Protein AF-A0A420VDS4-F1 (afdb_monomer)

Secondary structure (DSSP, 8-state):
-----PEEP--HHHHHHHHHHHTT-GGGTB-HHHHHHHHHHHHHHHTTTT-HHHHHHTS-GGGTBTT---BS--EE-SSSTTEEEEEEE-TTS-EEEEEEETT-S-EEEE-HHHHHHHHTT--HHHHHHHHHHTT--TT--HHHHHHHHHHHHHHHHHHHHHH-GGGSHHHHHHHGGGHHHHHHHHHHHHHT--TTSB-TTSPBEEE--HHHHHHHSTTS-HHHHHHHHHHHHHHTSSEEE-TTTS-HHHHHHHHHHHHHHT---PPPEEE---STTTHHHHHHHHHHHHHTT--GGG--HHHHHHHH-HHHHHHH--S-------TT---EE-TT--EE-HHHHHHHHHHHHHHHHS-EEHHHHHHH--S-HHHHHHHHHHHHHHTTEEEEPPPHHHHHHH---TTS-EEEE--S--SSSSSSSHHHHHHHHHHHS--

Organism: NCBI:txid1339248

Sequence (439 aa):
MQGNTALVPTTPLLLKKAASNVWGRESEFWDEERAKSLISRAVEQARWDGKIFDALKAINLAEILIGTPGLDEQFNCLFFRGRKAWIHQNKNGHFHYYSRKEGGSGVYRFDFLDLLSIFRHETPKAVFRFLEDTWQVPGITGWYLSQHEKHRDNEMRLVEFCRRPESHPALNQLCGRHWEVLSVLNDYALDNAAPTETAPSRDPVFFLSLQHLSKLVPNFSMTVLTQVVNLFVVLGFLDKLPMDVVPEKMAARAKRLKWERQKDSAISFYSLPRFSGRISDAERKAKTLIEAGIRYYRINRKTVETLFGREEADRVFLQKTYGRPRRNDPVYVTAYGKFYSERERLERMFLEEIQKTGKCEKRSLKESTTLPAYRFDAYWKELVKKHRCKETYPTDLDMKRYGMSRRRLIAVPDYCIIDGLLTIGNNLERKRNEREESA

Mean predicted aligned error: 16.32 Å

pLDDT: mean 79.73, std 16.41, range [26.36, 97.56]

Foldseek 3Di:
DDDPQDADFDDPVNLLQLLVQCPPPLVQFFDPVQLLVQLVVLLVVCVVPVPSPLSQQLRQVQSTTHPAPHAPDWDADNRDHQKIWGWYQDPSNGIWIWIDHVVDHYIYIDTNLSSQCSSVVHDSVVSLVCCCVPSVRPDSDVLLVVLVVLLSLVSVVLVCCQVCVVVQVLCCVFCVVPSVLLNLVSVVQNSQADQLWAFPVSFHKDFDDLVNSCVVVVVDDSLRSVLNLLLCCLLPQKFKDDLVRTRPVVSVVQVVVCVVVVDPPRGIMIGGGRCVVRSVSSSVSSVQCVVVVHHSSNDDLVVCCVRPNNVSSCRSPVDPCPDDDPPDQDWDADPVGDTDGLLRVLLVVQVVCCVVQQKAWLVVSVVVDPDDPVVSVVSVVVSLVVQQWDWDFDDPVCCVPPVDDRPTIMTHHPPPDPPPPPPDPPVVVVVVVVVVVVD

Nearest PDB structures (foldseek):
  8rxh-assembly1_Sa  TM=4.469E-01  e=1.137E+00  Leishmania major strain Friedlin
  3ov8-assembly1_A  TM=5.577E-01  e=3.802E+00  Archaeoglobus fulgidus
  3cuq-assembly1_B  TM=4.910E-01  e=3.998E+00  Homo sapiens
  5oqm-assembly1_W  TM=6.175E-01  e=7.309E+00  Saccharomyces cerevisiae
  7z1l-assembly1_O  TM=1.402E-01  e=1.462E+00  Saccharomyces cerevisiae W303

Structure (mmCIF, N/CA/C/O backbone):
data_AF-A0A420VDS4-F1
#
_entry.id   AF-A0A420VDS4-F1
#
loop_
_atom_site.group_PDB
_atom_site.id
_atom_site.type_symbol
_atom_site.label_atom_id
_atom_site.label_alt_id
_atom_site.label_comp_id
_atom_site.label_asym_id
_atom_site.label_entity_id
_atom_site.label_seq_id
_atom_site.pdbx_PDB_ins_code
_atom_site.Cartn_x
_atom_site.Cartn_y
_atom_site.Cartn_z
_atom_site.occupancy
_atom_site.B_iso_or_equiv
_atom_site.auth_seq_id
_atom_site.auth_comp_id
_atom_site.auth_asym_id
_atom_site.auth_atom_id
_atom_site.pdbx_PDB_model_num
ATOM 1 N N . MET A 1 1 ? 9.241 27.310 -6.696 1.00 26.36 1 MET A N 1
ATOM 2 C CA . MET A 1 1 ? 8.293 26.788 -7.705 1.00 26.36 1 MET A CA 1
ATOM 3 C C . MET A 1 1 ? 8.363 25.265 -7.705 1.00 26.36 1 MET A C 1
ATOM 5 O O . MET A 1 1 ? 9.201 24.696 -8.386 1.00 26.36 1 MET A O 1
ATOM 9 N N . GLN A 1 2 ? 7.556 24.602 -6.877 1.00 27.23 2 GLN A N 1
ATOM 10 C CA . GLN A 1 2 ? 7.455 23.140 -6.842 1.00 27.23 2 GLN A CA 1
ATOM 11 C C . GLN A 1 2 ? 6.126 22.763 -7.493 1.00 27.23 2 GLN A C 1
ATOM 13 O O . GLN A 1 2 ? 5.089 22.710 -6.838 1.00 27.23 2 GLN A O 1
ATOM 18 N N . GLY A 1 3 ? 6.142 22.596 -8.816 1.00 30.08 3 GLY A N 1
ATOM 19 C CA . GLY A 1 3 ? 5.041 21.935 -9.504 1.00 30.08 3 GLY A CA 1
ATOM 20 C C . GLY A 1 3 ? 4.987 20.493 -9.016 1.00 30.08 3 GLY A C 1
ATOM 21 O O . GLY A 1 3 ? 6.004 19.799 -9.051 1.00 30.08 3 GLY A O 1
ATOM 22 N N . ASN A 1 4 ? 3.825 20.068 -8.523 1.00 39.28 4 ASN A N 1
ATOM 23 C CA . ASN A 1 4 ? 3.569 18.703 -8.077 1.00 39.28 4 ASN A CA 1
ATOM 24 C C . ASN A 1 4 ? 3.866 17.752 -9.250 1.00 39.28 4 ASN A C 1
ATOM 26 O O . ASN A 1 4 ? 3.059 17.602 -10.170 1.00 39.28 4 ASN A O 1
ATOM 30 N N . THR A 1 5 ? 5.074 17.190 -9.294 1.00 53.22 5 THR A N 1
ATOM 31 C CA . THR A 1 5 ? 5.493 16.339 -10.407 1.00 53.22 5 THR A CA 1
ATOM 32 C C . THR A 1 5 ? 4.989 14.941 -10.095 1.00 53.22 5 THR A C 1
ATOM 34 O O . THR A 1 5 ? 5.631 14.197 -9.364 1.00 53.22 5 THR A O 1
ATOM 37 N N . ALA A 1 6 ? 3.798 14.613 -10.592 1.00 64.81 6 ALA A N 1
ATOM 38 C CA . ALA A 1 6 ? 3.181 13.319 -10.330 1.00 64.81 6 ALA A CA 1
ATOM 39 C C . ALA A 1 6 ? 4.030 12.175 -10.911 1.00 64.81 6 ALA A C 1
ATOM 41 O O . ALA A 1 6 ? 4.551 12.278 -12.029 1.00 64.81 6 ALA A O 1
ATOM 42 N N . LEU A 1 7 ? 4.150 11.077 -10.164 1.00 70.94 7 LEU A N 1
ATOM 43 C CA . LEU A 1 7 ? 4.635 9.817 -10.712 1.00 70.94 7 LEU A CA 1
ATOM 44 C C . LEU A 1 7 ? 3.643 9.348 -11.785 1.00 70.94 7 LEU A C 1
ATOM 46 O O . LEU A 1 7 ? 2.430 9.421 -11.596 1.00 70.94 7 LEU A O 1
ATOM 50 N N . VAL A 1 8 ? 4.145 8.910 -12.934 1.00 77.38 8 VAL A N 1
ATOM 51 C CA . VAL A 1 8 ? 3.315 8.302 -13.973 1.00 77.38 8 VAL A CA 1
ATOM 52 C C . VAL A 1 8 ? 3.389 6.787 -13.797 1.00 77.38 8 VAL A C 1
ATOM 54 O O . VAL A 1 8 ? 4.497 6.247 -13.806 1.00 77.38 8 VAL A O 1
ATOM 57 N N . PRO A 1 9 ? 2.241 6.095 -13.707 1.00 70.06 9 PRO A N 1
ATOM 58 C CA . PRO A 1 9 ? 2.174 4.653 -13.611 1.00 70.06 9 PRO A CA 1
ATOM 59 C C . PRO A 1 9 ? 2.921 3.988 -14.741 1.00 70.06 9 PRO A C 1
ATOM 61 O O . PRO A 1 9 ? 2.773 4.341 -15.921 1.00 70.06 9 PRO A O 1
ATOM 64 N N . THR A 1 10 ? 3.641 2.942 -14.383 1.00 79.44 10 THR A N 1
ATOM 65 C CA . THR A 1 10 ? 4.269 2.078 -15.360 1.00 79.44 10 THR A CA 1
ATOM 66 C C . THR A 1 10 ? 3.197 1.215 -16.010 1.00 79.44 10 THR A C 1
ATOM 68 O O . THR A 1 10 ? 2.774 0.212 -15.446 1.00 79.44 10 THR A O 1
ATOM 71 N N . THR A 1 11 ? 2.730 1.592 -17.199 1.00 77.25 11 THR A N 1
ATOM 72 C CA . THR A 1 11 ? 1.707 0.839 -17.949 1.00 77.25 11 THR A CA 1
ATOM 73 C C . THR A 1 11 ? 2.338 -0.117 -18.968 1.00 77.25 11 THR A C 1
ATOM 75 O O . THR A 1 11 ? 3.452 0.146 -19.426 1.00 77.25 11 THR A O 1
ATOM 78 N N . PRO A 1 12 ? 1.632 -1.177 -19.411 1.00 77.31 12 PRO A N 1
ATOM 79 C CA . PRO A 1 12 ? 2.108 -2.029 -20.506 1.00 77.31 12 PRO A CA 1
ATOM 80 C C . PRO A 1 12 ? 2.431 -1.245 -21.788 1.00 77.31 12 PRO A C 1
ATOM 82 O O . PRO A 1 12 ? 3.408 -1.543 -22.467 1.00 77.31 12 PRO A O 1
ATOM 85 N N . LEU A 1 13 ? 1.656 -0.197 -22.094 1.00 81.75 13 LEU A N 1
ATOM 86 C CA . LEU A 1 13 ? 1.917 0.678 -23.239 1.00 81.75 13 LEU A CA 1
ATOM 87 C C . LEU A 1 13 ? 3.205 1.494 -23.055 1.00 81.75 13 LEU A C 1
ATOM 89 O O . LEU A 1 13 ? 3.949 1.681 -24.016 1.00 81.75 13 LEU A O 1
ATOM 93 N N . LEU A 1 14 ? 3.479 1.966 -21.833 1.00 87.19 14 LEU A N 1
ATOM 94 C CA . LEU A 1 14 ? 4.722 2.672 -21.520 1.00 87.19 14 LEU A CA 1
ATOM 95 C C . LEU A 1 14 ? 5.934 1.748 -21.662 1.00 87.19 14 LEU A C 1
ATOM 97 O O . LEU A 1 14 ? 6.905 2.154 -22.293 1.00 87.19 14 LEU A O 1
ATOM 101 N N . LEU A 1 15 ? 5.855 0.523 -21.126 1.00 88.06 15 LEU A N 1
ATOM 102 C CA . LEU A 1 15 ? 6.908 -0.485 -21.279 1.00 88.06 15 LEU A CA 1
ATOM 103 C C . LEU A 1 15 ? 7.148 -0.807 -22.753 1.00 88.06 15 LEU A C 1
ATOM 105 O O . LEU A 1 15 ? 8.282 -0.734 -23.210 1.00 88.06 15 LEU A O 1
ATOM 109 N N . LYS A 1 16 ? 6.082 -1.063 -23.524 1.00 88.81 16 LYS A N 1
ATOM 110 C CA . LYS A 1 16 ? 6.183 -1.322 -24.965 1.00 88.81 16 LYS A CA 1
ATOM 111 C C . LYS A 1 16 ? 6.844 -0.157 -25.702 1.00 88.81 16 LYS A C 1
ATOM 113 O O . LYS A 1 16 ? 7.725 -0.373 -26.521 1.00 88.81 16 LYS A O 1
ATOM 118 N N . LYS A 1 17 ? 6.455 1.083 -25.389 1.00 92.00 17 LYS A N 1
ATOM 119 C CA . LYS A 1 17 ? 7.050 2.281 -25.997 1.00 92.00 17 LYS A CA 1
ATOM 120 C C . LYS A 1 17 ? 8.528 2.439 -25.633 1.00 92.00 17 LYS A C 1
ATOM 122 O O . LYS A 1 17 ? 9.313 2.803 -26.498 1.00 92.00 17 LYS A O 1
ATOM 127 N N . ALA A 1 18 ? 8.895 2.199 -24.373 1.00 92.94 18 ALA A N 1
ATOM 128 C CA . ALA A 1 18 ? 10.288 2.217 -23.940 1.00 92.94 18 ALA A CA 1
ATOM 129 C C . ALA A 1 18 ? 11.103 1.137 -24.664 1.00 92.94 18 ALA A C 1
ATOM 131 O O . ALA A 1 18 ? 12.151 1.459 -25.214 1.00 92.94 18 ALA A O 1
ATOM 132 N N . ALA A 1 19 ? 10.579 -0.091 -24.743 1.00 92.62 19 ALA A N 1
ATOM 133 C CA . ALA A 1 19 ? 11.203 -1.213 -25.440 1.00 92.62 19 ALA A CA 1
ATOM 134 C C . ALA A 1 19 ? 11.433 -0.904 -26.923 1.00 92.62 19 ALA A C 1
ATOM 136 O O . ALA A 1 19 ? 12.547 -1.026 -27.415 1.00 92.62 19 ALA A O 1
ATOM 137 N N . SER A 1 20 ? 10.421 -0.381 -27.624 1.00 93.00 20 SER A N 1
ATOM 138 C CA . SER A 1 20 ? 10.562 0.005 -29.035 1.00 93.00 20 SER A CA 1
ATOM 139 C C . SER A 1 20 ? 11.640 1.069 -29.280 1.00 93.00 20 SER A C 1
ATOM 141 O O . SER A 1 20 ? 12.180 1.132 -30.377 1.00 93.00 20 SER A O 1
ATOM 143 N N . ASN A 1 21 ? 11.964 1.906 -28.287 1.00 93.00 21 ASN A N 1
ATOM 144 C CA . ASN A 1 21 ? 12.992 2.942 -28.428 1.00 93.00 21 ASN A CA 1
ATOM 145 C C . ASN A 1 21 ? 14.423 2.423 -28.219 1.00 93.00 21 ASN A C 1
ATOM 147 O O . ASN A 1 21 ? 15.367 3.125 -28.586 1.00 93.00 21 ASN A O 1
ATOM 151 N N . VAL A 1 22 ? 14.582 1.235 -27.630 1.00 92.38 22 VAL A N 1
ATOM 152 C CA . VAL A 1 22 ? 15.881 0.568 -27.435 1.00 92.38 22 VAL A CA 1
ATOM 153 C C . VAL A 1 22 ? 16.023 -0.710 -28.263 1.00 92.38 22 VAL A C 1
ATOM 155 O O . VAL A 1 22 ? 17.088 -1.313 -28.250 1.00 92.38 22 VAL A O 1
ATOM 158 N N . TRP A 1 23 ? 14.980 -1.090 -29.006 1.00 90.94 23 TRP A N 1
ATOM 159 C CA . TRP A 1 23 ? 14.947 -2.300 -29.821 1.00 90.94 23 TRP A CA 1
ATOM 160 C C . TRP A 1 23 ? 16.107 -2.359 -30.822 1.00 90.94 23 TRP A C 1
ATOM 162 O O . TRP A 1 23 ? 16.312 -1.420 -31.598 1.00 90.94 23 TRP A O 1
ATOM 172 N N . GLY A 1 24 ? 16.850 -3.465 -30.808 1.00 89.50 24 GLY A N 1
ATOM 173 C CA . GLY A 1 24 ? 18.049 -3.690 -31.619 1.00 89.50 24 GLY A CA 1
ATOM 174 C C . GLY A 1 24 ? 19.302 -2.941 -31.146 1.00 89.50 24 GLY A C 1
ATOM 175 O O . GLY A 1 24 ? 20.316 -2.965 -31.840 1.00 89.50 24 GLY A O 1
ATOM 176 N N . ARG A 1 25 ? 19.233 -2.240 -30.009 1.00 91.44 25 ARG A N 1
ATOM 177 C CA . ARG A 1 25 ? 20.327 -1.468 -29.389 1.00 91.44 25 ARG A CA 1
ATOM 178 C C . ARG A 1 25 ? 20.458 -1.770 -27.898 1.00 91.44 25 ARG A C 1
ATOM 180 O O . ARG A 1 25 ? 21.016 -0.985 -27.138 1.00 91.44 25 ARG A O 1
ATOM 187 N N . GLU A 1 26 ? 19.913 -2.890 -27.451 1.00 92.06 26 GLU A N 1
ATOM 188 C CA . GLU A 1 26 ? 19.811 -3.242 -26.040 1.00 92.06 26 GLU A CA 1
ATOM 189 C C . GLU A 1 26 ? 21.196 -3.418 -25.418 1.00 92.06 26 GLU A C 1
ATOM 191 O O . GLU A 1 26 ? 21.459 -2.878 -24.345 1.00 92.06 26 GLU A O 1
ATOM 196 N N . SER A 1 27 ? 22.118 -4.051 -26.149 1.00 90.69 27 SER A N 1
ATOM 197 C CA . SER A 1 27 ? 23.513 -4.245 -25.736 1.00 90.69 27 SER A CA 1
ATOM 198 C C . SER A 1 27 ? 24.315 -2.946 -25.595 1.00 90.69 27 SER A C 1
ATOM 200 O O . SER A 1 27 ? 25.398 -2.967 -25.023 1.00 90.69 27 SER A O 1
ATOM 202 N N . GLU A 1 28 ? 23.823 -1.811 -26.110 1.00 92.88 28 GLU A N 1
ATOM 203 C CA . GLU A 1 28 ? 24.452 -0.502 -25.873 1.00 92.88 28 GLU A CA 1
ATOM 204 C C . GLU A 1 28 ? 24.176 0.026 -24.458 1.00 92.88 28 GLU A C 1
ATOM 206 O O . GLU A 1 28 ? 24.894 0.897 -23.970 1.00 92.88 28 GLU A O 1
ATOM 211 N N . PHE A 1 29 ? 23.116 -0.465 -23.811 1.00 93.25 29 PHE A N 1
ATOM 212 C CA . PHE A 1 29 ? 22.564 0.114 -22.586 1.00 93.25 29 PHE A CA 1
ATOM 213 C C . PHE A 1 29 ? 22.408 -0.893 -21.446 1.00 93.25 29 PHE A C 1
ATOM 215 O O . PHE A 1 29 ? 22.223 -0.476 -20.303 1.00 93.25 29 PHE A O 1
ATOM 222 N N . TRP A 1 30 ? 22.462 -2.192 -21.735 1.00 94.88 30 TRP A N 1
ATOM 223 C CA . TRP A 1 30 ? 22.212 -3.269 -20.785 1.00 94.88 30 TRP A CA 1
ATOM 224 C C . TRP A 1 30 ? 23.313 -4.326 -20.846 1.00 94.88 30 TRP A C 1
ATOM 226 O O . TRP A 1 30 ? 23.544 -4.940 -21.888 1.00 94.88 30 TRP A O 1
ATOM 236 N N . ASP A 1 31 ? 23.965 -4.555 -19.708 1.00 95.00 31 ASP A N 1
ATOM 237 C CA . ASP A 1 31 ? 24.942 -5.628 -19.536 1.00 95.00 31 ASP A CA 1
ATOM 238 C C . ASP A 1 31 ? 24.246 -6.909 -19.033 1.00 95.00 31 ASP A C 1
ATOM 240 O O . ASP A 1 31 ? 24.003 -7.088 -17.835 1.00 95.00 31 ASP A O 1
ATOM 244 N N . GLU A 1 32 ? 23.898 -7.799 -19.971 1.00 92.12 32 GLU A N 1
ATOM 245 C CA . GLU A 1 32 ? 23.181 -9.060 -19.708 1.00 92.12 32 GLU A CA 1
ATOM 246 C C . GLU A 1 32 ? 23.976 -9.996 -18.780 1.00 92.12 32 GLU A C 1
ATOM 248 O O . GLU A 1 32 ? 23.416 -10.585 -17.850 1.00 92.12 32 GLU A O 1
ATOM 253 N N . GLU A 1 33 ? 25.291 -10.111 -18.986 1.00 93.38 33 GLU A N 1
ATOM 254 C CA . GLU A 1 33 ? 26.152 -10.989 -18.186 1.00 93.38 33 GLU A CA 1
ATOM 255 C C . GLU A 1 33 ? 26.307 -10.452 -16.763 1.00 93.38 33 GLU A C 1
ATOM 257 O O . GLU A 1 33 ? 26.215 -11.205 -15.782 1.00 93.38 33 GLU A O 1
ATOM 262 N N . ARG A 1 34 ? 26.461 -9.131 -16.616 1.00 94.25 34 ARG A N 1
ATOM 263 C CA . ARG A 1 34 ? 26.496 -8.501 -15.297 1.00 94.25 34 ARG A CA 1
ATOM 264 C C . ARG A 1 34 ? 25.162 -8.633 -14.575 1.00 94.25 34 ARG A C 1
ATOM 266 O O . ARG A 1 34 ? 25.165 -8.970 -13.388 1.00 94.25 34 ARG A O 1
ATOM 273 N N . ALA A 1 35 ? 24.039 -8.440 -15.270 1.00 93.25 35 ALA A N 1
ATOM 274 C CA . ALA A 1 35 ? 22.706 -8.650 -14.710 1.00 93.25 35 ALA A CA 1
ATOM 275 C C . ALA A 1 35 ? 22.546 -10.083 -14.184 1.00 93.25 35 ALA A C 1
ATOM 277 O O . ALA A 1 35 ? 22.208 -10.282 -13.014 1.00 93.25 35 ALA A O 1
ATOM 278 N N . LYS A 1 36 ? 22.876 -11.083 -15.007 1.00 92.12 36 LYS A N 1
ATOM 279 C CA . LYS A 1 36 ? 22.816 -12.503 -14.640 1.00 92.12 36 LYS A CA 1
ATOM 280 C C . LYS A 1 36 ? 23.703 -12.833 -13.437 1.00 92.12 36 LYS A C 1
ATOM 282 O O . LYS A 1 36 ? 23.284 -13.573 -12.543 1.00 92.12 36 LYS A O 1
ATOM 287 N N . SER A 1 37 ? 24.909 -12.267 -13.374 1.00 93.56 37 SER A N 1
ATOM 288 C CA . SER A 1 37 ? 25.829 -12.449 -12.244 1.00 93.56 37 SER A CA 1
ATOM 289 C C . SER A 1 37 ? 25.267 -11.869 -10.940 1.00 93.56 37 SER A C 1
ATOM 291 O O . SER A 1 37 ? 25.273 -12.543 -9.905 1.00 93.56 37 SER A O 1
ATOM 293 N N . LEU A 1 38 ? 24.732 -10.644 -10.984 1.00 92.44 38 LEU A N 1
ATOM 294 C CA . LEU A 1 38 ? 24.140 -9.986 -9.817 1.00 92.44 38 LEU A CA 1
ATOM 295 C C . LEU A 1 38 ? 22.896 -10.722 -9.316 1.00 92.44 38 LEU A C 1
ATOM 297 O O . LEU A 1 38 ? 22.732 -10.882 -8.108 1.00 92.44 38 LEU A O 1
ATOM 301 N N . ILE A 1 39 ? 22.063 -11.227 -10.224 1.00 90.19 39 ILE A N 1
ATOM 302 C CA . ILE A 1 39 ? 20.886 -12.030 -9.876 1.00 90.19 39 ILE A CA 1
ATOM 303 C C . ILE A 1 39 ? 21.303 -13.335 -9.229 1.00 90.19 39 ILE A C 1
ATOM 305 O O . ILE A 1 39 ? 20.777 -13.667 -8.176 1.00 90.19 39 ILE A O 1
ATOM 309 N N . SER A 1 40 ? 22.268 -14.049 -9.807 1.00 89.12 40 SER A N 1
ATOM 310 C CA . SER A 1 40 ? 22.741 -15.321 -9.248 1.00 89.12 40 SER A CA 1
ATOM 311 C C . SER A 1 40 ? 23.202 -15.136 -7.796 1.00 89.12 40 SER A C 1
ATOM 313 O O . SER A 1 40 ? 22.763 -15.864 -6.906 1.00 89.12 40 SER A O 1
ATOM 315 N N . ARG A 1 41 ? 23.965 -14.067 -7.523 1.00 88.81 41 ARG A N 1
ATOM 316 C CA . ARG A 1 41 ? 24.371 -13.679 -6.162 1.00 88.81 41 ARG A CA 1
ATOM 317 C C . ARG A 1 41 ? 23.180 -13.318 -5.266 1.00 88.81 41 ARG A C 1
ATOM 319 O O . ARG A 1 41 ? 23.129 -13.742 -4.113 1.00 88.81 41 ARG A O 1
ATOM 326 N N . ALA A 1 42 ? 22.228 -12.538 -5.777 1.00 87.25 42 ALA A N 1
ATOM 327 C CA . ALA A 1 42 ? 21.032 -12.136 -5.038 1.00 87.25 42 ALA A CA 1
ATOM 328 C C . ALA A 1 42 ? 20.171 -13.354 -4.658 1.00 87.25 42 ALA A C 1
ATOM 330 O O . ALA A 1 42 ? 19.668 -13.448 -3.539 1.00 87.25 42 ALA A O 1
ATOM 331 N N . VAL A 1 43 ? 20.048 -14.321 -5.568 1.00 83.38 43 VAL A N 1
ATOM 332 C CA . VAL A 1 43 ? 19.326 -15.579 -5.368 1.00 83.38 43 VAL A CA 1
ATOM 333 C C . VAL A 1 43 ? 20.008 -16.457 -4.330 1.00 83.38 43 VAL A C 1
ATOM 335 O O . VAL A 1 43 ? 19.329 -16.977 -3.448 1.00 83.38 43 VAL A O 1
ATOM 338 N N . GLU A 1 44 ? 21.328 -16.621 -4.401 1.00 82.44 44 GLU A N 1
ATOM 339 C CA . GLU A 1 44 ? 22.091 -17.390 -3.412 1.00 82.44 44 GLU A CA 1
ATOM 340 C C . GLU A 1 44 ? 21.905 -16.841 -1.997 1.00 82.44 44 GLU A C 1
ATOM 342 O O . GLU A 1 44 ? 21.683 -17.611 -1.063 1.00 82.44 44 GLU A O 1
ATOM 347 N N . GLN A 1 45 ? 21.916 -15.515 -1.844 1.00 75.81 45 GLN A N 1
ATOM 348 C CA . GLN A 1 45 ? 21.651 -14.854 -0.565 1.00 75.81 45 GLN A CA 1
ATOM 349 C C . GLN A 1 45 ? 20.191 -15.037 -0.127 1.00 75.81 45 GLN A C 1
ATOM 351 O O . GLN A 1 45 ? 19.918 -15.357 1.028 1.00 75.81 45 GLN A O 1
ATOM 356 N N . ALA A 1 46 ? 19.241 -14.905 -1.056 1.00 72.69 46 ALA A N 1
ATOM 357 C CA . ALA A 1 46 ? 17.815 -15.002 -0.766 1.00 72.69 46 ALA A CA 1
ATOM 358 C C . ALA A 1 46 ? 17.319 -16.426 -0.474 1.00 72.69 46 ALA A C 1
ATOM 360 O O . ALA A 1 46 ? 16.305 -16.568 0.214 1.00 72.69 46 ALA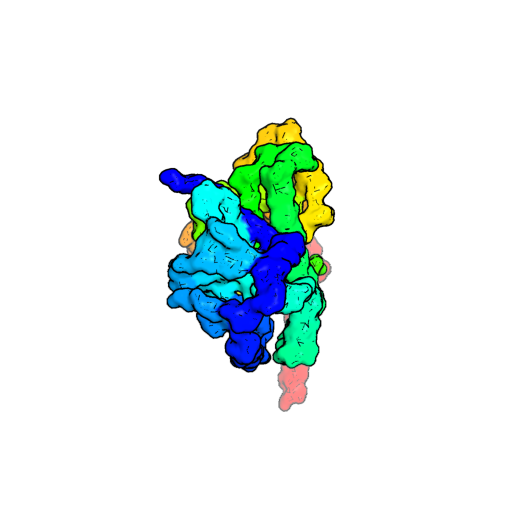 A O 1
ATOM 361 N N . ARG A 1 47 ? 17.997 -17.477 -0.966 1.00 58.50 47 ARG A N 1
ATOM 362 C CA . ARG A 1 47 ? 17.645 -18.889 -0.699 1.00 58.50 47 ARG A CA 1
ATOM 363 C C . ARG A 1 47 ? 17.600 -19.214 0.797 1.00 58.50 47 ARG A C 1
ATOM 365 O O . ARG A 1 47 ? 16.851 -20.102 1.189 1.00 58.50 47 ARG A O 1
ATOM 372 N N . TRP A 1 48 ? 18.337 -18.470 1.619 1.00 49.81 48 TRP A N 1
ATOM 373 C CA . TRP A 1 48 ? 18.338 -18.625 3.074 1.00 49.81 48 TRP A CA 1
ATOM 374 C C . TRP A 1 48 ? 17.202 -17.856 3.770 1.00 49.81 48 TRP A C 1
ATOM 376 O O . TRP A 1 48 ? 16.761 -18.270 4.840 1.00 49.81 48 TRP A O 1
ATOM 386 N N . ASP A 1 49 ? 16.663 -16.808 3.133 1.00 51.19 49 ASP A N 1
ATOM 387 C CA . ASP A 1 49 ? 15.741 -15.849 3.761 1.00 51.19 49 ASP A CA 1
ATOM 388 C C . ASP A 1 49 ? 14.324 -15.811 3.154 1.00 51.19 49 ASP A C 1
ATOM 390 O O . ASP A 1 49 ? 13.442 -15.144 3.696 1.00 51.19 49 ASP A O 1
ATOM 394 N N . GLY A 1 50 ? 14.065 -16.504 2.037 1.00 56.81 50 GLY A N 1
ATOM 395 C CA . GLY A 1 50 ? 12.747 -16.519 1.379 1.00 56.81 50 GLY A CA 1
ATOM 396 C C . GLY A 1 50 ? 12.334 -15.174 0.760 1.00 56.81 50 GLY A C 1
ATOM 397 O O . GLY A 1 50 ? 11.152 -14.944 0.508 1.00 56.81 50 GLY A O 1
ATOM 398 N N . LYS A 1 51 ? 13.301 -14.280 0.512 1.00 72.44 51 LYS A N 1
ATOM 399 C CA . LYS A 1 51 ? 13.104 -12.887 0.064 1.00 72.44 51 LYS A CA 1
ATOM 400 C C . LYS A 1 51 ? 13.652 -12.620 -1.339 1.00 72.44 51 LYS A C 1
ATOM 402 O O . LYS A 1 51 ? 14.319 -11.620 -1.583 1.00 72.44 51 LYS A O 1
ATOM 407 N N . ILE A 1 52 ? 13.376 -13.524 -2.276 1.00 77.81 52 ILE A N 1
ATOM 408 C CA . ILE A 1 52 ? 13.905 -13.442 -3.648 1.00 77.81 52 ILE A CA 1
ATOM 409 C C . ILE A 1 52 ? 13.562 -12.102 -4.321 1.00 77.81 52 ILE A C 1
ATOM 411 O O . ILE A 1 52 ? 14.403 -11.506 -4.978 1.00 77.81 52 ILE A O 1
ATOM 415 N N . PHE A 1 53 ? 12.359 -11.570 -4.089 1.00 74.25 53 PHE A N 1
ATOM 416 C CA . PHE A 1 53 ? 11.914 -10.307 -4.679 1.00 74.25 53 PHE A CA 1
ATOM 417 C C . PHE A 1 53 ? 12.589 -9.076 -4.084 1.00 74.25 53 PHE A C 1
ATOM 419 O O . PHE A 1 53 ? 12.969 -8.188 -4.842 1.00 74.25 53 PHE A O 1
ATOM 426 N N . ASP A 1 54 ? 12.768 -9.024 -2.764 1.00 75.88 54 ASP A N 1
ATOM 427 C CA . ASP A 1 54 ? 13.530 -7.937 -2.140 1.00 75.88 54 ASP A CA 1
ATOM 428 C C . ASP A 1 54 ? 14.972 -7.957 -2.657 1.00 75.88 54 ASP A C 1
ATOM 430 O O . ASP A 1 54 ? 15.531 -6.911 -2.972 1.00 75.88 54 ASP A O 1
ATOM 434 N N . ALA A 1 55 ? 15.542 -9.153 -2.840 1.00 83.00 55 ALA A N 1
ATOM 435 C CA . ALA A 1 55 ? 16.875 -9.317 -3.403 1.00 83.00 55 ALA A CA 1
ATOM 436 C C . ALA A 1 55 ? 16.953 -8.827 -4.860 1.00 83.00 55 ALA A C 1
ATOM 438 O O . ALA A 1 55 ? 17.886 -8.106 -5.202 1.00 83.00 55 ALA A O 1
ATOM 439 N N . LEU A 1 56 ? 15.953 -9.132 -5.699 1.00 85.62 56 LEU A N 1
ATOM 440 C CA . LEU A 1 56 ? 15.870 -8.606 -7.070 1.00 85.62 56 LEU A CA 1
ATOM 441 C C . LEU A 1 56 ? 15.715 -7.078 -7.099 1.00 85.62 56 LEU A C 1
ATOM 443 O O . LEU A 1 56 ? 16.336 -6.408 -7.919 1.00 85.62 56 LEU A O 1
ATOM 447 N N . LYS A 1 57 ? 14.915 -6.503 -6.194 1.00 84.88 57 LYS A N 1
ATOM 448 C CA . LYS A 1 57 ? 14.748 -5.044 -6.071 1.00 84.88 57 LYS A CA 1
ATOM 449 C C . LYS A 1 57 ? 16.007 -4.350 -5.546 1.00 84.88 57 LYS A C 1
ATOM 451 O O . LYS A 1 57 ? 16.222 -3.177 -5.845 1.00 84.88 57 LYS A O 1
ATOM 456 N N . ALA A 1 58 ? 16.826 -5.055 -4.771 1.00 88.62 58 ALA A N 1
ATOM 457 C CA . ALA A 1 58 ? 18.097 -4.574 -4.238 1.00 88.62 58 ALA A CA 1
ATOM 458 C C . ALA A 1 58 ? 19.261 -4.665 -5.242 1.00 88.62 58 ALA A C 1
ATOM 460 O O . ALA A 1 58 ? 20.385 -4.289 -4.910 1.00 88.62 58 ALA A O 1
ATOM 461 N N . ILE A 1 59 ? 19.019 -5.135 -6.468 1.00 91.44 59 ILE A N 1
ATOM 462 C CA . ILE A 1 59 ? 20.029 -5.129 -7.526 1.00 91.44 59 ILE A CA 1
ATOM 463 C C . ILE A 1 59 ? 20.354 -3.684 -7.912 1.00 91.44 59 ILE A C 1
ATOM 465 O O . ILE A 1 59 ? 19.484 -2.924 -8.341 1.00 91.44 59 ILE A O 1
ATOM 469 N N . ASN A 1 60 ? 21.630 -3.317 -7.789 1.00 92.56 60 ASN A N 1
ATOM 470 C CA . ASN A 1 60 ? 22.113 -1.992 -8.143 1.00 92.56 60 ASN A CA 1
ATOM 471 C C . ASN A 1 60 ? 22.043 -1.772 -9.659 1.00 92.56 60 ASN A C 1
ATOM 473 O O . ASN A 1 60 ? 22.883 -2.252 -10.419 1.00 92.56 60 ASN A O 1
ATOM 477 N N . LEU A 1 61 ? 21.045 -1.005 -10.097 1.00 94.50 61 LEU A N 1
ATOM 478 C CA . LEU A 1 61 ? 20.810 -0.740 -11.517 1.00 94.50 61 LEU A CA 1
ATOM 479 C C . LEU A 1 61 ? 21.975 0.006 -12.186 1.00 94.50 61 LEU A C 1
ATOM 481 O O . LEU A 1 61 ? 22.164 -0.149 -13.389 1.00 94.50 61 LEU A O 1
ATOM 485 N N . ALA A 1 62 ? 22.766 0.781 -11.434 1.00 93.62 62 ALA A N 1
ATOM 486 C CA . ALA A 1 62 ? 23.919 1.501 -11.981 1.00 93.62 62 ALA A CA 1
ATOM 487 C C . ALA A 1 62 ? 25.060 0.556 -12.397 1.00 93.62 62 ALA A C 1
ATOM 489 O O . ALA A 1 62 ? 25.893 0.924 -13.215 1.00 93.62 62 ALA A O 1
ATOM 490 N N . GLU A 1 63 ? 25.088 -0.672 -11.869 1.00 93.88 63 GLU A N 1
ATOM 491 C CA . GLU A 1 63 ? 26.065 -1.691 -12.273 1.00 93.88 63 GLU A CA 1
ATOM 492 C C . GLU A 1 63 ? 25.653 -2.453 -13.533 1.00 93.88 63 GLU A C 1
ATOM 494 O O . GLU A 1 63 ? 26.486 -3.138 -14.113 1.00 93.88 63 GLU A O 1
ATOM 499 N N . ILE A 1 64 ? 24.383 -2.373 -13.936 1.00 94.69 64 ILE A N 1
ATOM 500 C CA . ILE A 1 64 ? 23.845 -3.103 -15.094 1.00 94.69 64 ILE A CA 1
ATOM 501 C C . ILE A 1 64 ? 23.663 -2.175 -16.292 1.00 94.69 64 ILE A C 1
ATOM 503 O O . ILE A 1 64 ? 23.849 -2.577 -17.441 1.00 94.69 64 ILE A O 1
ATOM 507 N N . LEU A 1 65 ? 23.258 -0.932 -16.031 1.00 94.69 65 LEU A N 1
ATOM 508 C CA . LEU A 1 65 ? 22.974 0.034 -17.077 1.00 94.69 65 LEU A CA 1
ATOM 509 C C . LEU A 1 65 ? 24.265 0.688 -17.574 1.00 94.69 65 LEU A C 1
ATOM 511 O O . LEU A 1 65 ? 24.893 1.490 -16.876 1.00 94.69 65 LEU A O 1
ATOM 515 N N . ILE A 1 66 ? 24.616 0.374 -18.819 1.00 92.50 66 ILE A N 1
ATOM 516 C CA . ILE A 1 66 ? 25.805 0.887 -19.495 1.00 92.50 66 ILE A CA 1
ATOM 517 C C . ILE A 1 66 ? 25.646 2.395 -19.734 1.00 92.50 66 ILE A C 1
ATOM 519 O O . ILE A 1 66 ? 24.586 2.882 -20.136 1.00 92.50 66 ILE A O 1
ATOM 523 N N . GLY A 1 67 ? 26.716 3.150 -19.473 1.00 83.94 67 GLY A N 1
ATOM 524 C CA . GLY A 1 67 ? 26.748 4.599 -19.687 1.00 83.94 67 GLY A CA 1
ATOM 525 C C . GLY A 1 67 ? 26.020 5.415 -18.616 1.00 83.94 67 GLY A C 1
ATOM 526 O O . GLY A 1 67 ? 25.737 6.594 -18.839 1.00 83.94 67 GLY A O 1
ATOM 527 N N . THR A 1 68 ? 25.709 4.814 -17.461 1.00 89.62 68 THR A N 1
ATOM 528 C CA . THR A 1 68 ? 25.174 5.549 -16.310 1.00 89.62 68 THR A CA 1
ATOM 529 C C . THR A 1 68 ? 26.305 6.049 -15.402 1.00 89.62 68 THR A C 1
ATOM 531 O O . THR A 1 68 ? 27.275 5.327 -15.183 1.00 89.62 68 THR A O 1
ATOM 534 N N . PRO A 1 69 ? 26.226 7.295 -14.899 1.00 88.81 69 PRO A N 1
ATOM 535 C CA . PRO A 1 69 ? 27.312 7.906 -14.132 1.00 88.81 69 PRO A CA 1
ATOM 536 C C . PRO A 1 69 ? 27.368 7.440 -12.666 1.00 88.81 69 PRO A C 1
ATOM 538 O O . PRO A 1 69 ? 28.394 7.600 -12.017 1.00 88.81 69 PRO A O 1
ATOM 541 N N . GLY A 1 70 ? 26.292 6.833 -12.152 1.00 89.56 70 GLY A N 1
ATOM 542 C CA . GLY A 1 70 ? 26.204 6.366 -10.769 1.00 89.56 70 GLY A CA 1
ATOM 543 C C . GLY A 1 70 ? 24.839 6.633 -10.136 1.00 89.56 70 GLY A C 1
ATOM 544 O O . GLY A 1 70 ? 23.858 6.940 -10.821 1.00 89.56 70 GLY A O 1
ATOM 545 N N . LEU A 1 71 ? 24.773 6.489 -8.810 1.00 92.56 71 LEU A N 1
ATOM 546 C CA . LEU A 1 71 ? 23.565 6.750 -8.023 1.00 92.56 71 LEU A CA 1
ATOM 547 C C . LEU A 1 71 ? 23.329 8.250 -7.853 1.00 92.56 71 LEU A C 1
ATOM 549 O O . LEU A 1 71 ? 24.261 9.013 -7.642 1.00 92.56 71 LEU A O 1
ATOM 553 N N . ASP A 1 72 ? 22.063 8.653 -7.932 1.00 91.12 72 ASP A N 1
ATOM 554 C CA . ASP A 1 72 ? 21.552 10.021 -7.775 1.00 91.12 72 ASP A CA 1
ATOM 555 C C . ASP A 1 72 ? 22.104 11.066 -8.763 1.00 91.12 72 ASP A C 1
ATOM 557 O O . ASP A 1 72 ? 21.673 12.223 -8.768 1.00 91.12 72 ASP A O 1
ATOM 561 N N . GLU A 1 73 ? 22.973 10.648 -9.679 1.00 92.81 73 GLU A N 1
ATOM 562 C CA . GLU A 1 73 ? 23.513 11.471 -10.749 1.00 92.81 73 GLU A CA 1
ATOM 563 C C . GLU A 1 73 ? 22.573 11.511 -11.961 1.00 92.81 73 GLU A C 1
ATOM 565 O O . GLU A 1 73 ? 21.968 10.512 -12.362 1.00 92.81 73 GLU A O 1
ATOM 570 N N . GLN A 1 74 ? 22.425 12.700 -12.555 1.00 93.06 74 GLN A N 1
ATOM 571 C CA . GLN A 1 74 ? 21.528 12.904 -13.691 1.00 93.06 74 GLN A CA 1
ATOM 572 C C . GLN A 1 74 ? 22.221 12.632 -15.023 1.00 93.06 74 GLN A C 1
ATOM 574 O O . GLN A 1 74 ? 23.283 13.174 -15.312 1.00 93.06 74 GLN A O 1
ATOM 579 N N . PHE A 1 75 ? 21.549 11.883 -15.891 1.00 94.06 75 PHE A N 1
ATOM 580 C CA . PHE A 1 75 ? 22.008 11.563 -17.240 1.00 94.06 75 PHE A CA 1
ATOM 581 C C . PHE A 1 75 ? 20.864 11.651 -18.257 1.00 94.06 75 PHE A C 1
ATOM 583 O O . PHE A 1 75 ? 19.713 11.940 -17.917 1.00 94.06 75 PHE A O 1
ATOM 590 N N . ASN A 1 76 ? 21.168 11.470 -19.541 1.00 93.56 76 ASN A N 1
ATOM 591 C CA . ASN A 1 76 ? 20.133 11.431 -20.573 1.00 93.56 76 ASN A CA 1
ATOM 592 C C . ASN A 1 76 ? 19.326 10.135 -20.452 1.00 93.56 76 ASN A C 1
ATOM 594 O O . ASN A 1 76 ? 19.887 9.056 -20.304 1.00 93.56 76 ASN A O 1
ATOM 598 N N . CYS A 1 77 ? 17.999 10.229 -20.519 1.00 93.56 77 CYS A N 1
ATOM 599 C CA . CYS A 1 77 ? 17.152 9.050 -20.418 1.00 93.56 77 CYS A CA 1
ATOM 600 C C . CYS A 1 77 ? 17.418 8.079 -21.577 1.00 93.56 77 CYS A C 1
ATOM 602 O O . CYS A 1 77 ? 17.361 8.473 -22.741 1.00 93.56 77 CYS A O 1
ATOM 604 N N . LEU A 1 78 ? 17.632 6.807 -21.237 1.00 93.50 78 LEU A N 1
ATOM 605 C CA . LEU A 1 78 ? 17.953 5.727 -22.176 1.00 93.50 78 LEU A CA 1
ATOM 606 C C . LEU A 1 78 ? 16.765 5.413 -23.097 1.00 93.50 78 LEU A C 1
ATOM 608 O O . LEU A 1 78 ? 16.935 5.101 -24.268 1.00 93.50 78 LEU A O 1
ATOM 612 N N . PHE A 1 79 ? 15.544 5.559 -22.577 1.00 92.94 79 PHE A N 1
ATOM 613 C CA . PHE A 1 79 ? 14.322 5.116 -23.255 1.00 92.94 79 PHE A CA 1
ATOM 614 C C . PHE A 1 79 ? 13.574 6.230 -23.982 1.00 92.94 79 PHE A C 1
ATOM 616 O O . PHE A 1 79 ? 12.740 5.954 -24.838 1.00 92.94 79 PHE A O 1
ATOM 623 N N . PHE A 1 80 ? 13.784 7.497 -23.614 1.00 92.06 80 PHE A N 1
ATOM 624 C CA . PHE A 1 80 ? 12.970 8.604 -24.116 1.00 92.06 80 PHE A CA 1
ATOM 625 C C . PHE A 1 80 ? 13.819 9.847 -24.382 1.00 92.06 80 PHE A C 1
ATOM 627 O O . PHE A 1 80 ? 14.347 10.465 -23.456 1.00 92.06 80 PHE A O 1
ATOM 634 N N . ARG A 1 81 ? 13.883 10.265 -25.651 1.00 89.12 81 ARG A N 1
ATOM 635 C CA . ARG A 1 81 ? 14.605 11.477 -26.068 1.00 89.12 81 ARG A CA 1
ATOM 636 C C . ARG A 1 81 ? 14.084 12.729 -25.349 1.00 89.12 81 ARG A C 1
ATOM 638 O O . ARG A 1 81 ? 12.882 12.878 -25.128 1.00 89.12 81 ARG A O 1
ATOM 645 N N . GLY A 1 82 ? 15.001 13.638 -25.007 1.00 88.44 82 GLY A N 1
ATOM 646 C CA . GLY A 1 82 ? 14.682 14.912 -24.348 1.00 88.44 82 GLY A CA 1
ATOM 647 C C . GLY A 1 82 ? 14.255 14.786 -22.879 1.00 88.44 82 GLY A C 1
ATOM 648 O O . GLY A 1 82 ? 13.703 15.731 -22.317 1.00 88.44 82 GLY A O 1
ATOM 649 N N . ARG A 1 83 ? 14.471 13.624 -22.252 1.00 92.38 83 ARG A N 1
ATOM 650 C CA . ARG A 1 83 ? 14.254 13.408 -20.816 1.00 92.38 83 ARG A CA 1
ATOM 651 C C . ARG A 1 83 ? 15.587 13.220 -20.098 1.00 92.38 83 ARG A C 1
ATOM 653 O O . ARG A 1 83 ? 16.532 12.676 -20.666 1.00 92.38 83 ARG A O 1
ATOM 660 N N . LYS A 1 84 ? 15.633 13.636 -18.835 1.00 93.75 84 LYS A N 1
ATOM 661 C CA . LYS A 1 84 ? 16.727 13.348 -17.901 1.00 93.75 84 LYS A CA 1
ATOM 662 C C . LYS A 1 84 ? 16.342 12.174 -17.014 1.00 93.75 84 LYS A C 1
ATOM 664 O O . LYS A 1 84 ? 15.169 12.029 -16.675 1.00 93.75 84 LYS A O 1
ATOM 669 N N . ALA A 1 85 ? 17.310 11.351 -16.652 1.00 94.38 85 ALA A N 1
ATOM 670 C CA . ALA A 1 85 ? 17.139 10.181 -15.812 1.00 94.38 85 ALA A CA 1
ATOM 671 C C . ALA A 1 85 ? 18.144 10.165 -14.663 1.00 94.38 85 ALA A C 1
ATOM 673 O O . ALA A 1 85 ? 19.141 10.876 -14.719 1.00 94.38 85 ALA A O 1
ATOM 674 N N . TRP A 1 86 ? 17.838 9.393 -13.626 1.00 95.38 86 TRP A N 1
ATOM 675 C CA . TRP A 1 86 ? 18.724 9.117 -12.497 1.00 95.38 86 TRP A CA 1
ATOM 676 C C . TRP A 1 86 ? 18.338 7.772 -11.875 1.00 95.38 86 TRP A C 1
ATOM 678 O O . TRP A 1 86 ? 17.210 7.302 -12.052 1.00 95.38 86 TRP A O 1
ATOM 688 N N . ILE A 1 87 ? 19.262 7.154 -11.148 1.00 95.75 87 ILE A N 1
ATOM 689 C CA . ILE A 1 87 ? 19.021 5.914 -10.403 1.00 95.75 87 ILE A CA 1
ATOM 690 C C . ILE A 1 87 ? 19.058 6.262 -8.925 1.00 95.75 87 ILE A C 1
ATOM 692 O O . ILE A 1 87 ? 20.017 6.873 -8.478 1.00 95.75 87 ILE A O 1
ATOM 696 N N . HIS A 1 88 ? 18.035 5.886 -8.166 1.00 93.06 88 HIS A N 1
ATOM 697 C CA . HIS A 1 88 ? 17.970 6.185 -6.736 1.00 93.06 88 HIS A CA 1
ATOM 698 C C . HIS A 1 88 ? 17.740 4.912 -5.928 1.00 93.06 88 HIS A C 1
ATOM 700 O O . HIS A 1 88 ? 16.892 4.090 -6.291 1.00 93.06 88 HIS A O 1
ATOM 706 N N . GLN A 1 89 ? 18.468 4.785 -4.817 1.00 92.19 89 GLN A N 1
ATOM 707 C CA . GLN A 1 89 ? 18.264 3.733 -3.829 1.00 92.19 89 GLN A CA 1
ATOM 708 C C . GLN A 1 89 ? 17.366 4.246 -2.701 1.00 92.19 89 GLN A C 1
ATOM 710 O O . GLN A 1 89 ? 17.683 5.225 -2.025 1.00 92.19 89 GLN A O 1
ATOM 715 N N . ASN A 1 90 ? 16.240 3.576 -2.471 1.00 83.12 90 ASN A N 1
ATOM 716 C CA . ASN A 1 90 ? 15.341 3.932 -1.382 1.00 83.12 90 ASN A CA 1
ATOM 717 C C . ASN A 1 90 ? 15.870 3.435 -0.017 1.00 83.12 90 ASN A C 1
ATOM 719 O O . ASN A 1 90 ? 16.844 2.692 0.084 1.00 83.12 90 ASN A O 1
ATOM 723 N N . LYS A 1 91 ? 15.180 3.803 1.070 1.00 73.94 91 LYS A N 1
ATOM 724 C CA . LYS A 1 91 ? 15.566 3.427 2.448 1.00 73.94 91 LYS A CA 1
ATOM 725 C C . LYS A 1 91 ? 15.504 1.923 2.742 1.00 73.94 91 LYS A C 1
ATOM 727 O O . LYS A 1 91 ? 16.072 1.496 3.741 1.00 73.94 91 LYS A O 1
ATOM 732 N N . ASN A 1 92 ? 14.803 1.154 1.913 1.00 69.56 92 ASN A N 1
ATOM 733 C CA . ASN A 1 92 ? 14.728 -0.303 2.008 1.00 69.56 92 ASN A CA 1
ATOM 734 C C . ASN A 1 92 ? 15.853 -0.979 1.207 1.00 69.56 92 ASN A C 1
ATOM 736 O O . ASN A 1 92 ? 15.929 -2.200 1.176 1.00 69.56 92 ASN A O 1
ATOM 740 N N . GLY A 1 93 ? 16.723 -0.195 0.562 1.00 83.94 93 GLY A N 1
ATOM 741 C CA . GLY A 1 93 ? 17.801 -0.691 -0.282 1.00 83.94 93 GLY A CA 1
ATOM 742 C C . GLY A 1 93 ? 17.378 -0.995 -1.719 1.00 83.94 93 GLY A C 1
ATOM 743 O O . GLY A 1 93 ? 18.210 -1.477 -2.480 1.00 83.94 93 GLY A O 1
ATOM 744 N N . HIS A 1 94 ? 16.129 -0.709 -2.108 1.00 87.38 94 HIS A N 1
ATOM 745 C CA . HIS A 1 94 ? 15.633 -0.986 -3.457 1.00 87.38 94 HIS A CA 1
ATOM 746 C C . HIS A 1 94 ? 16.049 0.107 -4.436 1.00 87.38 94 HIS A C 1
ATOM 748 O O . HIS A 1 94 ? 15.947 1.298 -4.126 1.00 87.38 94 HIS A O 1
ATOM 754 N N . PHE A 1 95 ? 16.447 -0.298 -5.636 1.00 91.06 95 PHE A N 1
ATOM 755 C CA . PHE A 1 95 ? 16.865 0.607 -6.694 1.00 91.06 95 PHE A CA 1
ATOM 756 C C . PHE A 1 95 ? 15.741 0.841 -7.696 1.00 91.06 95 PHE A C 1
ATOM 758 O O . PHE A 1 95 ? 15.061 -0.082 -8.144 1.00 91.06 95 PHE A O 1
ATOM 765 N N . HIS A 1 96 ? 15.582 2.100 -8.090 1.00 92.12 96 HIS A N 1
ATOM 766 C CA . HIS A 1 96 ? 14.648 2.493 -9.132 1.00 92.12 96 HIS A CA 1
ATOM 767 C C . HIS A 1 96 ? 15.324 3.421 -10.131 1.00 92.12 96 HIS A C 1
ATOM 769 O O . HIS A 1 96 ? 16.031 4.360 -9.758 1.00 92.12 96 HIS A O 1
ATOM 775 N N . TYR A 1 97 ? 15.043 3.185 -11.406 1.00 94.69 97 TYR A N 1
ATOM 776 C CA . TYR A 1 97 ? 15.351 4.102 -12.486 1.00 94.69 97 TYR A CA 1
ATOM 777 C C . TYR A 1 97 ? 14.231 5.127 -12.601 1.00 94.69 97 TYR A C 1
ATOM 779 O O . TYR A 1 97 ? 13.068 4.770 -12.794 1.00 94.69 97 TYR A O 1
ATOM 787 N N . TYR A 1 98 ? 14.578 6.405 -12.553 1.00 93.81 98 TYR A N 1
ATOM 788 C CA . TYR A 1 98 ? 13.641 7.497 -12.748 1.00 93.81 98 TYR A CA 1
ATOM 789 C C . TYR A 1 98 ? 13.933 8.248 -14.039 1.00 93.81 98 TYR A C 1
ATOM 791 O O . TYR A 1 98 ? 15.080 8.395 -14.446 1.00 93.81 98 TYR A O 1
ATOM 799 N N . SER A 1 99 ? 12.891 8.771 -14.682 1.00 93.12 99 SER A N 1
ATOM 800 C CA . SER A 1 99 ? 13.018 9.643 -15.850 1.00 93.12 99 SER A CA 1
ATOM 801 C C . SER A 1 99 ? 12.001 10.771 -15.805 1.00 93.12 99 SER A C 1
ATOM 803 O O . SER A 1 99 ? 10.807 10.544 -15.611 1.00 93.12 99 SER A O 1
ATOM 805 N N . ARG A 1 100 ? 12.448 12.003 -16.045 1.00 90.69 100 ARG A N 1
ATOM 806 C CA . ARG A 1 100 ? 11.613 13.208 -16.070 1.00 90.69 100 ARG A CA 1
ATOM 807 C C . ARG A 1 100 ? 11.877 14.031 -17.323 1.00 90.69 100 ARG A C 1
ATOM 809 O O . ARG A 1 100 ? 12.994 14.077 -17.833 1.00 90.69 100 ARG A O 1
ATOM 816 N N . LYS A 1 101 ? 10.844 14.716 -17.808 1.00 87.50 101 LYS A N 1
ATOM 817 C CA . LYS A 1 101 ? 10.997 15.731 -18.853 1.00 87.50 101 LYS A CA 1
ATOM 818 C C . LYS A 1 101 ? 11.322 17.069 -18.197 1.00 87.50 101 LYS A C 1
ATOM 820 O O . LYS A 1 101 ? 10.646 17.458 -17.249 1.00 87.50 101 LYS A O 1
ATOM 825 N N . GLU A 1 102 ? 12.336 17.763 -18.696 1.00 77.56 102 GLU A N 1
ATOM 826 C CA . GLU A 1 102 ? 12.670 19.109 -18.227 1.00 77.56 102 GLU A CA 1
ATOM 827 C C . GLU A 1 102 ? 11.506 20.069 -18.528 1.00 77.56 102 GLU A C 1
ATOM 829 O O . GLU A 1 102 ? 10.952 20.053 -19.628 1.00 77.56 102 GLU A O 1
ATOM 834 N N . GLY A 1 103 ? 11.043 20.806 -17.512 1.00 67.31 103 GLY A N 1
ATOM 835 C CA . GLY A 1 103 ? 9.859 21.675 -17.602 1.00 67.31 103 GLY A CA 1
ATOM 836 C C . GLY A 1 103 ? 8.512 20.961 -17.822 1.00 67.31 103 GLY A C 1
ATOM 837 O O . GLY A 1 103 ? 7.491 21.628 -17.961 1.00 67.31 103 GLY A O 1
ATOM 838 N N . GLY A 1 104 ? 8.478 19.623 -17.867 1.00 67.12 104 GLY A N 1
ATOM 839 C CA . GLY A 1 104 ? 7.258 18.839 -18.075 1.00 67.12 104 GLY A CA 1
ATOM 840 C C . GLY A 1 104 ? 6.687 18.246 -16.786 1.00 67.12 104 GLY A C 1
ATOM 841 O O . GLY A 1 104 ? 7.401 18.041 -15.807 1.00 67.12 104 GLY A O 1
ATOM 842 N N . SER A 1 105 ? 5.398 17.901 -16.802 1.00 62.47 105 SER A N 1
ATOM 843 C CA . SER A 1 105 ? 4.772 17.098 -15.748 1.00 62.47 105 SER A CA 1
ATOM 844 C C . SER A 1 105 ? 4.984 15.599 -16.013 1.00 62.47 105 SER A C 1
ATOM 846 O O . SER A 1 105 ? 4.859 15.123 -17.143 1.00 62.47 105 SER A O 1
ATOM 848 N N . GLY A 1 106 ? 5.322 14.839 -14.967 1.00 75.62 106 GLY A N 1
ATOM 849 C CA . GLY A 1 106 ? 5.362 13.374 -15.009 1.00 75.62 106 GLY A CA 1
ATOM 850 C C . GLY A 1 106 ? 6.755 12.747 -14.884 1.00 75.62 106 GLY A C 1
ATOM 851 O O . GLY A 1 106 ? 7.565 12.818 -15.817 1.00 75.62 106 GLY A O 1
ATOM 852 N N . VAL A 1 107 ? 6.992 12.044 -13.774 1.00 85.25 107 VAL A N 1
ATOM 853 C CA . VAL A 1 107 ? 8.180 11.196 -13.565 1.00 85.25 107 VAL A CA 1
ATOM 854 C C . VAL A 1 107 ? 7.840 9.741 -13.888 1.00 85.25 107 VAL A C 1
ATOM 856 O O . VAL A 1 107 ? 6.872 9.204 -13.366 1.00 85.25 107 VAL A O 1
ATOM 859 N N . TYR A 1 108 ? 8.622 9.097 -14.750 1.00 89.81 108 TYR A N 1
ATOM 860 C CA . TYR A 1 108 ? 8.566 7.650 -14.974 1.00 89.81 108 TYR A CA 1
ATOM 861 C C . TYR A 1 108 ? 9.462 6.963 -13.958 1.00 89.81 108 TYR A C 1
ATOM 863 O O . TYR A 1 108 ? 10.542 7.478 -13.675 1.00 89.81 108 TYR A O 1
ATOM 871 N N . ARG A 1 109 ? 9.025 5.812 -13.452 1.00 90.25 109 ARG A N 1
ATOM 872 C CA . ARG A 1 109 ? 9.791 4.958 -12.548 1.00 90.25 109 ARG A CA 1
ATOM 873 C C . ARG A 1 109 ? 9.782 3.537 -13.092 1.00 90.25 109 ARG A C 1
ATOM 875 O O . ARG A 1 109 ? 8.711 3.013 -13.373 1.00 90.25 109 ARG A O 1
ATOM 882 N N . PHE A 1 110 ? 10.952 2.933 -13.217 1.00 90.31 110 PHE A N 1
ATOM 883 C CA . PHE A 1 110 ? 11.115 1.534 -13.594 1.00 90.31 110 PHE A CA 1
ATOM 884 C C . PHE A 1 110 ? 11.950 0.843 -12.518 1.00 90.31 110 PHE A C 1
ATOM 886 O O . PHE A 1 110 ? 12.966 1.385 -12.078 1.00 90.31 110 PHE A O 1
ATOM 893 N N . ASP A 1 111 ? 11.502 -0.317 -12.055 1.00 87.62 111 ASP A N 1
ATOM 894 C CA . ASP A 1 111 ? 12.331 -1.211 -11.247 1.00 87.62 111 ASP A CA 1
ATOM 895 C C . ASP A 1 111 ? 13.129 -2.177 -12.138 1.00 87.62 111 ASP A C 1
ATOM 897 O O . ASP A 1 111 ? 13.074 -2.111 -13.368 1.00 87.62 111 ASP A O 1
ATOM 901 N N . PHE A 1 112 ? 13.887 -3.076 -11.513 1.00 89.88 112 PHE A N 1
ATOM 902 C CA . PHE A 1 112 ? 14.664 -4.093 -12.216 1.00 89.88 112 PHE A CA 1
ATOM 903 C C . PHE A 1 112 ? 13.821 -4.927 -13.204 1.00 89.88 112 PHE A C 1
ATOM 905 O O . PHE A 1 112 ? 14.255 -5.183 -14.325 1.00 89.88 112 PHE A O 1
ATOM 912 N N . LEU A 1 113 ? 12.603 -5.323 -12.823 1.00 87.31 113 LEU A N 1
ATOM 913 C CA . LEU A 1 113 ? 11.745 -6.189 -13.635 1.00 87.31 113 LEU A CA 1
ATOM 914 C C . LEU A 1 113 ? 11.111 -5.431 -14.803 1.00 87.31 113 LEU A C 1
ATOM 916 O O . LEU A 1 113 ? 10.981 -5.974 -15.903 1.00 87.31 113 LEU A O 1
ATOM 920 N N . ASP A 1 114 ? 10.738 -4.171 -14.585 1.00 89.94 114 ASP A N 1
ATOM 921 C CA . ASP A 1 114 ? 10.304 -3.276 -15.652 1.00 89.94 114 ASP A CA 1
ATOM 922 C C . ASP A 1 114 ? 11.433 -3.060 -16.671 1.00 89.94 114 ASP A C 1
ATOM 924 O O . ASP A 1 114 ? 11.185 -3.137 -17.873 1.00 89.94 114 ASP A O 1
ATOM 928 N N . LEU A 1 115 ? 12.670 -2.835 -16.212 1.00 94.00 115 LEU A N 1
ATOM 929 C CA . LEU A 1 115 ? 13.835 -2.684 -17.089 1.00 94.00 115 LEU A CA 1
ATOM 930 C C . LEU A 1 115 ? 14.119 -3.958 -17.882 1.00 94.00 115 LEU A C 1
ATOM 932 O O . LEU A 1 115 ? 14.286 -3.888 -19.097 1.00 94.00 115 LEU A O 1
ATOM 936 N N . LEU A 1 116 ? 14.083 -5.120 -17.231 1.00 91.69 116 LEU A N 1
ATOM 937 C CA . LEU A 1 116 ? 14.243 -6.404 -17.907 1.00 91.69 116 LEU A CA 1
ATOM 938 C C . LEU A 1 116 ? 13.134 -6.631 -18.950 1.00 91.69 116 LEU A C 1
ATOM 940 O O . LEU A 1 116 ? 13.409 -7.095 -20.051 1.00 91.69 116 LEU A O 1
ATOM 944 N N . SER A 1 117 ? 11.897 -6.213 -18.660 1.00 91.38 117 SER A N 1
ATOM 945 C CA . SER A 1 117 ? 10.791 -6.237 -19.635 1.00 91.38 117 SER A CA 1
ATOM 946 C C . SER A 1 117 ? 11.051 -5.326 -20.835 1.00 91.38 117 SER A C 1
ATOM 948 O O . SER A 1 117 ? 10.735 -5.689 -21.967 1.00 91.38 117 SER A O 1
ATOM 950 N N . ILE A 1 118 ? 11.637 -4.149 -20.603 1.00 94.62 118 ILE A N 1
ATOM 951 C CA . ILE A 1 118 ? 11.987 -3.190 -21.654 1.00 94.62 118 ILE A CA 1
ATOM 952 C C . ILE A 1 118 ? 13.084 -3.756 -22.559 1.00 94.62 118 ILE A C 1
ATOM 954 O O . ILE A 1 118 ? 12.888 -3.805 -23.771 1.00 94.62 118 ILE A O 1
ATOM 958 N N . PHE A 1 119 ? 14.202 -4.207 -21.985 1.00 94.69 119 PHE A N 1
ATOM 959 C CA . PHE A 1 119 ? 15.357 -4.696 -22.747 1.00 94.69 119 PHE A CA 1
ATOM 960 C C . PHE A 1 119 ? 15.125 -6.055 -23.403 1.00 94.69 119 PHE A C 1
ATOM 962 O O . PHE A 1 119 ? 15.714 -6.345 -24.431 1.00 94.69 119 PHE A O 1
ATOM 969 N N . ARG A 1 120 ? 14.227 -6.886 -22.875 1.00 91.31 120 ARG A N 1
ATOM 970 C CA . ARG A 1 120 ? 13.845 -8.132 -23.553 1.00 91.31 120 ARG A CA 1
ATOM 971 C C . ARG A 1 120 ? 12.698 -7.958 -24.543 1.00 91.31 120 ARG A C 1
ATOM 973 O O . ARG A 1 120 ? 12.355 -8.903 -25.243 1.00 91.31 120 ARG A O 1
ATOM 980 N N . HIS A 1 121 ? 12.075 -6.775 -24.582 1.00 91.88 121 HIS A N 1
ATOM 981 C CA . HIS A 1 121 ? 10.837 -6.510 -25.324 1.00 91.88 121 HIS A CA 1
ATOM 982 C C . HIS A 1 121 ? 9.729 -7.536 -25.023 1.00 91.88 121 HIS A C 1
ATOM 984 O O . HIS A 1 121 ? 8.923 -7.917 -25.873 1.00 91.88 121 HIS A O 1
ATOM 990 N N . GLU A 1 122 ? 9.680 -7.976 -23.772 1.00 89.75 122 GLU A N 1
ATOM 991 C CA . GLU A 1 122 ? 8.800 -9.032 -23.301 1.00 89.75 122 GLU A CA 1
ATOM 992 C C . GLU A 1 122 ? 7.757 -8.466 -22.333 1.00 89.75 122 GLU A C 1
ATOM 994 O O . GLU A 1 122 ? 7.937 -7.439 -21.676 1.00 89.75 122 GLU A O 1
ATOM 999 N N . THR A 1 123 ? 6.617 -9.149 -22.229 1.00 83.81 123 THR A N 1
ATOM 1000 C CA . THR A 1 123 ? 5.655 -8.834 -21.164 1.00 83.81 123 THR A CA 1
ATOM 1001 C C . THR A 1 123 ? 6.246 -9.214 -19.803 1.00 83.81 123 THR A C 1
ATOM 1003 O O . THR A 1 123 ? 7.005 -10.182 -19.745 1.00 83.81 123 THR A O 1
ATOM 1006 N N . PRO A 1 124 ? 5.833 -8.573 -18.692 1.00 80.50 124 PRO A N 1
ATOM 1007 C CA . PRO A 1 124 ? 6.276 -8.978 -17.358 1.00 80.50 124 PRO A CA 1
ATOM 1008 C C . PRO A 1 124 ? 6.116 -10.486 -17.129 1.00 80.50 124 PRO A C 1
ATOM 1010 O O . PRO A 1 124 ? 7.047 -11.153 -16.703 1.00 80.50 124 PRO A O 1
ATOM 1013 N N . LYS A 1 125 ? 4.972 -11.062 -17.522 1.00 80.50 125 LYS A N 1
ATOM 1014 C CA . LYS A 1 125 ? 4.713 -12.507 -17.424 1.00 80.50 125 LYS A CA 1
ATOM 1015 C C . LYS A 1 125 ? 5.750 -13.363 -18.163 1.00 80.50 125 LYS A C 1
ATOM 1017 O O . LYS A 1 125 ? 6.100 -14.431 -17.670 1.00 80.50 125 LYS A O 1
ATOM 1022 N N . ALA A 1 126 ? 6.207 -12.926 -19.335 1.00 86.19 126 ALA A N 1
ATOM 1023 C CA . ALA A 1 126 ? 7.245 -13.622 -20.091 1.00 86.19 126 ALA A CA 1
ATOM 1024 C C . ALA A 1 126 ? 8.619 -13.474 -19.419 1.00 86.19 126 ALA A C 1
ATOM 1026 O O . ALA A 1 126 ? 9.293 -14.480 -19.235 1.00 86.19 126 ALA A O 1
ATOM 1027 N N . VAL A 1 127 ? 8.956 -12.279 -18.923 1.00 88.06 127 VAL A N 1
ATOM 1028 C CA . VAL A 1 127 ? 10.183 -12.042 -18.143 1.00 88.06 127 VAL A CA 1
ATOM 1029 C C . VAL A 1 127 ? 10.254 -12.933 -16.911 1.00 88.06 127 VAL A C 1
ATOM 1031 O O . VAL A 1 127 ? 11.292 -13.507 -16.617 1.00 88.06 127 VAL A O 1
ATOM 1034 N N . PHE A 1 128 ? 9.154 -13.084 -16.182 1.00 81.25 128 PHE A N 1
ATOM 1035 C CA . PHE A 1 128 ? 9.136 -13.937 -15.000 1.00 81.25 128 PHE A CA 1
ATOM 1036 C C . PHE A 1 128 ? 9.350 -15.417 -15.330 1.00 81.25 128 PHE A C 1
ATOM 1038 O O . PHE A 1 128 ? 10.098 -16.080 -14.618 1.00 81.25 128 PHE A O 1
ATOM 1045 N N . ARG A 1 129 ? 8.766 -15.912 -16.431 1.00 83.12 129 ARG A N 1
ATOM 1046 C CA . ARG A 1 129 ? 9.073 -17.258 -16.944 1.00 83.12 129 ARG A CA 1
ATOM 1047 C C . ARG A 1 129 ? 10.534 -17.373 -17.348 1.00 83.12 129 ARG A C 1
ATOM 1049 O O . ARG A 1 129 ? 11.184 -18.338 -16.997 1.00 83.12 129 ARG A O 1
ATOM 1056 N N . PHE A 1 130 ? 11.075 -16.360 -18.016 1.00 88.31 130 PHE A N 1
ATOM 1057 C CA . PHE A 1 130 ? 12.488 -16.321 -18.372 1.00 88.31 130 PHE A CA 1
ATOM 1058 C C . PHE A 1 130 ? 13.405 -16.373 -17.137 1.00 88.31 130 PHE A C 1
ATOM 1060 O O . PHE A 1 130 ? 14.376 -17.129 -17.125 1.00 88.31 130 PHE A O 1
ATOM 1067 N N . LEU A 1 131 ? 13.084 -15.624 -16.077 1.00 87.81 131 LEU A N 1
ATOM 1068 C CA . LEU A 1 131 ? 13.835 -15.653 -14.820 1.00 87.81 131 LEU A CA 1
ATOM 1069 C C . LEU A 1 131 ? 13.829 -17.050 -14.184 1.00 87.81 131 LEU A C 1
ATOM 1071 O O . LEU A 1 131 ? 14.863 -17.491 -13.689 1.00 87.81 131 LEU A O 1
ATOM 1075 N N . GLU A 1 132 ? 12.693 -17.747 -14.220 1.00 83.88 132 GLU A N 1
ATOM 1076 C CA . GLU A 1 132 ? 12.555 -19.110 -13.698 1.00 83.88 132 GLU A CA 1
ATOM 1077 C C . GLU A 1 132 ? 13.267 -20.141 -14.592 1.00 83.88 132 GLU A C 1
ATOM 1079 O O . GLU A 1 132 ? 14.149 -20.858 -14.124 1.00 83.88 132 GLU A O 1
ATOM 1084 N N . ASP A 1 133 ? 12.948 -20.165 -15.886 1.00 85.38 133 ASP A N 1
ATOM 1085 C CA . ASP A 1 133 ? 13.376 -21.201 -16.831 1.00 85.38 133 ASP A CA 1
ATOM 1086 C C . ASP A 1 133 ? 14.840 -21.038 -17.265 1.00 85.38 133 ASP A C 1
ATOM 1088 O O . ASP A 1 133 ? 15.561 -22.020 -17.438 1.00 85.38 133 ASP A O 1
ATOM 1092 N N . THR A 1 134 ? 15.295 -19.796 -17.465 1.00 87.88 134 THR A N 1
ATOM 1093 C CA . THR A 1 134 ? 16.616 -19.510 -18.057 1.00 87.88 134 THR A CA 1
ATOM 1094 C C . THR A 1 134 ? 17.640 -19.109 -17.009 1.00 87.88 134 THR A C 1
ATOM 1096 O O . THR A 1 134 ? 18.771 -19.597 -17.024 1.00 87.88 134 THR A O 1
ATOM 1099 N N . TRP A 1 135 ? 17.269 -18.212 -16.094 1.00 88.31 135 TRP A N 1
ATOM 1100 C CA . TRP A 1 135 ? 18.171 -17.730 -15.040 1.00 88.31 135 TRP A CA 1
ATOM 1101 C C . TRP A 1 135 ? 18.023 -18.492 -13.720 1.00 88.31 135 TRP A C 1
ATOM 1103 O O . TRP A 1 135 ? 18.709 -18.165 -12.754 1.00 88.31 135 TRP A O 1
ATOM 1113 N N . GLN A 1 136 ? 17.190 -19.540 -13.694 1.00 84.69 136 GLN A N 1
ATOM 1114 C CA . GLN A 1 136 ? 17.023 -20.461 -12.567 1.00 84.69 136 GLN A CA 1
ATOM 1115 C C . GLN A 1 136 ? 16.745 -19.745 -11.239 1.00 84.69 136 GLN A C 1
ATOM 1117 O O . GLN A 1 136 ? 17.248 -20.151 -10.190 1.00 84.69 136 GLN A O 1
ATOM 1122 N N . VAL A 1 137 ? 15.955 -18.668 -11.275 1.00 82.75 137 VAL A N 1
ATOM 1123 C CA . VAL A 1 137 ? 15.551 -17.896 -10.097 1.00 82.75 137 VAL A CA 1
ATOM 1124 C C . VAL A 1 137 ? 14.373 -18.613 -9.415 1.00 82.75 137 VAL A C 1
ATOM 1126 O O . VAL A 1 137 ? 13.239 -18.509 -9.887 1.00 82.75 137 VAL A O 1
ATOM 1129 N N . PRO A 1 138 ? 14.590 -19.355 -8.309 1.00 71.06 138 PRO A N 1
ATOM 1130 C CA . PRO A 1 138 ? 13.537 -20.141 -7.681 1.00 71.06 138 PRO A CA 1
ATOM 1131 C C . PRO A 1 138 ? 12.526 -19.242 -6.962 1.00 71.06 138 PRO A C 1
ATOM 1133 O O . PRO A 1 138 ? 12.869 -18.195 -6.416 1.00 71.06 138 PRO A O 1
ATOM 1136 N N . GLY A 1 139 ? 11.272 -19.685 -6.877 1.00 65.06 139 GLY A N 1
ATOM 1137 C CA . GLY A 1 139 ? 10.278 -19.039 -6.014 1.00 65.06 139 GLY A CA 1
ATOM 1138 C C . GLY A 1 139 ? 9.644 -17.766 -6.584 1.00 65.06 139 GLY A C 1
ATOM 1139 O O . GLY A 1 139 ? 8.849 -17.130 -5.887 1.00 65.06 139 GLY A O 1
ATOM 1140 N N . ILE A 1 140 ? 9.898 -17.431 -7.854 1.00 65.94 140 ILE A N 1
ATOM 1141 C CA . ILE A 1 140 ? 9.038 -16.530 -8.634 1.00 65.94 140 ILE A CA 1
ATOM 1142 C C . ILE A 1 140 ? 7.736 -17.280 -8.941 1.00 65.94 140 ILE A C 1
ATOM 1144 O O . ILE A 1 140 ? 7.503 -17.809 -10.017 1.00 65.94 140 ILE A O 1
ATOM 1148 N N . THR A 1 141 ? 6.880 -17.399 -7.931 1.00 65.31 141 THR A N 1
ATOM 1149 C CA . THR A 1 141 ? 5.624 -18.138 -8.065 1.00 65.31 141 THR A CA 1
ATOM 1150 C C . THR A 1 141 ? 4.576 -17.319 -8.819 1.00 65.31 141 THR A C 1
ATOM 1152 O O . THR A 1 141 ? 4.582 -16.083 -8.806 1.00 65.31 141 THR A O 1
ATOM 1155 N N . GLY A 1 142 ? 3.572 -18.004 -9.379 1.00 68.00 142 GLY A N 1
ATOM 1156 C CA . GLY A 1 142 ? 2.362 -17.359 -9.905 1.00 68.00 142 GLY A CA 1
ATOM 1157 C C . GLY A 1 142 ? 1.650 -16.449 -8.891 1.00 68.00 142 GLY A C 1
ATOM 1158 O O . GLY A 1 142 ? 0.941 -15.520 -9.278 1.00 68.00 142 GLY A O 1
ATOM 1159 N N . TRP A 1 143 ? 1.882 -16.649 -7.589 1.00 74.06 143 TRP A N 1
ATOM 1160 C CA . TRP A 1 143 ? 1.385 -15.748 -6.556 1.00 74.06 143 TRP A CA 1
ATOM 1161 C C . TRP A 1 143 ? 2.041 -14.365 -6.640 1.00 74.06 143 TRP A C 1
ATOM 1163 O O . TRP A 1 143 ? 1.326 -13.366 -6.662 1.00 74.06 143 TRP A O 1
ATOM 1173 N N . TYR A 1 144 ? 3.367 -14.275 -6.765 1.00 73.62 144 TYR A N 1
ATOM 1174 C CA . TYR A 1 144 ? 4.046 -12.978 -6.860 1.00 73.62 144 TYR A CA 1
ATOM 1175 C C . TYR A 1 144 ? 3.674 -12.224 -8.138 1.00 73.62 144 TYR A C 1
ATOM 1177 O O . TYR A 1 144 ? 3.414 -11.020 -8.079 1.00 73.62 144 TYR A O 1
ATOM 1185 N N . LEU A 1 145 ? 3.549 -12.943 -9.260 1.00 74.00 145 LEU A N 1
ATOM 1186 C CA . LEU A 1 145 ? 2.975 -12.413 -10.501 1.00 74.00 145 LEU A CA 1
ATOM 1187 C C . LEU A 1 145 ? 1.631 -11.734 -10.246 1.00 74.00 145 LEU A C 1
ATOM 1189 O O . LEU A 1 145 ? 1.434 -10.569 -10.594 1.00 74.00 145 LEU A O 1
ATOM 1193 N N . SER A 1 146 ? 0.731 -12.449 -9.569 1.00 79.44 146 SER A N 1
ATOM 1194 C CA . SER A 1 146 ? -0.607 -11.944 -9.275 1.00 79.44 146 SER A CA 1
ATOM 1195 C C . SER A 1 146 ? -0.586 -10.693 -8.390 1.00 79.44 146 SER A C 1
ATOM 1197 O O . SER A 1 146 ? -1.404 -9.792 -8.593 1.00 79.44 146 SER A O 1
ATOM 1199 N N . GLN A 1 147 ? 0.362 -10.595 -7.448 1.00 83.88 147 GLN A N 1
ATOM 1200 C CA . GLN A 1 147 ? 0.520 -9.407 -6.608 1.00 83.88 147 GLN A CA 1
ATOM 1201 C C . GLN A 1 147 ? 1.025 -8.221 -7.429 1.00 83.88 147 GLN A C 1
ATOM 1203 O O . GLN A 1 147 ? 0.432 -7.145 -7.372 1.00 83.88 147 GLN A O 1
ATOM 1208 N N . HIS A 1 148 ? 2.054 -8.412 -8.252 1.00 79.12 148 HIS A N 1
ATOM 1209 C CA . HIS A 1 148 ? 2.591 -7.339 -9.087 1.00 79.12 148 HIS A CA 1
ATOM 1210 C C . HIS A 1 148 ? 1.545 -6.812 -10.081 1.00 79.12 148 HIS A C 1
ATOM 1212 O O . HIS A 1 148 ? 1.371 -5.603 -10.240 1.00 79.12 148 HIS A O 1
ATOM 1218 N N . GLU A 1 149 ? 0.786 -7.709 -10.712 1.00 82.81 149 GLU A N 1
ATOM 1219 C CA . GLU A 1 149 ? -0.328 -7.345 -11.591 1.00 82.81 149 GLU A CA 1
ATOM 1220 C C . GLU A 1 149 ? -1.443 -6.607 -10.844 1.00 82.81 149 GLU A C 1
ATOM 1222 O O . GLU A 1 149 ? -1.982 -5.629 -11.362 1.00 82.81 149 GLU A O 1
ATOM 1227 N N . LYS A 1 150 ? -1.787 -7.041 -9.624 1.00 89.81 150 LYS A N 1
ATOM 1228 C CA . LYS A 1 150 ? -2.776 -6.365 -8.773 1.00 89.81 150 LYS A CA 1
ATOM 1229 C C . LYS A 1 150 ? -2.350 -4.935 -8.452 1.00 89.81 150 LYS A C 1
ATOM 1231 O O . LYS A 1 150 ? -3.126 -4.009 -8.666 1.00 89.81 150 LYS A O 1
ATOM 1236 N N . HIS A 1 151 ? -1.135 -4.748 -7.947 1.00 88.62 151 HIS A N 1
ATOM 1237 C CA . HIS A 1 151 ? -0.653 -3.430 -7.537 1.00 88.62 151 HIS A CA 1
ATOM 1238 C C . HIS A 1 151 ? -0.459 -2.493 -8.739 1.00 88.62 151 HIS A C 1
ATOM 1240 O O . HIS A 1 151 ? -0.748 -1.300 -8.643 1.00 88.62 151 HIS A O 1
ATOM 1246 N N . ARG A 1 152 ? -0.079 -3.028 -9.906 1.00 85.00 152 ARG A N 1
ATOM 1247 C CA . ARG A 1 152 ? -0.041 -2.272 -11.165 1.00 85.00 152 ARG A CA 1
ATOM 1248 C C . ARG A 1 152 ? -1.433 -1.843 -11.630 1.00 85.00 152 ARG A C 1
ATOM 1250 O O . ARG A 1 152 ? -1.610 -0.695 -12.023 1.00 85.00 152 ARG A O 1
ATOM 1257 N N . ASP A 1 153 ? -2.416 -2.743 -11.575 1.00 89.50 153 ASP A N 1
ATOM 1258 C CA . ASP A 1 153 ? -3.822 -2.432 -11.872 1.00 89.50 153 ASP A CA 1
ATOM 1259 C C . ASP A 1 153 ? -4.341 -1.314 -10.959 1.00 89.50 153 ASP A C 1
ATOM 1261 O O . ASP A 1 153 ? -4.865 -0.316 -11.445 1.00 89.50 153 ASP A O 1
ATOM 1265 N N . ASN A 1 154 ? -4.092 -1.417 -9.653 1.00 93.38 154 ASN A N 1
ATOM 1266 C CA . ASN A 1 154 ? -4.449 -0.387 -8.678 1.00 93.38 154 ASN A CA 1
ATOM 1267 C C . ASN A 1 154 ? -3.875 0.992 -9.036 1.00 93.38 154 ASN A C 1
ATOM 1269 O O . ASN A 1 154 ? -4.611 1.976 -9.065 1.00 93.38 154 ASN A O 1
ATOM 1273 N N . GLU A 1 155 ? -2.584 1.061 -9.361 1.00 88.50 155 GLU A N 1
ATOM 1274 C CA . GLU A 1 155 ? -1.907 2.305 -9.740 1.00 88.50 155 GLU A CA 1
ATOM 1275 C C . GLU A 1 155 ? -2.479 2.904 -11.041 1.00 88.50 155 GLU A C 1
ATOM 1277 O O . GLU A 1 155 ? -2.681 4.116 -11.150 1.00 88.50 155 GLU A O 1
ATOM 1282 N N . MET A 1 156 ? -2.841 2.061 -12.018 1.00 86.06 156 MET A N 1
ATOM 1283 C CA . MET A 1 156 ? -3.535 2.517 -13.228 1.00 86.06 156 MET A CA 1
ATOM 1284 C C . MET A 1 156 ? -4.897 3.145 -12.909 1.00 86.06 156 MET A C 1
ATOM 1286 O O . MET A 1 156 ? -5.223 4.189 -13.479 1.00 86.06 156 MET A O 1
ATOM 1290 N N . ARG A 1 157 ? -5.669 2.560 -11.982 1.00 90.69 157 ARG A N 1
ATOM 1291 C CA . ARG A 1 157 ? -6.961 3.119 -11.544 1.00 90.69 157 ARG A CA 1
ATOM 1292 C C . ARG A 1 157 ? -6.804 4.465 -10.850 1.00 90.69 157 ARG A C 1
ATOM 1294 O O . ARG A 1 157 ? -7.569 5.379 -11.134 1.00 90.69 157 ARG A O 1
ATOM 1301 N N . LEU A 1 158 ? -5.786 4.626 -10.007 1.00 89.81 158 LEU A N 1
ATOM 1302 C CA . LEU A 1 158 ? -5.515 5.913 -9.356 1.00 89.81 158 LEU A CA 1
ATOM 1303 C C . LEU A 1 158 ? -5.253 7.024 -10.376 1.00 89.81 158 LEU A C 1
ATOM 1305 O O . LEU A 1 158 ? -5.767 8.133 -10.238 1.00 89.81 158 LEU A O 1
ATOM 1309 N N . VAL A 1 159 ? -4.511 6.728 -11.443 1.00 83.56 159 VAL A N 1
ATOM 1310 C CA . VAL A 1 159 ? -4.293 7.709 -12.512 1.00 83.56 159 VAL A CA 1
ATOM 1311 C C . VAL A 1 159 ? -5.502 7.933 -13.393 1.00 83.56 159 VAL A C 1
ATOM 1313 O O . VAL A 1 159 ? -5.695 9.059 -13.854 1.00 83.56 159 VAL A O 1
ATOM 1316 N N . GLU A 1 160 ? -6.329 6.916 -13.610 1.00 86.31 160 GLU A N 1
ATOM 1317 C CA . GLU A 1 160 ? -7.633 7.095 -14.239 1.00 86.31 160 GLU A CA 1
ATOM 1318 C C . GLU A 1 160 ? -8.483 8.096 -13.443 1.00 86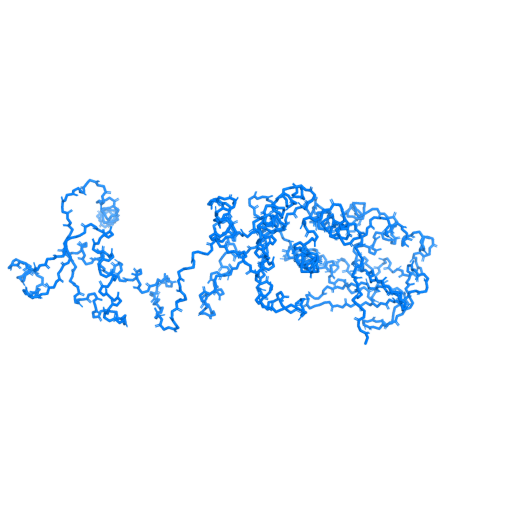.31 160 GLU A C 1
ATOM 1320 O O . GLU A 1 160 ? -8.953 9.069 -14.032 1.00 86.31 160 GLU A O 1
ATOM 1325 N N . PHE A 1 161 ? -8.575 7.955 -12.114 1.00 88.06 161 PHE A N 1
ATOM 1326 C CA . PHE A 1 161 ? -9.303 8.904 -11.261 1.00 88.06 161 PHE A CA 1
ATOM 1327 C C . PHE A 1 161 ? -8.754 10.330 -11.374 1.00 88.06 161 PHE A C 1
ATOM 1329 O O . PHE A 1 161 ? -9.527 11.273 -11.511 1.00 88.06 161 PHE A O 1
ATOM 1336 N N . CYS A 1 162 ? -7.427 10.495 -11.390 1.00 83.50 162 CYS A N 1
ATOM 1337 C CA . CYS A 1 162 ? -6.790 11.805 -11.549 1.00 83.50 162 CYS A CA 1
ATOM 1338 C C . CYS A 1 162 ? -7.032 12.443 -12.927 1.00 83.50 162 CYS A C 1
ATOM 1340 O O . CYS A 1 162 ? -7.153 13.662 -13.024 1.00 83.50 162 CYS A O 1
ATOM 1342 N N . ARG A 1 163 ? -7.031 11.648 -14.005 1.00 85.00 163 ARG A N 1
ATOM 1343 C CA . ARG A 1 163 ? -7.141 12.152 -15.388 1.00 85.00 163 ARG A CA 1
ATOM 1344 C C . ARG A 1 163 ? -8.576 12.352 -15.846 1.00 85.00 163 ARG A C 1
ATOM 1346 O O . ARG A 1 163 ? -8.803 13.181 -16.720 1.00 85.00 163 ARG A O 1
ATOM 1353 N N . ARG A 1 164 ? -9.494 11.555 -15.308 1.00 88.25 164 ARG A N 1
ATOM 1354 C CA . ARG A 1 164 ? -10.915 11.531 -15.657 1.00 88.25 164 ARG A CA 1
ATOM 1355 C C . ARG A 1 164 ? -11.760 11.608 -14.389 1.00 88.25 164 ARG A C 1
ATOM 1357 O O . ARG A 1 164 ? -12.433 10.629 -14.048 1.00 88.25 164 ARG A O 1
ATOM 1364 N N . PRO A 1 165 ? -11.706 12.722 -13.639 1.00 88.56 165 PRO A N 1
ATOM 1365 C CA . PRO A 1 165 ? -12.445 12.848 -12.389 1.00 88.56 165 PRO A CA 1
ATOM 1366 C C . PRO A 1 165 ? -13.963 12.673 -12.562 1.00 88.56 165 PRO A C 1
ATOM 1368 O O . PRO A 1 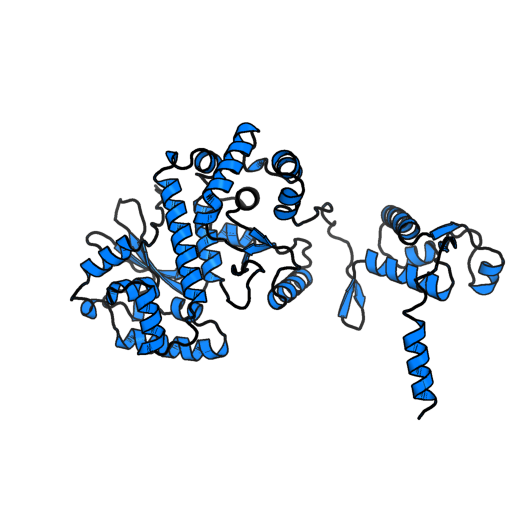165 ? -14.639 12.203 -11.649 1.00 88.56 165 PRO A O 1
ATOM 1371 N N . GLU A 1 166 ? -14.487 12.981 -13.749 1.00 91.19 166 GLU A N 1
ATOM 1372 C CA . GLU A 1 166 ? -15.881 12.800 -14.153 1.00 91.19 166 GLU A CA 1
ATOM 1373 C C . GLU A 1 166 ? -16.331 11.336 -14.218 1.00 91.19 166 GLU A C 1
ATOM 1375 O O . GLU A 1 166 ? -17.526 11.069 -14.137 1.00 91.19 166 GLU A O 1
ATOM 1380 N N . SER A 1 167 ? -15.397 10.385 -14.337 1.00 89.81 167 SER A N 1
ATOM 1381 C CA . SER A 1 167 ? -15.724 8.952 -14.360 1.00 89.81 167 SER A CA 1
ATOM 1382 C C . SER A 1 167 ? -16.225 8.438 -13.007 1.00 89.81 167 SER A C 1
ATOM 1384 O O . SER A 1 167 ? -17.004 7.492 -12.959 1.00 89.81 167 SER A O 1
ATOM 1386 N N . HIS A 1 168 ? -15.777 9.070 -11.918 1.00 93.88 168 HIS A N 1
ATOM 1387 C CA . HIS A 1 168 ? -16.083 8.701 -10.535 1.00 93.88 168 HIS A CA 1
ATOM 1388 C C . HIS A 1 168 ? -16.201 9.985 -9.695 1.00 93.88 168 HIS A C 1
ATOM 1390 O O . HIS A 1 168 ? -15.282 10.327 -8.936 1.00 93.88 168 HIS A O 1
ATOM 1396 N N . PRO A 1 169 ? -17.262 10.784 -9.915 1.00 95.12 169 PRO A N 1
ATOM 1397 C CA . PRO A 1 169 ? -17.360 12.134 -9.376 1.00 95.12 169 PRO A CA 1
ATOM 1398 C C . PRO A 1 169 ? -17.410 12.160 -7.846 1.00 95.12 169 PRO A C 1
ATOM 1400 O O . PRO A 1 169 ? -16.773 13.023 -7.239 1.00 95.12 169 PRO A O 1
ATOM 1403 N N . ALA A 1 170 ? -18.103 11.214 -7.204 1.00 95.94 170 ALA A N 1
ATOM 1404 C CA . ALA A 1 170 ? -18.207 11.168 -5.749 1.00 95.94 170 ALA A CA 1
ATOM 1405 C C . ALA A 1 170 ? -16.860 10.805 -5.108 1.00 95.94 170 ALA A C 1
ATOM 1407 O O . ALA A 1 170 ? -16.421 11.465 -4.159 1.00 95.94 170 ALA A O 1
ATOM 1408 N N . LEU A 1 171 ? -16.158 9.806 -5.654 1.00 95.00 171 LEU A N 1
ATOM 1409 C CA . LEU A 1 171 ? -14.808 9.462 -5.214 1.00 95.00 171 LEU A CA 1
ATOM 1410 C C . LEU A 1 171 ? -13.843 10.630 -5.387 1.00 95.00 171 LEU A C 1
ATOM 1412 O O . LEU A 1 171 ? -13.122 10.971 -4.450 1.00 95.00 171 LEU A O 1
ATOM 1416 N N . ASN A 1 172 ? -13.838 11.286 -6.546 1.00 93.69 172 ASN A N 1
ATOM 1417 C CA . ASN A 1 172 ? -12.921 12.399 -6.786 1.00 93.69 172 ASN A CA 1
ATOM 1418 C C . ASN A 1 172 ? -13.237 13.623 -5.925 1.00 93.69 172 ASN A C 1
ATOM 1420 O O . ASN A 1 172 ? -12.312 14.273 -5.431 1.00 93.69 172 ASN A O 1
ATOM 1424 N N . GLN A 1 173 ? -14.514 13.896 -5.654 1.00 93.25 173 GLN A N 1
ATOM 1425 C CA . GLN A 1 173 ? -14.915 14.951 -4.727 1.00 93.25 173 GLN A CA 1
ATOM 1426 C C . GLN A 1 173 ? -14.398 14.692 -3.303 1.00 93.25 173 GLN A C 1
ATOM 1428 O O . GLN A 1 173 ? -13.949 15.624 -2.630 1.00 93.25 173 GLN A O 1
ATOM 1433 N N . LEU A 1 174 ? -14.458 13.444 -2.831 1.00 92.88 174 LEU A N 1
ATOM 1434 C CA . LEU A 1 174 ? -14.121 13.098 -1.449 1.00 92.88 174 LEU A CA 1
ATOM 1435 C C . LEU A 1 174 ? -12.622 12.837 -1.236 1.00 92.88 174 LEU A C 1
ATOM 1437 O O . LEU A 1 174 ? -12.075 13.173 -0.184 1.00 92.88 174 LEU A O 1
ATOM 1441 N N . CYS A 1 175 ? -11.956 12.253 -2.230 1.00 92.19 175 CYS A N 1
ATOM 1442 C CA . CYS A 1 175 ? -10.608 11.710 -2.107 1.00 92.19 175 CYS A CA 1
ATOM 1443 C C . CYS A 1 175 ? -9.581 12.335 -3.052 1.00 92.19 175 CYS A C 1
ATOM 1445 O O . CYS A 1 175 ? -8.399 12.045 -2.893 1.00 92.19 175 CYS A O 1
ATOM 1447 N N . GLY A 1 176 ? -9.975 13.191 -4.002 1.00 88.19 176 GLY A N 1
ATOM 1448 C CA . GLY A 1 176 ? -9.097 13.661 -5.084 1.00 88.19 176 GLY A CA 1
ATOM 1449 C C . GLY A 1 176 ? -7.759 14.250 -4.625 1.00 88.19 176 GLY A C 1
ATOM 1450 O O . GLY A 1 176 ? -6.730 14.059 -5.264 1.00 88.19 176 GLY A O 1
ATOM 1451 N N . ARG A 1 177 ? -7.738 14.908 -3.459 1.00 87.94 177 ARG A N 1
ATOM 1452 C CA . ARG A 1 177 ? -6.520 15.489 -2.857 1.00 87.94 177 ARG A CA 1
ATOM 1453 C C . ARG A 1 177 ? -5.640 14.480 -2.111 1.00 87.94 177 ARG A C 1
ATOM 1455 O O . ARG A 1 177 ? -4.611 14.859 -1.564 1.00 87.94 177 ARG A O 1
ATOM 1462 N N . HIS A 1 178 ? -6.065 13.226 -2.027 1.00 91.94 178 HIS A N 1
ATOM 1463 C CA . HIS A 1 178 ? -5.477 12.189 -1.185 1.00 91.94 178 HIS A CA 1
ATOM 1464 C C . HIS A 1 178 ? -5.048 10.946 -1.974 1.00 91.94 178 HIS A C 1
ATOM 1466 O O . HIS A 1 178 ? -4.528 10.009 -1.372 1.00 91.94 178 HIS A O 1
ATOM 1472 N N . TRP A 1 179 ? -5.200 10.932 -3.303 1.00 90.56 179 TRP A N 1
ATOM 1473 C CA . TRP A 1 179 ? -4.763 9.816 -4.153 1.00 90.56 179 TRP A CA 1
ATOM 1474 C C . TRP A 1 179 ? -3.278 9.483 -4.022 1.00 90.56 179 TRP A C 1
ATOM 1476 O O . TRP A 1 179 ? -2.925 8.307 -4.028 1.00 90.56 179 TRP A O 1
ATOM 1486 N N . GLU A 1 180 ? -2.430 10.483 -3.779 1.00 86.25 180 GLU A N 1
ATOM 1487 C CA . GLU A 1 180 ? -1.009 10.280 -3.471 1.00 86.25 180 GLU A CA 1
ATOM 1488 C C . GLU A 1 180 ? -0.803 9.349 -2.263 1.00 86.25 180 GLU A C 1
ATOM 1490 O O . GLU A 1 180 ? 0.040 8.456 -2.300 1.00 86.25 180 GLU A O 1
ATOM 1495 N N . VAL A 1 181 ? -1.619 9.491 -1.211 1.00 90.50 181 VAL A N 1
ATOM 1496 C CA . VAL A 1 181 ? -1.535 8.634 -0.019 1.00 90.50 181 VAL A CA 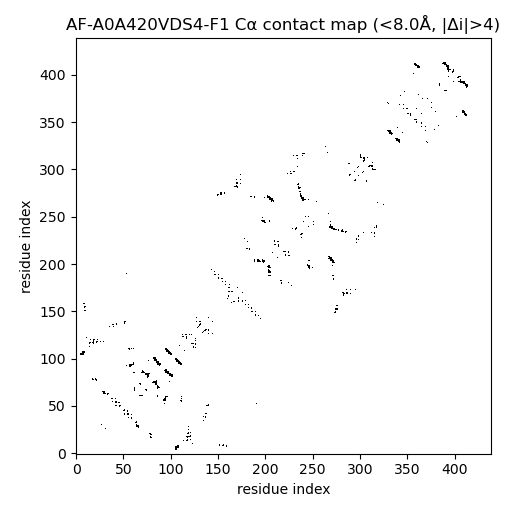1
ATOM 1497 C C . VAL A 1 181 ? -1.865 7.184 -0.377 1.00 90.50 181 VAL A C 1
ATOM 1499 O O . VAL A 1 181 ? -1.198 6.271 0.104 1.00 90.50 181 VAL A O 1
ATOM 1502 N N . LEU A 1 182 ? -2.870 6.960 -1.228 1.00 92.62 182 LEU A N 1
ATOM 1503 C CA . LEU A 1 182 ? -3.271 5.615 -1.641 1.00 92.62 182 LEU A CA 1
ATOM 1504 C C . LEU A 1 182 ? -2.252 4.966 -2.593 1.00 92.62 182 LEU A C 1
ATOM 1506 O O . LEU A 1 182 ? -2.014 3.767 -2.481 1.00 92.62 182 LEU A O 1
ATOM 1510 N N . SER A 1 183 ? -1.604 5.751 -3.459 1.00 87.69 183 SER A N 1
ATOM 1511 C CA . SER A 1 183 ? -0.498 5.286 -4.313 1.00 87.69 183 SER A CA 1
ATOM 1512 C C . SER A 1 183 ? 0.708 4.847 -3.472 1.00 87.69 183 SER A C 1
ATOM 1514 O O . SER A 1 183 ? 1.194 3.727 -3.617 1.00 87.69 183 SER A O 1
ATOM 1516 N N . VAL A 1 184 ? 1.103 5.645 -2.471 1.00 87.25 184 VAL A N 1
ATOM 1517 C CA . VAL A 1 184 ? 2.182 5.268 -1.539 1.00 87.25 184 VAL A CA 1
ATOM 1518 C C . VAL A 1 184 ? 1.834 4.021 -0.724 1.00 87.25 184 VAL A C 1
ATOM 1520 O O . VAL A 1 184 ? 2.698 3.180 -0.488 1.00 87.25 184 VAL A O 1
ATOM 1523 N N . LEU A 1 185 ? 0.574 3.863 -0.306 1.00 91.25 185 LEU A N 1
ATOM 1524 C CA . LEU A 1 185 ? 0.116 2.633 0.348 1.00 91.25 185 LEU A CA 1
ATOM 1525 C C . LEU A 1 185 ? 0.187 1.421 -0.588 1.00 91.25 185 LEU A C 1
ATOM 1527 O O . LEU A 1 185 ? 0.534 0.334 -0.134 1.00 91.25 185 LEU A O 1
ATOM 1531 N N . ASN A 1 186 ? -0.134 1.601 -1.869 1.00 91.38 186 ASN A N 1
ATOM 1532 C CA . ASN A 1 186 ? -0.081 0.548 -2.877 1.00 91.38 186 ASN A CA 1
ATOM 1533 C C . ASN A 1 186 ? 1.357 0.062 -3.117 1.00 91.38 186 ASN A C 1
ATOM 1535 O O . ASN A 1 186 ? 1.591 -1.146 -3.095 1.00 91.38 186 ASN A O 1
ATOM 1539 N N . ASP A 1 187 ? 2.309 0.987 -3.249 1.00 82.75 187 ASP A N 1
ATOM 1540 C CA . ASP A 1 187 ? 3.739 0.672 -3.347 1.00 82.75 187 ASP A CA 1
ATOM 1541 C C . ASP A 1 187 ? 4.252 -0.013 -2.075 1.00 82.75 187 ASP A C 1
ATOM 1543 O O . ASP A 1 187 ? 4.885 -1.066 -2.137 1.00 82.75 187 ASP A O 1
ATOM 1547 N N . TYR A 1 188 ? 3.924 0.545 -0.905 1.00 84.75 188 TYR A N 1
ATOM 1548 C CA . TYR A 1 188 ? 4.344 -0.014 0.378 1.00 84.75 188 TYR A CA 1
ATOM 1549 C C . TYR A 1 188 ? 3.817 -1.438 0.582 1.00 84.75 188 TYR A C 1
ATOM 1551 O O . TYR A 1 188 ? 4.538 -2.302 1.079 1.00 84.75 188 TYR A O 1
ATOM 1559 N N . ALA A 1 189 ? 2.568 -1.698 0.191 1.00 87.75 189 ALA A N 1
ATOM 1560 C CA . ALA A 1 189 ? 1.966 -3.021 0.273 1.00 87.75 189 ALA A CA 1
ATOM 1561 C C . ALA A 1 189 ? 2.688 -4.037 -0.627 1.00 87.75 189 ALA A C 1
ATOM 1563 O O . ALA A 1 189 ? 2.950 -5.149 -0.175 1.00 87.75 189 ALA A O 1
ATOM 1564 N N . LEU A 1 190 ? 3.055 -3.654 -1.857 1.00 83.44 190 LEU A N 1
ATOM 1565 C CA . LEU A 1 190 ? 3.830 -4.508 -2.763 1.00 83.44 190 LEU A CA 1
ATOM 1566 C C . LEU A 1 190 ? 5.249 -4.768 -2.236 1.00 83.44 190 LEU A C 1
ATOM 1568 O O . LEU A 1 190 ? 5.753 -5.882 -2.346 1.00 83.44 190 LEU A O 1
ATOM 1572 N N . ASP A 1 191 ? 5.893 -3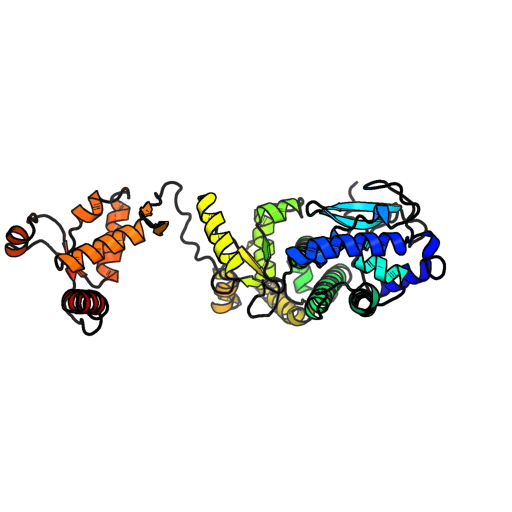.752 -1.661 1.00 74.75 191 ASP A N 1
ATOM 1573 C CA . ASP A 1 191 ? 7.230 -3.861 -1.065 1.00 74.75 191 ASP A CA 1
ATOM 1574 C C . ASP A 1 191 ? 7.272 -4.732 0.191 1.00 74.75 191 ASP A C 1
ATOM 1576 O O . ASP A 1 191 ? 8.332 -5.229 0.544 1.00 74.75 191 ASP A O 1
ATOM 1580 N N . ASN A 1 192 ? 6.138 -4.930 0.860 1.00 76.94 192 ASN A N 1
ATOM 1581 C CA . ASN A 1 192 ? 6.041 -5.758 2.062 1.00 76.94 192 ASN A CA 1
ATOM 1582 C C . ASN A 1 192 ? 5.210 -7.030 1.819 1.00 76.94 192 ASN A C 1
ATOM 1584 O O . ASN A 1 192 ? 4.750 -7.657 2.771 1.00 76.94 192 ASN A O 1
ATOM 1588 N N . ALA A 1 193 ? 4.981 -7.411 0.558 1.00 76.12 193 ALA A N 1
ATOM 1589 C CA . ALA A 1 193 ? 4.168 -8.569 0.220 1.00 76.12 193 ALA A CA 1
ATOM 1590 C C . ALA A 1 193 ? 4.948 -9.881 0.409 1.00 76.12 193 ALA A C 1
ATOM 1592 O O . ALA A 1 193 ? 5.863 -10.183 -0.358 1.00 76.12 193 ALA A O 1
ATOM 1593 N N . ALA A 1 194 ? 4.528 -10.709 1.370 1.00 67.94 194 ALA A N 1
ATOM 1594 C CA . ALA A 1 194 ? 5.072 -12.053 1.573 1.00 67.94 194 ALA A CA 1
ATOM 1595 C C . ALA A 1 194 ? 3.973 -13.137 1.462 1.00 67.94 194 ALA A C 1
ATOM 1597 O O . ALA A 1 194 ? 2.914 -12.988 2.077 1.00 67.94 194 ALA A O 1
ATOM 1598 N N . PRO A 1 195 ? 4.205 -14.260 0.743 1.00 63.78 195 PRO A N 1
ATOM 1599 C CA . PRO A 1 195 ? 3.207 -15.324 0.565 1.00 63.78 195 PRO A CA 1
ATOM 1600 C C . PRO A 1 195 ? 2.752 -15.951 1.886 1.00 63.78 195 PRO A C 1
ATOM 1602 O O . PRO A 1 195 ? 1.585 -16.300 2.060 1.00 63.78 195 PRO A O 1
ATOM 1605 N N . THR A 1 196 ? 3.682 -16.074 2.836 1.00 61.69 196 THR A N 1
ATOM 1606 C CA . THR A 1 196 ? 3.437 -16.632 4.173 1.00 61.69 196 THR A CA 1
ATOM 1607 C C . THR A 1 196 ? 2.691 -15.677 5.098 1.00 61.69 196 THR A C 1
ATOM 1609 O O . THR A 1 196 ? 2.285 -16.076 6.187 1.00 61.69 196 THR A O 1
ATOM 1612 N N . GLU A 1 197 ? 2.534 -14.416 4.699 1.00 67.25 197 GLU A N 1
ATOM 1613 C CA . GLU A 1 197 ? 1.900 -13.372 5.495 1.00 67.25 197 GLU A CA 1
ATOM 1614 C C . GLU A 1 197 ? 0.622 -12.894 4.803 1.00 67.25 197 GLU A C 1
ATOM 1616 O O . GLU A 1 197 ? 0.464 -11.717 4.510 1.00 67.25 197 GLU A O 1
ATOM 1621 N N . THR A 1 198 ? -0.291 -13.814 4.492 1.00 66.06 198 THR A N 1
ATOM 1622 C CA . THR A 1 198 ? -1.553 -13.500 3.808 1.00 66.06 198 THR A CA 1
ATOM 1623 C C . THR A 1 198 ? -2.745 -13.517 4.762 1.00 66.06 198 THR A C 1
ATOM 1625 O O . THR A 1 198 ? -2.799 -14.292 5.715 1.00 66.06 198 THR A O 1
ATOM 1628 N N . ALA A 1 199 ? -3.708 -12.630 4.512 1.00 61.84 199 ALA A N 1
ATOM 1629 C CA . ALA A 1 199 ? -5.001 -12.631 5.181 1.00 61.84 199 ALA A CA 1
ATOM 1630 C C . ALA A 1 199 ? -5.854 -13.813 4.675 1.00 61.84 199 ALA A C 1
ATOM 1632 O O . ALA A 1 199 ? -5.549 -14.382 3.623 1.00 61.84 199 ALA A O 1
ATOM 1633 N N . PRO A 1 200 ? -6.986 -14.142 5.327 1.00 60.97 200 PRO A N 1
ATOM 1634 C CA . PRO A 1 200 ? -7.945 -15.116 4.794 1.00 60.97 200 PRO A CA 1
ATOM 1635 C C . PRO A 1 200 ? -8.408 -14.812 3.355 1.00 60.97 200 PRO A C 1
ATOM 1637 O O . PRO A 1 200 ? -8.716 -15.726 2.596 1.00 60.97 200 PRO A O 1
ATOM 1640 N N . SER A 1 201 ? -8.388 -13.536 2.946 1.00 62.06 201 SER A N 1
ATOM 1641 C CA . SER A 1 201 ? -8.658 -13.081 1.572 1.00 62.06 201 SER A CA 1
ATOM 1642 C C . SER A 1 201 ? -7.539 -13.387 0.562 1.00 62.06 201 SER A C 1
ATOM 1644 O O . SER A 1 201 ? -7.689 -13.076 -0.616 1.00 62.06 201 SER A O 1
ATOM 1646 N N . ARG A 1 202 ? -6.423 -13.987 1.001 1.00 70.81 202 ARG A N 1
ATOM 1647 C CA . ARG A 1 202 ? -5.169 -14.228 0.259 1.00 70.81 202 ARG A CA 1
ATOM 1648 C C . ARG A 1 202 ? -4.387 -12.977 -0.147 1.00 70.81 202 ARG A C 1
ATOM 1650 O O . ARG A 1 202 ? -3.360 -13.098 -0.817 1.00 70.81 202 ARG A O 1
ATOM 1657 N N . ASP A 1 203 ? -4.825 -11.794 0.276 1.00 83.38 203 ASP A N 1
ATOM 1658 C CA . ASP A 1 203 ? -4.035 -10.577 0.117 1.00 83.38 203 ASP A CA 1
ATOM 1659 C C . ASP A 1 203 ? -2.892 -10.533 1.145 1.00 83.38 203 ASP A C 1
ATOM 1661 O O . ASP A 1 203 ? -3.094 -10.943 2.293 1.00 83.38 203 ASP A O 1
ATOM 1665 N N . PRO A 1 204 ? -1.703 -10.022 0.773 1.00 83.94 204 PRO A N 1
ATOM 1666 C CA . PRO A 1 204 ? -0.608 -9.828 1.709 1.00 83.94 204 PRO A CA 1
ATOM 1667 C C . PRO A 1 204 ? -1.004 -8.880 2.842 1.00 83.94 204 PRO A C 1
ATOM 1669 O O . PRO A 1 204 ? -1.650 -7.848 2.627 1.00 83.94 204 PRO A O 1
ATOM 1672 N N . VAL A 1 205 ? -0.575 -9.236 4.045 1.00 86.19 205 VAL A N 1
ATOM 1673 C CA . VAL A 1 205 ? -0.704 -8.454 5.265 1.00 86.19 205 VAL A CA 1
ATOM 1674 C C . VAL A 1 205 ? 0.567 -7.654 5.453 1.00 86.19 205 VAL A C 1
ATOM 1676 O O . VAL A 1 205 ? 1.664 -8.197 5.442 1.00 86.19 205 VAL A O 1
ATOM 1679 N N . PHE A 1 206 ? 0.420 -6.359 5.697 1.00 86.69 206 PHE A N 1
ATOM 1680 C CA . PHE A 1 206 ? 1.537 -5.497 6.044 1.00 86.69 206 PHE A CA 1
ATOM 1681 C C . PHE A 1 206 ? 1.217 -4.660 7.277 1.00 86.69 206 PHE A C 1
ATOM 1683 O O . PHE A 1 206 ? 0.069 -4.321 7.586 1.00 86.69 206 PHE A O 1
ATOM 1690 N N . PHE A 1 207 ? 2.271 -4.314 8.008 1.00 84.75 207 PHE A N 1
ATOM 1691 C CA . PHE A 1 207 ? 2.198 -3.365 9.106 1.00 84.75 207 PHE A CA 1
ATOM 1692 C C . PHE A 1 207 ? 2.643 -1.991 8.623 1.00 84.75 207 PHE A C 1
ATOM 1694 O O . PHE A 1 207 ? 3.733 -1.852 8.082 1.00 84.75 207 PHE A O 1
ATOM 1701 N N . LEU A 1 208 ? 1.853 -0.957 8.915 1.00 83.44 208 LEU A N 1
ATOM 1702 C CA . LEU A 1 208 ? 2.260 0.419 8.664 1.00 83.44 208 LEU A CA 1
ATOM 1703 C C . LEU A 1 208 ? 1.839 1.334 9.813 1.00 83.44 208 LEU A C 1
ATOM 1705 O O . LEU A 1 208 ? 0.656 1.531 10.093 1.00 83.44 208 LEU A O 1
ATOM 1709 N N . SER A 1 209 ? 2.820 1.944 10.478 1.00 83.12 209 SER A N 1
ATOM 1710 C CA . SER A 1 209 ? 2.528 3.000 11.450 1.00 83.12 209 SER A CA 1
ATOM 1711 C C . SER A 1 209 ? 2.224 4.321 10.744 1.00 83.12 209 SER A C 1
ATOM 1713 O O . SER A 1 209 ? 2.896 4.681 9.779 1.00 83.12 209 SER A O 1
ATOM 1715 N N . LEU A 1 210 ? 1.281 5.101 11.279 1.00 84.62 210 LEU A N 1
ATOM 1716 C CA . LEU A 1 210 ? 0.964 6.437 10.753 1.00 84.62 210 LEU A CA 1
ATOM 1717 C C . LEU A 1 210 ? 2.166 7.391 10.794 1.00 84.62 210 LEU A C 1
ATOM 1719 O O . LEU A 1 210 ? 2.300 8.249 9.930 1.00 84.62 210 LEU A O 1
ATOM 1723 N N . GLN A 1 211 ? 3.063 7.216 11.768 1.00 81.81 211 GLN A N 1
ATOM 1724 C CA . GLN A 1 211 ? 4.313 7.974 11.855 1.00 81.81 211 GLN A CA 1
ATOM 1725 C C . GLN A 1 211 ? 5.310 7.583 10.754 1.00 81.81 211 GLN A C 1
ATOM 1727 O O . GLN A 1 211 ? 6.129 8.398 10.339 1.00 81.81 211 GLN A O 1
ATOM 1732 N N . HIS A 1 212 ? 5.284 6.330 10.297 1.00 83.81 212 HIS A N 1
ATOM 1733 C CA . HIS A 1 212 ? 6.069 5.921 9.138 1.00 83.81 212 HIS A CA 1
ATOM 1734 C C . HIS A 1 212 ? 5.427 6.444 7.853 1.00 83.81 212 HIS A C 1
ATOM 1736 O O . HIS A 1 212 ? 6.123 7.052 7.050 1.00 83.81 212 HIS A O 1
ATOM 1742 N N . LEU A 1 213 ? 4.101 6.327 7.713 1.00 86.31 213 LEU A N 1
ATOM 1743 C CA . LEU A 1 213 ? 3.367 6.882 6.574 1.00 86.31 213 LEU A CA 1
ATOM 1744 C C . LEU A 1 213 ? 3.615 8.389 6.419 1.00 86.31 213 LEU A C 1
ATOM 1746 O O . LEU A 1 213 ? 3.915 8.838 5.321 1.00 86.31 213 LEU A O 1
ATOM 1750 N N . SER A 1 214 ? 3.620 9.166 7.507 1.00 85.25 214 SER A N 1
ATOM 1751 C CA . SER A 1 214 ? 3.917 10.606 7.438 1.00 85.25 214 SER A CA 1
ATOM 1752 C C . SER A 1 214 ? 5.334 10.932 6.962 1.00 85.25 214 SER A C 1
ATOM 1754 O O . SER A 1 214 ? 5.579 12.046 6.521 1.00 85.25 214 SER A O 1
ATOM 1756 N N . LYS A 1 215 ? 6.284 9.993 7.056 1.00 82.94 215 LYS A N 1
ATOM 1757 C CA . LYS A 1 215 ? 7.625 10.158 6.472 1.00 82.94 215 LYS A CA 1
ATOM 1758 C C . LYS A 1 215 ? 7.650 9.846 4.976 1.00 82.94 215 LYS A C 1
ATOM 1760 O O . LYS A 1 215 ? 8.541 10.339 4.295 1.00 82.94 215 LYS A O 1
ATOM 1765 N N . LEU A 1 216 ? 6.730 9.007 4.499 1.00 78.75 216 LEU A N 1
ATOM 1766 C CA . LEU A 1 216 ? 6.594 8.655 3.085 1.00 78.75 216 LEU A CA 1
ATOM 1767 C C . LEU A 1 216 ? 5.797 9.719 2.316 1.00 78.75 216 LEU A C 1
ATOM 1769 O O . LEU A 1 216 ? 6.104 9.989 1.164 1.00 78.75 216 LEU A O 1
ATOM 1773 N N . VAL A 1 217 ? 4.823 10.357 2.972 1.00 83.38 217 VAL A N 1
ATOM 1774 C CA . VAL A 1 217 ? 4.008 11.452 2.421 1.00 83.38 217 VAL A CA 1
ATOM 1775 C C . VAL A 1 217 ? 4.092 12.702 3.316 1.00 83.38 217 VAL A C 1
ATOM 1777 O O . VAL A 1 217 ? 3.153 13.007 4.057 1.00 83.38 217 VAL A O 1
ATOM 1780 N N . PRO A 1 218 ? 5.219 13.443 3.281 1.00 77.94 218 PRO A N 1
ATOM 1781 C CA . PRO A 1 218 ? 5.516 14.522 4.233 1.00 77.94 218 PRO A CA 1
ATOM 1782 C C . PRO A 1 218 ? 4.561 15.720 4.148 1.00 77.94 218 PRO A C 1
ATOM 1784 O O . PRO A 1 218 ? 4.469 16.500 5.094 1.00 77.94 218 PRO A O 1
ATOM 1787 N N . ASN A 1 219 ? 3.808 15.844 3.053 1.00 83.38 219 ASN A N 1
ATOM 1788 C CA . ASN A 1 219 ? 2.840 16.920 2.839 1.00 83.38 219 ASN A CA 1
ATOM 1789 C C . ASN A 1 219 ? 1.557 16.772 3.681 1.00 83.38 219 ASN A C 1
ATOM 1791 O O . ASN A 1 219 ? 0.728 17.682 3.706 1.00 83.38 219 ASN A O 1
ATOM 1795 N N . PHE A 1 220 ? 1.375 15.647 4.381 1.00 84.19 220 PHE A N 1
ATOM 1796 C CA . PHE A 1 220 ? 0.183 15.382 5.182 1.00 84.19 220 PHE A CA 1
ATOM 1797 C C . PHE A 1 220 ? 0.522 15.235 6.665 1.00 84.19 220 PHE A C 1
ATOM 1799 O O . PHE A 1 220 ? 1.398 14.469 7.067 1.00 84.19 220 PHE A O 1
ATOM 1806 N N . SER A 1 221 ? -0.236 15.934 7.512 1.00 87.38 221 SER A N 1
ATOM 1807 C CA . SER A 1 221 ? -0.117 15.774 8.961 1.00 87.38 221 SER A CA 1
ATOM 1808 C C . SER A 1 221 ? -0.628 14.402 9.409 1.00 87.38 221 SER A C 1
ATOM 1810 O O . SER A 1 221 ? -1.501 13.802 8.779 1.00 87.38 221 SER A O 1
ATOM 1812 N N . MET A 1 222 ? -0.148 13.917 10.557 1.00 86.25 222 MET A N 1
ATOM 1813 C CA . MET A 1 222 ? -0.600 12.637 11.123 1.00 86.25 222 MET A CA 1
ATOM 1814 C C . MET A 1 222 ? -2.122 12.571 11.321 1.00 86.25 222 MET A C 1
ATOM 1816 O O . MET A 1 222 ? -2.728 11.519 11.109 1.00 86.25 222 MET A O 1
ATOM 1820 N N . THR A 1 223 ? -2.749 13.684 11.713 1.00 87.50 223 THR A N 1
ATOM 1821 C CA . THR A 1 223 ? -4.205 13.769 11.882 1.00 87.50 223 THR A CA 1
ATOM 1822 C C . THR A 1 223 ? -4.922 13.558 10.555 1.00 87.50 223 THR A C 1
ATOM 1824 O O . THR A 1 223 ? -5.842 12.745 10.485 1.00 87.50 223 THR A O 1
ATOM 1827 N N . VAL A 1 224 ? -4.465 14.231 9.493 1.00 90.12 224 VAL A N 1
ATOM 1828 C CA . VAL A 1 224 ? -5.040 14.074 8.151 1.00 90.12 224 VAL A CA 1
ATOM 1829 C C . VAL A 1 224 ? -4.841 12.645 7.658 1.00 90.12 224 VAL A C 1
ATOM 1831 O O . VAL A 1 224 ? -5.805 12.022 7.230 1.00 90.12 224 VAL A O 1
ATOM 1834 N N . LEU A 1 225 ? -3.643 12.077 7.811 1.00 91.69 225 LEU A N 1
ATOM 1835 C CA . LEU A 1 225 ? -3.364 10.692 7.418 1.00 91.69 225 LEU A CA 1
ATOM 1836 C C . LEU A 1 225 ? -4.254 9.685 8.143 1.00 91.69 225 LEU A C 1
ATOM 1838 O O . LEU A 1 225 ? -4.753 8.758 7.520 1.00 91.69 225 LEU A O 1
ATOM 1842 N N . THR A 1 226 ? -4.515 9.886 9.435 1.00 90.12 226 THR A N 1
ATOM 1843 C CA . THR A 1 226 ? -5.439 9.027 10.193 1.00 90.12 226 THR A CA 1
ATOM 1844 C C . THR A 1 226 ? -6.845 9.058 9.590 1.00 90.12 226 THR A C 1
ATOM 1846 O O . THR A 1 226 ? -7.469 8.016 9.403 1.00 90.12 226 THR A O 1
ATOM 1849 N N . GLN A 1 227 ? -7.346 10.254 9.275 1.00 92.50 227 GLN A N 1
ATOM 1850 C CA . GLN A 1 227 ? -8.686 10.444 8.715 1.00 92.50 227 GLN A CA 1
ATOM 1851 C C . GLN A 1 227 ? -8.789 9.891 7.288 1.00 92.50 227 GLN A C 1
ATOM 1853 O O . GLN A 1 227 ? -9.773 9.240 6.952 1.00 92.50 227 GLN A O 1
ATOM 1858 N N . VAL A 1 228 ? -7.756 10.103 6.473 1.00 93.94 228 VAL A N 1
ATOM 1859 C CA . VAL A 1 228 ? -7.660 9.604 5.095 1.00 93.94 228 VAL A CA 1
ATOM 1860 C C . VAL A 1 228 ? -7.547 8.079 5.060 1.00 93.94 228 VAL A C 1
ATOM 1862 O O . VAL A 1 228 ? -8.236 7.437 4.275 1.00 93.94 228 VAL A O 1
ATOM 1865 N N . VAL A 1 229 ? -6.752 7.474 5.947 1.00 93.62 229 VAL A N 1
ATOM 1866 C CA . VAL A 1 229 ? -6.685 6.010 6.075 1.00 93.62 229 VAL A CA 1
ATOM 1867 C C . VAL A 1 229 ? -8.059 5.450 6.441 1.00 93.62 229 VAL A C 1
ATOM 1869 O O . VAL A 1 229 ? -8.523 4.524 5.786 1.00 93.62 229 VAL A O 1
ATOM 1872 N N . ASN A 1 230 ? -8.757 6.037 7.418 1.00 92.94 230 ASN A N 1
ATOM 1873 C CA . ASN A 1 230 ? -10.112 5.596 7.767 1.00 92.94 230 ASN A CA 1
ATOM 1874 C C . ASN A 1 230 ? -11.091 5.750 6.594 1.00 92.94 230 ASN A C 1
ATOM 1876 O O . ASN A 1 230 ? -11.908 4.861 6.373 1.00 92.94 230 ASN A O 1
ATOM 1880 N N . LEU A 1 231 ? -10.993 6.841 5.829 1.00 95.75 231 LEU A N 1
ATOM 1881 C CA . LEU A 1 231 ? -11.774 7.037 4.609 1.00 95.75 231 LEU A CA 1
ATOM 1882 C C . LEU A 1 231 ? -11.536 5.897 3.610 1.00 95.75 231 LEU A C 1
ATOM 1884 O O . LEU A 1 231 ? -12.498 5.299 3.142 1.00 95.75 231 LEU A O 1
ATOM 1888 N N . PHE A 1 232 ? -10.281 5.552 3.318 1.00 96.56 232 PHE A N 1
ATOM 1889 C CA . PHE A 1 232 ? -9.971 4.451 2.400 1.00 96.56 232 PHE A CA 1
ATOM 1890 C C . PHE A 1 232 ? -10.453 3.096 2.910 1.00 96.56 232 PHE A C 1
ATOM 1892 O O . PHE A 1 232 ? -10.863 2.264 2.102 1.00 96.56 232 PHE A O 1
ATOM 1899 N N . VAL A 1 233 ? -10.473 2.892 4.230 1.00 95.00 233 VAL A N 1
ATOM 1900 C CA . VAL A 1 233 ? -11.042 1.677 4.821 1.00 95.00 233 VAL A CA 1
ATOM 1901 C C . VAL A 1 233 ? -12.558 1.619 4.639 1.00 95.00 233 VAL A C 1
ATOM 1903 O O . VAL A 1 233 ? -13.076 0.586 4.216 1.00 95.00 233 VAL A O 1
ATOM 1906 N N . VAL A 1 234 ? -13.272 2.728 4.868 1.00 96.06 234 VAL A N 1
ATOM 1907 C CA . VAL A 1 234 ? -14.723 2.825 4.612 1.00 96.06 234 VAL A CA 1
ATOM 1908 C C . VAL A 1 234 ? -15.036 2.564 3.140 1.00 96.06 234 VAL A C 1
ATOM 1910 O O . VAL A 1 234 ? -15.892 1.742 2.829 1.00 96.06 234 VAL A O 1
ATOM 1913 N N . LEU A 1 235 ? -14.307 3.211 2.229 1.00 96.44 235 LEU A N 1
ATOM 1914 C CA . LEU A 1 235 ? -14.487 3.040 0.784 1.00 96.44 235 LEU A CA 1
ATOM 1915 C C . LEU A 1 235 ? -14.059 1.654 0.278 1.00 96.44 235 LEU A C 1
ATOM 1917 O O . LEU A 1 235 ? -14.383 1.287 -0.844 1.00 96.44 235 LEU A O 1
ATOM 1921 N N . GLY A 1 236 ? -13.344 0.876 1.093 1.00 94.31 236 GLY A N 1
ATOM 1922 C CA . GLY A 1 236 ? -12.910 -0.475 0.753 1.00 94.31 236 GLY A CA 1
ATOM 1923 C C . GLY A 1 236 ? -11.628 -0.543 -0.078 1.00 94.31 236 GLY A C 1
ATOM 1924 O O . GLY A 1 236 ? -11.272 -1.630 -0.517 1.00 94.31 236 GLY A O 1
ATOM 1925 N N . PHE A 1 237 ? -10.895 0.555 -0.275 1.00 95.44 237 PHE A N 1
ATOM 1926 C CA . PHE A 1 237 ? -9.576 0.517 -0.929 1.00 95.44 237 PHE A CA 1
ATOM 1927 C C . PHE A 1 237 ? -8.462 -0.012 -0.022 1.00 95.44 237 PHE A C 1
ATOM 1929 O O . PHE A 1 237 ? -7.384 -0.353 -0.501 1.00 95.44 237 PHE A O 1
ATOM 1936 N N . LEU A 1 238 ? -8.714 -0.082 1.283 1.00 94.75 238 LEU A N 1
ATOM 1937 C CA . LEU A 1 238 ? -7.800 -0.627 2.274 1.00 94.75 238 LEU A CA 1
ATOM 1938 C C . LEU A 1 238 ? -8.597 -1.487 3.251 1.00 94.75 238 LEU A C 1
ATOM 1940 O O . LEU A 1 238 ? -9.655 -1.071 3.712 1.00 94.75 238 LEU A O 1
ATOM 1944 N N . ASP A 1 239 ? -8.093 -2.658 3.610 1.00 92.06 239 ASP A N 1
ATOM 1945 C CA . ASP A 1 239 ? -8.699 -3.464 4.664 1.00 92.06 239 ASP A CA 1
ATOM 1946 C C . ASP A 1 239 ? -7.857 -3.340 5.925 1.00 92.06 239 ASP A C 1
ATOM 1948 O O . ASP A 1 239 ? -6.640 -3.512 5.895 1.00 92.06 239 ASP A O 1
ATOM 1952 N N . LYS A 1 240 ? -8.504 -3.010 7.043 1.00 90.56 240 LYS A N 1
ATOM 1953 C CA . LYS A 1 240 ? -7.875 -3.023 8.360 1.00 90.56 240 LYS A CA 1
ATOM 1954 C C . LYS A 1 240 ? -8.131 -4.385 8.990 1.00 90.56 240 LYS A C 1
ATOM 1956 O O . LYS A 1 240 ? -9.278 -4.818 9.053 1.00 90.56 240 LYS A O 1
ATOM 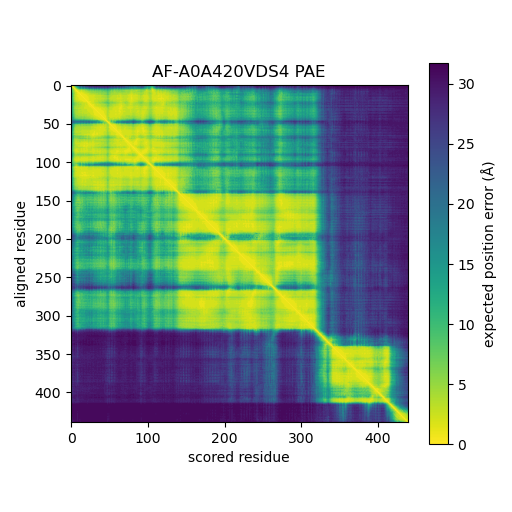1961 N N . LEU A 1 241 ? -7.078 -5.046 9.457 1.00 87.69 241 LEU A N 1
ATOM 1962 C CA . LEU A 1 241 ? -7.150 -6.439 9.894 1.00 87.69 241 LEU A CA 1
ATOM 1963 C C . LEU A 1 241 ? -7.127 -6.563 11.424 1.00 87.69 241 LEU A C 1
ATOM 1965 O O . LEU A 1 241 ? -6.261 -5.956 12.071 1.00 87.69 241 LEU A O 1
ATOM 1969 N N . PRO A 1 242 ? -8.060 -7.325 12.026 1.00 82.38 242 PRO A N 1
ATOM 1970 C CA . PRO A 1 242 ? -8.000 -7.648 13.445 1.00 82.38 242 PRO A CA 1
ATOM 1971 C C . PRO A 1 242 ? -6.865 -8.632 13.758 1.00 82.38 242 PRO A C 1
ATOM 1973 O O . PRO A 1 242 ? -6.353 -9.332 12.893 1.00 82.38 242 PRO A O 1
ATOM 1976 N N . MET A 1 243 ? -6.405 -8.641 15.011 1.00 77.81 243 MET A N 1
ATOM 1977 C CA . MET A 1 243 ? -5.208 -9.400 15.415 1.00 77.81 243 MET A CA 1
ATOM 1978 C C . MET A 1 243 ? -5.361 -10.921 15.305 1.00 77.81 243 MET A C 1
ATOM 1980 O O . MET A 1 243 ? -4.355 -11.622 15.290 1.00 77.81 243 MET A O 1
ATOM 1984 N N . ASP A 1 244 ? -6.591 -11.418 15.298 1.00 78.56 244 ASP A N 1
ATOM 1985 C CA . ASP A 1 244 ? -6.959 -12.829 15.171 1.00 78.56 244 ASP A CA 1
ATOM 1986 C C . ASP A 1 244 ? -6.837 -13.355 13.735 1.00 78.56 244 ASP A C 1
ATOM 1988 O O . ASP A 1 244 ? -6.571 -14.539 13.555 1.00 78.56 244 ASP A O 1
ATOM 1992 N N . VAL A 1 245 ? -6.966 -12.492 12.722 1.00 79.00 245 VAL A N 1
ATOM 1993 C CA . VAL A 1 245 ? -6.772 -12.869 11.308 1.00 79.00 245 VAL A CA 1
ATOM 1994 C C . VAL A 1 245 ? -5.358 -12.589 10.795 1.00 79.00 245 VAL A C 1
ATOM 1996 O O . VAL A 1 245 ? -5.031 -12.936 9.661 1.00 79.00 245 VAL A O 1
ATOM 1999 N N . VAL A 1 246 ? -4.519 -11.932 11.600 1.00 82.50 246 VAL A N 1
ATOM 2000 C CA . VAL A 1 246 ? -3.128 -11.622 11.249 1.00 82.50 246 VAL A CA 1
ATOM 2001 C C . VAL A 1 246 ? -2.255 -12.870 11.442 1.00 82.50 246 VAL A C 1
ATOM 2003 O O . VAL A 1 246 ? -2.347 -13.509 12.493 1.00 82.50 246 VAL A O 1
ATOM 2006 N N . PRO A 1 247 ? -1.354 -13.189 10.491 1.00 80.38 247 PRO A N 1
ATOM 2007 C CA . PRO A 1 247 ? -0.418 -14.306 10.603 1.00 80.38 247 PRO A CA 1
ATOM 2008 C C . PRO A 1 247 ? 0.322 -14.343 11.947 1.00 80.38 247 PRO A C 1
ATOM 2010 O O . PRO A 1 247 ? 0.838 -13.324 12.418 1.00 80.38 247 PRO A O 1
ATOM 2013 N N . GLU A 1 248 ? 0.427 -15.530 12.552 1.00 74.94 248 GLU A N 1
ATOM 2014 C CA . GLU A 1 248 ? 0.908 -15.705 13.930 1.00 74.94 248 GLU A CA 1
ATOM 2015 C C . GLU A 1 248 ? 2.293 -15.084 14.168 1.00 74.94 248 GLU A C 1
ATOM 2017 O O . GLU A 1 248 ? 2.500 -14.394 15.168 1.00 74.94 248 GLU A O 1
ATOM 2022 N N . LYS A 1 249 ? 3.222 -15.245 13.216 1.00 75.50 249 LYS A N 1
ATOM 2023 C CA . LYS A 1 249 ? 4.568 -14.649 13.285 1.00 75.50 249 LYS A CA 1
ATOM 2024 C C . LYS A 1 249 ? 4.513 -13.121 13.403 1.00 75.50 249 LYS A C 1
ATOM 2026 O O . LYS A 1 249 ? 5.182 -12.537 14.260 1.00 75.50 249 LYS A O 1
ATOM 2031 N N . MET A 1 250 ? 3.684 -12.468 12.588 1.00 77.44 250 MET A N 1
ATOM 2032 C CA . MET A 1 250 ? 3.495 -11.015 12.632 1.00 77.44 250 MET A CA 1
ATOM 2033 C C . MET A 1 250 ? 2.780 -10.584 13.914 1.00 77.44 250 MET A C 1
ATOM 2035 O O . MET A 1 250 ? 3.184 -9.609 14.554 1.00 77.44 250 MET A O 1
ATOM 2039 N N . ALA A 1 251 ? 1.751 -11.330 14.323 1.00 77.69 251 ALA A N 1
ATOM 2040 C CA . ALA A 1 251 ? 1.001 -11.065 15.543 1.00 77.69 251 ALA A CA 1
ATOM 2041 C C . ALA A 1 251 ? 1.897 -11.166 16.791 1.00 77.69 251 ALA A C 1
ATOM 2043 O O . ALA A 1 251 ? 1.845 -10.292 17.661 1.00 77.69 251 ALA A O 1
ATOM 2044 N N . ALA A 1 252 ? 2.761 -12.181 16.865 1.00 74.94 252 ALA A N 1
ATOM 2045 C CA . ALA A 1 252 ? 3.739 -12.364 17.934 1.00 74.94 252 ALA A CA 1
ATOM 2046 C C . ALA A 1 252 ? 4.757 -11.215 17.968 1.00 74.94 252 ALA A C 1
ATOM 2048 O O . ALA A 1 252 ? 4.990 -10.621 19.026 1.00 74.94 252 ALA A O 1
ATOM 2049 N N . ARG A 1 253 ? 5.297 -10.826 16.804 1.00 75.12 253 ARG A N 1
ATOM 2050 C CA . ARG A 1 253 ? 6.212 -9.682 16.682 1.00 75.12 253 ARG A CA 1
ATOM 2051 C C . ARG A 1 253 ? 5.556 -8.379 17.138 1.00 75.12 253 ARG A C 1
ATOM 2053 O O . ARG A 1 253 ? 6.173 -7.611 17.872 1.00 75.12 253 ARG A O 1
ATOM 2060 N N . ALA A 1 254 ? 4.304 -8.138 16.760 1.00 74.38 254 ALA A N 1
ATOM 2061 C CA . ALA A 1 254 ? 3.555 -6.964 17.194 1.00 74.38 254 ALA A CA 1
ATOM 2062 C C . ALA A 1 254 ? 3.287 -6.955 18.703 1.00 74.38 254 ALA A C 1
ATOM 2064 O O . ALA A 1 254 ? 3.487 -5.928 19.352 1.00 74.38 254 ALA A O 1
ATOM 2065 N N . LYS A 1 255 ? 2.893 -8.094 19.287 1.00 72.88 255 LYS A N 1
ATOM 2066 C CA . LYS A 1 255 ? 2.728 -8.231 20.745 1.00 72.88 255 LYS A CA 1
ATOM 2067 C C . LYS A 1 255 ? 4.032 -7.905 21.481 1.00 72.88 255 LYS A C 1
ATOM 2069 O O . LYS A 1 255 ? 4.009 -7.123 22.429 1.00 72.88 255 LYS A O 1
ATOM 2074 N N . ARG A 1 256 ? 5.167 -8.413 20.989 1.00 72.44 256 ARG A N 1
ATOM 2075 C CA . ARG A 1 256 ? 6.503 -8.116 21.526 1.00 72.44 256 ARG A CA 1
ATOM 2076 C C . ARG A 1 256 ? 6.871 -6.632 21.408 1.00 72.44 256 ARG A C 1
ATOM 2078 O O . ARG A 1 256 ? 7.277 -6.027 22.390 1.00 72.44 256 ARG A O 1
ATOM 2085 N N . LEU A 1 257 ? 6.656 -6.013 20.248 1.00 68.19 257 LEU A N 1
ATOM 2086 C CA . LEU A 1 257 ? 6.919 -4.581 20.044 1.00 68.19 257 LEU A CA 1
ATOM 2087 C C . LEU A 1 257 ? 6.050 -3.683 20.931 1.00 68.19 257 LEU A C 1
ATOM 2089 O O . LEU A 1 257 ? 6.508 -2.636 21.390 1.00 68.19 257 LEU A O 1
ATOM 2093 N N . LYS A 1 258 ? 4.791 -4.072 21.159 1.00 68.00 258 LYS A N 1
ATOM 2094 C CA . LYS A 1 258 ? 3.893 -3.375 22.083 1.00 68.00 258 LYS A CA 1
ATOM 2095 C C . LYS A 1 258 ? 4.437 -3.436 23.514 1.00 68.00 258 LYS A C 1
ATOM 2097 O O . LYS A 1 258 ? 4.464 -2.409 24.188 1.00 68.00 258 LYS A O 1
ATOM 2102 N N . TRP A 1 259 ? 4.900 -4.618 23.927 1.00 66.19 259 TRP A N 1
ATOM 2103 C CA . TRP A 1 259 ? 5.527 -4.855 25.226 1.00 66.19 259 TRP A CA 1
ATOM 2104 C C . TRP A 1 259 ? 6.783 -3.995 25.422 1.00 66.19 259 TRP A C 1
ATOM 2106 O O . TRP A 1 259 ? 6.843 -3.192 26.349 1.00 66.19 259 TRP A O 1
ATOM 2116 N N . GLU A 1 260 ? 7.743 -4.090 24.500 1.00 66.88 260 GLU A N 1
ATOM 2117 C CA . GLU A 1 260 ? 9.029 -3.380 24.574 1.00 66.88 260 GLU A CA 1
ATOM 2118 C C . GLU A 1 260 ? 8.864 -1.855 24.603 1.00 66.88 260 GLU A C 1
ATOM 2120 O O . GLU A 1 260 ? 9.621 -1.153 25.268 1.00 66.88 260 GLU A O 1
ATOM 2125 N N . ARG A 1 261 ? 7.866 -1.320 23.888 1.00 64.38 261 ARG A N 1
ATOM 2126 C CA . ARG A 1 261 ? 7.656 0.130 23.774 1.00 64.38 261 ARG A CA 1
ATOM 2127 C C . ARG A 1 261 ? 6.763 0.719 24.860 1.00 64.38 261 ARG A C 1
ATOM 2129 O O . ARG A 1 261 ? 6.605 1.938 24.860 1.00 64.38 261 ARG A O 1
ATOM 2136 N N . GLN A 1 262 ? 6.153 -0.104 25.719 1.00 58.78 262 GLN A N 1
ATOM 2137 C CA . GLN A 1 262 ? 5.179 0.326 26.736 1.00 58.78 262 GLN A CA 1
ATOM 2138 C C . GLN A 1 262 ? 4.104 1.278 26.171 1.00 58.78 262 GLN A C 1
ATOM 2140 O O . GLN A 1 262 ? 3.663 2.224 26.824 1.00 58.78 262 GLN A O 1
ATOM 2145 N N . LYS A 1 263 ? 3.712 1.079 24.906 1.00 55.44 263 LYS A N 1
ATOM 2146 C CA . LYS A 1 263 ? 2.714 1.913 24.228 1.00 55.44 263 LYS A CA 1
ATOM 2147 C C . LYS A 1 263 ? 1.422 1.131 24.069 1.00 55.44 263 LYS A C 1
ATOM 2149 O O . LYS A 1 263 ? 1.394 0.083 23.432 1.00 55.44 263 LYS A O 1
ATOM 2154 N N . ASP A 1 264 ? 0.329 1.715 24.543 1.00 51.38 264 ASP A N 1
ATOM 2155 C CA . ASP A 1 264 ? -1.016 1.153 24.380 1.00 51.38 264 ASP A CA 1
ATOM 2156 C C . ASP A 1 264 ? -1.600 1.315 22.975 1.00 51.38 264 ASP A C 1
ATOM 2158 O O . ASP A 1 264 ? -2.659 0.763 22.674 1.00 51.38 264 ASP A O 1
ATOM 2162 N N . SER A 1 265 ? -0.911 2.032 22.082 1.00 56.78 265 SER A N 1
ATOM 2163 C CA . SER A 1 265 ? -1.328 2.153 20.688 1.00 56.78 265 SER A CA 1
ATOM 2164 C C . SER A 1 265 ? -1.269 0.784 20.011 1.00 56.78 265 SER A C 1
ATOM 2166 O O . SER A 1 265 ? -0.182 0.263 19.750 1.00 56.78 265 SER A O 1
ATOM 2168 N N . ALA A 1 266 ? -2.434 0.206 19.719 1.00 57.84 266 ALA A N 1
ATOM 2169 C CA . ALA A 1 266 ? -2.511 -1.042 18.980 1.00 57.84 266 ALA A CA 1
ATOM 2170 C C . ALA A 1 266 ? -1.901 -0.862 17.580 1.00 57.84 266 ALA A C 1
ATOM 2172 O O . ALA A 1 266 ? -2.282 0.024 16.808 1.00 57.84 266 ALA A O 1
ATOM 2173 N N . ILE A 1 267 ? -0.920 -1.716 17.289 1.00 70.75 267 ILE A N 1
ATOM 2174 C CA . ILE A 1 267 ? -0.318 -1.898 15.970 1.00 70.75 267 ILE A CA 1
ATOM 2175 C C . ILE A 1 267 ? -1.455 -2.262 15.013 1.00 70.75 267 ILE A C 1
ATOM 2177 O O . ILE A 1 267 ? -2.220 -3.183 15.283 1.00 70.75 267 ILE A O 1
ATOM 2181 N N . SER A 1 268 ? -1.615 -1.478 13.948 1.00 81.12 268 SER A N 1
ATOM 2182 C CA . SER A 1 268 ? -2.647 -1.720 12.940 1.00 81.12 268 SER A CA 1
ATOM 2183 C C . SER A 1 268 ? -2.035 -2.462 11.763 1.00 81.12 268 SER A C 1
ATOM 2185 O O . SER A 1 268 ? -1.018 -2.023 11.224 1.00 81.12 268 SER A O 1
ATOM 2187 N N . PHE A 1 269 ? -2.662 -3.573 11.400 1.00 88.19 269 PHE A N 1
ATOM 2188 C CA . PHE A 1 269 ? -2.336 -4.357 10.220 1.00 88.19 269 PHE A CA 1
ATOM 2189 C C . PHE A 1 269 ? -3.320 -4.043 9.107 1.00 88.19 269 PHE A C 1
ATOM 2191 O O . PHE A 1 269 ? -4.489 -3.744 9.372 1.00 88.19 269 PHE A O 1
ATOM 2198 N N . TYR A 1 270 ? -2.830 -4.115 7.876 1.00 91.44 270 TYR A N 1
ATOM 2199 C CA . TYR A 1 270 ? -3.615 -3.821 6.695 1.00 91.44 270 TYR A CA 1
ATOM 2200 C C . TYR A 1 270 ? -3.380 -4.861 5.608 1.00 91.44 270 TYR A C 1
ATOM 2202 O O . TYR A 1 270 ? -2.312 -5.466 5.545 1.00 91.44 270 TYR A O 1
ATOM 2210 N N . SER A 1 271 ? -4.362 -5.012 4.730 1.00 92.25 271 SER A N 1
ATOM 2211 C CA . SER A 1 271 ? -4.194 -5.632 3.418 1.00 92.25 271 SER A CA 1
ATOM 2212 C C . SER A 1 271 ? -4.731 -4.694 2.346 1.00 92.25 271 SER A C 1
ATOM 2214 O O . SER A 1 271 ? -5.677 -3.934 2.581 1.00 92.25 271 SER A O 1
ATOM 2216 N N . LEU A 1 272 ? -4.108 -4.721 1.168 1.00 93.50 272 LEU A N 1
ATOM 2217 C CA . LEU A 1 272 ? -4.478 -3.848 0.059 1.00 93.50 272 LEU A CA 1
ATOM 2218 C C . LEU A 1 272 ? -5.098 -4.678 -1.081 1.00 93.50 272 LEU A C 1
ATOM 2220 O O . LEU A 1 272 ? -4.373 -5.410 -1.767 1.00 93.50 272 LEU A O 1
ATOM 2224 N N . PRO A 1 273 ? -6.427 -4.603 -1.263 1.00 92.88 273 PRO A N 1
ATOM 2225 C CA . PRO A 1 273 ? -7.158 -5.379 -2.257 1.00 92.88 273 PRO A CA 1
ATOM 2226 C C . PRO A 1 273 ? -6.963 -4.836 -3.677 1.00 92.88 273 PRO A C 1
ATOM 2228 O O . PRO A 1 273 ? -6.447 -3.736 -3.892 1.00 92.88 273 PRO A O 1
ATOM 2231 N N . ARG A 1 274 ? -7.445 -5.591 -4.670 1.00 93.56 274 ARG A N 1
ATOM 2232 C CA . ARG A 1 274 ? -7.580 -5.095 -6.046 1.00 93.56 274 ARG A CA 1
ATOM 2233 C C . ARG A 1 274 ? -8.708 -4.062 -6.125 1.00 93.56 274 ARG A C 1
ATOM 2235 O O . ARG A 1 274 ? -9.846 -4.361 -5.767 1.00 93.56 274 ARG A O 1
ATOM 2242 N N . PHE A 1 275 ? -8.419 -2.879 -6.655 1.00 94.62 275 PHE A N 1
ATOM 2243 C CA . PHE A 1 275 ? -9.377 -1.777 -6.746 1.00 94.62 275 PHE A CA 1
ATOM 2244 C C . PHE A 1 275 ? -10.478 -2.068 -7.756 1.00 94.62 275 PHE A C 1
ATOM 2246 O O . PHE A 1 275 ? -11.636 -1.820 -7.448 1.00 94.62 275 PHE A O 1
ATOM 2253 N N . SER A 1 276 ? -10.156 -2.666 -8.907 1.00 90.50 276 SER A N 1
ATOM 2254 C CA . SER A 1 276 ? -11.114 -2.920 -9.995 1.00 90.50 276 SER A CA 1
ATOM 2255 C C . SER A 1 276 ? -12.420 -3.599 -9.539 1.00 90.50 276 SER A C 1
ATOM 2257 O O . SER A 1 276 ? -13.486 -3.249 -10.032 1.00 90.50 276 SER A O 1
ATOM 2259 N N . GLY A 1 277 ? -12.368 -4.506 -8.555 1.00 89.69 277 GLY A N 1
ATOM 2260 C CA . GLY A 1 277 ? -13.560 -5.174 -8.007 1.00 89.69 277 GLY A CA 1
ATOM 2261 C C . GLY A 1 277 ? -14.334 -4.383 -6.942 1.00 89.69 277 GLY A C 1
ATOM 2262 O O . GLY A 1 277 ? -15.374 -4.842 -6.485 1.00 89.69 277 GLY A O 1
ATOM 2263 N N . ARG A 1 278 ? -13.831 -3.222 -6.512 1.00 93.31 278 ARG A N 1
ATOM 2264 C CA . ARG A 1 278 ? -14.371 -2.424 -5.396 1.00 93.31 278 ARG A CA 1
ATOM 2265 C C . ARG A 1 278 ? -14.804 -1.013 -5.791 1.00 93.31 278 ARG A C 1
ATOM 2267 O O . ARG A 1 278 ? -15.512 -0.373 -5.026 1.00 93.31 278 ARG A O 1
ATOM 2274 N N . ILE A 1 279 ? -14.431 -0.536 -6.979 1.00 95.12 279 ILE A N 1
ATOM 2275 C CA . ILE A 1 279 ? -14.694 0.842 -7.433 1.00 95.12 279 ILE A CA 1
ATOM 2276 C C . ILE A 1 279 ? -16.180 1.209 -7.386 1.00 95.12 279 ILE A C 1
ATOM 2278 O O . ILE A 1 279 ? -16.524 2.270 -6.876 1.00 95.12 279 ILE A O 1
ATOM 2282 N N . SER A 1 280 ? -17.064 0.334 -7.876 1.00 94.62 280 SER A N 1
ATOM 2283 C CA . SER A 1 280 ? -18.507 0.610 -7.891 1.00 94.62 280 SER A CA 1
ATOM 2284 C C . SER A 1 280 ? -19.079 0.770 -6.475 1.00 94.62 280 SER A C 1
ATOM 2286 O O . SER A 1 280 ? -19.830 1.709 -6.208 1.00 94.62 280 SER A O 1
ATOM 2288 N N . ASP A 1 281 ? -18.665 -0.092 -5.540 1.00 96.12 281 ASP A N 1
ATOM 2289 C CA . ASP A 1 281 ? -19.063 0.017 -4.134 1.00 96.12 281 ASP A CA 1
ATOM 2290 C C . ASP A 1 281 ? -18.469 1.267 -3.471 1.00 96.12 281 ASP A C 1
ATOM 229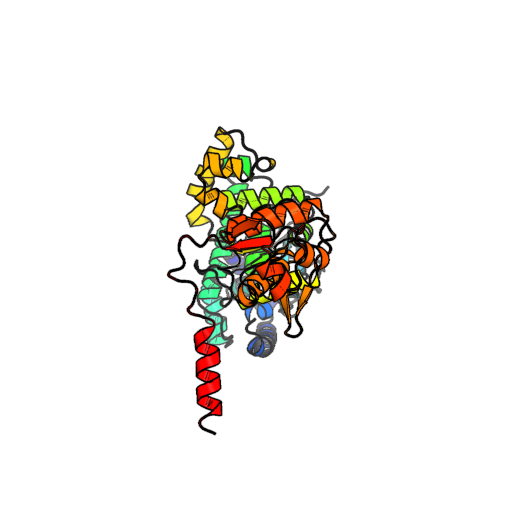2 O O . ASP A 1 281 ? -19.160 1.981 -2.744 1.00 96.12 281 ASP A O 1
ATOM 2296 N N . ALA A 1 282 ? -17.207 1.576 -3.773 1.00 96.94 282 ALA A N 1
ATOM 2297 C CA . ALA A 1 282 ? -16.519 2.756 -3.272 1.00 96.94 282 ALA A CA 1
ATOM 2298 C C . ALA A 1 282 ? -17.211 4.054 -3.729 1.00 96.94 282 ALA A C 1
ATOM 2300 O O . ALA A 1 282 ? -17.450 4.938 -2.909 1.00 96.94 282 ALA A O 1
ATOM 2301 N N . GLU A 1 283 ? -17.608 4.153 -5.000 1.00 97.31 283 GLU A N 1
ATOM 2302 C CA . GLU A 1 283 ? -18.363 5.292 -5.542 1.00 97.31 283 GLU A CA 1
ATOM 2303 C C . GLU A 1 283 ? -19.732 5.434 -4.867 1.00 97.31 283 GLU A C 1
ATOM 2305 O O . GLU A 1 283 ? -20.108 6.524 -4.429 1.00 97.31 283 GLU A O 1
ATOM 2310 N N . ARG A 1 284 ? -20.452 4.322 -4.676 1.00 97.50 284 ARG A N 1
ATOM 2311 C CA . ARG A 1 284 ? -21.731 4.301 -3.950 1.00 97.50 284 ARG A CA 1
ATOM 2312 C C . ARG A 1 284 ? -21.580 4.781 -2.501 1.00 97.50 284 ARG A C 1
ATOM 2314 O O . ARG A 1 284 ? -22.377 5.599 -2.030 1.00 97.50 284 ARG A O 1
ATOM 2321 N N . LYS A 1 285 ? -20.557 4.304 -1.784 1.00 96.94 285 LYS A N 1
ATOM 2322 C CA . LYS A 1 285 ? -20.261 4.729 -0.404 1.00 96.94 285 LYS A CA 1
ATOM 2323 C C . LYS A 1 285 ? -19.843 6.197 -0.340 1.00 96.94 285 LYS A C 1
ATOM 2325 O O . LYS A 1 285 ? -20.304 6.915 0.546 1.00 96.94 285 LYS A O 1
ATOM 2330 N N . ALA A 1 286 ? -19.032 6.665 -1.288 1.00 97.31 286 ALA A N 1
ATOM 2331 C CA . ALA A 1 286 ? -18.650 8.070 -1.389 1.00 97.31 286 ALA A CA 1
ATOM 2332 C C . ALA A 1 286 ? -19.873 8.969 -1.612 1.00 97.31 286 ALA A C 1
ATOM 2334 O O . ALA A 1 286 ? -20.028 9.969 -0.911 1.00 97.31 286 ALA A O 1
ATOM 2335 N N . LYS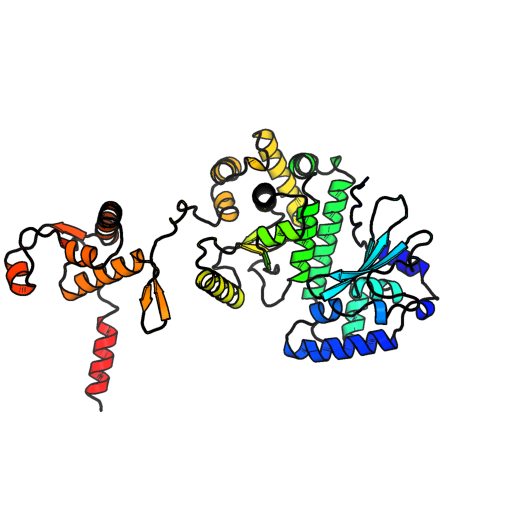 A 1 287 ? -20.786 8.574 -2.509 1.00 97.56 287 LYS A N 1
ATOM 2336 C CA . LYS A 1 287 ? -22.046 9.286 -2.753 1.00 97.56 287 LYS A CA 1
ATOM 2337 C C . LYS A 1 287 ? -22.900 9.376 -1.486 1.00 97.56 287 LYS A C 1
ATOM 2339 O O . LYS A 1 287 ? -23.312 10.470 -1.115 1.00 97.56 287 LYS A O 1
ATOM 2344 N N . THR A 1 288 ? -23.050 8.264 -0.764 1.00 97.38 288 THR A N 1
ATOM 2345 C CA . THR A 1 288 ? -23.786 8.215 0.517 1.00 97.38 288 THR A CA 1
ATOM 2346 C C . THR A 1 288 ? -23.193 9.185 1.551 1.00 97.38 288 THR A C 1
ATOM 2348 O O . THR A 1 288 ? -23.919 9.898 2.241 1.00 97.38 288 THR A O 1
ATOM 2351 N N . LEU A 1 289 ? -21.860 9.251 1.654 1.00 96.81 289 LEU A N 1
ATOM 2352 C CA . LEU A 1 289 ? -21.178 10.189 2.554 1.00 96.81 289 LEU A CA 1
ATOM 2353 C C . LEU A 1 289 ? -21.423 11.649 2.154 1.00 96.81 289 LEU A C 1
ATOM 2355 O O . LEU A 1 289 ? -21.668 12.482 3.026 1.00 96.81 289 LEU A O 1
ATOM 2359 N N . ILE A 1 290 ? -21.368 11.959 0.856 1.00 96.06 290 ILE A N 1
ATOM 2360 C CA . ILE A 1 290 ? -21.582 13.315 0.331 1.00 96.06 290 ILE A CA 1
ATOM 2361 C C . ILE A 1 290 ? -23.021 13.775 0.568 1.00 96.06 290 ILE A C 1
ATOM 2363 O O . ILE A 1 290 ? -23.217 14.885 1.061 1.00 96.06 290 ILE A O 1
ATOM 2367 N N . GLU A 1 291 ? -24.009 12.925 0.283 1.00 96.50 291 GLU A N 1
ATOM 2368 C CA . GLU A 1 291 ? -25.435 13.205 0.512 1.00 96.50 291 GLU A CA 1
ATOM 2369 C C . GLU A 1 291 ? -25.736 13.453 1.997 1.00 96.50 291 GLU A C 1
ATOM 2371 O O . GLU A 1 291 ? -26.514 14.341 2.338 1.00 96.50 291 GLU A O 1
ATOM 2376 N N . ALA A 1 292 ? -25.041 12.751 2.895 1.00 94.06 292 ALA A N 1
ATOM 2377 C CA . ALA A 1 292 ? -25.112 12.975 4.337 1.00 94.06 292 ALA A CA 1
ATOM 2378 C C . ALA A 1 292 ? -24.264 14.171 4.835 1.00 94.06 292 ALA A C 1
ATOM 2380 O O . ALA A 1 292 ? -24.154 14.398 6.044 1.00 94.06 292 ALA A O 1
ATOM 2381 N N . GLY A 1 293 ? -23.614 14.928 3.942 1.00 93.38 293 GLY A N 1
ATOM 2382 C CA . GLY A 1 293 ? -22.759 16.067 4.296 1.00 93.38 293 GLY A CA 1
ATOM 2383 C C . GLY A 1 293 ? -21.490 15.683 5.073 1.00 93.38 293 GLY A C 1
ATOM 2384 O O . GLY A 1 293 ? -20.902 16.514 5.780 1.00 93.38 293 GLY A O 1
ATOM 2385 N N . ILE A 1 294 ? -21.057 14.423 4.977 1.00 93.38 294 ILE A N 1
ATOM 2386 C CA . ILE A 1 294 ? -19.903 13.885 5.695 1.00 93.38 294 ILE A CA 1
ATOM 2387 C C . ILE A 1 294 ? -18.646 14.022 4.841 1.00 93.38 294 ILE A C 1
ATOM 2389 O O . ILE A 1 294 ? -18.484 13.398 3.797 1.00 93.38 294 ILE A O 1
ATOM 2393 N N . ARG A 1 295 ? -17.699 14.818 5.340 1.00 91.06 295 ARG A N 1
ATOM 2394 C CA . ARG A 1 295 ? -16.337 14.912 4.798 1.00 91.06 295 ARG A CA 1
ATOM 2395 C C . ARG A 1 295 ? -15.396 13.947 5.517 1.00 91.06 295 ARG A C 1
ATOM 2397 O O . ARG A 1 295 ? -15.678 13.533 6.640 1.00 91.06 295 ARG A O 1
ATOM 2404 N N . TYR A 1 296 ? -14.234 13.672 4.921 1.00 90.00 296 TYR A N 1
ATOM 2405 C CA . TYR A 1 296 ? -13.245 12.718 5.447 1.00 90.00 296 TYR A CA 1
ATOM 2406 C C . TYR A 1 296 ? -12.882 12.934 6.931 1.00 90.00 296 TYR A C 1
ATOM 2408 O O . TYR A 1 296 ? -12.779 11.978 7.693 1.00 90.00 296 TYR A O 1
ATOM 2416 N N . TYR A 1 297 ? -12.763 14.188 7.382 1.00 89.12 297 TYR A N 1
ATOM 2417 C CA . TYR A 1 297 ? -12.419 14.518 8.771 1.00 89.12 297 TYR A CA 1
ATOM 2418 C C . TYR A 1 297 ? -13.559 14.295 9.778 1.00 89.12 297 TYR A C 1
ATOM 2420 O O . TYR A 1 297 ? -13.322 14.338 10.984 1.00 89.12 297 TYR A O 1
ATOM 2428 N N . ARG A 1 298 ? -14.793 14.070 9.307 1.00 90.75 298 ARG A N 1
ATOM 2429 C CA . ARG A 1 298 ? -15.960 13.746 10.143 1.00 90.75 298 ARG A CA 1
ATOM 2430 C C . ARG A 1 298 ? -16.244 12.247 10.216 1.00 90.75 298 ARG A C 1
ATOM 2432 O O . ARG A 1 298 ? -17.105 11.858 11.000 1.00 90.75 298 ARG A O 1
ATOM 2439 N N . ILE A 1 299 ? -15.513 11.417 9.467 1.00 91.19 299 ILE A N 1
ATOM 2440 C CA . ILE A 1 299 ? -15.672 9.961 9.490 1.00 91.19 299 ILE A CA 1
ATOM 2441 C C . ILE A 1 299 ? -15.217 9.420 10.846 1.00 91.19 299 ILE A C 1
ATOM 2443 O O . ILE A 1 299 ? -14.038 9.428 11.200 1.00 91.19 299 ILE A O 1
ATOM 2447 N N . ASN A 1 300 ? -16.186 8.937 11.609 1.00 90.25 300 ASN A N 1
ATOM 2448 C CA . ASN A 1 300 ? -16.011 8.277 12.892 1.00 90.25 300 ASN A CA 1
ATOM 2449 C C . ASN A 1 300 ? -16.936 7.054 12.990 1.00 90.25 300 ASN A C 1
ATOM 2451 O O . ASN A 1 300 ? -17.799 6.829 12.139 1.00 90.25 300 ASN A O 1
ATOM 2455 N N . ARG A 1 301 ? -16.772 6.267 14.055 1.00 89.75 301 ARG A N 1
ATOM 2456 C CA . ARG A 1 301 ? -17.533 5.030 14.244 1.00 89.75 301 ARG A CA 1
ATOM 2457 C C . ARG A 1 301 ? -19.046 5.246 14.195 1.00 89.75 301 ARG A C 1
ATOM 2459 O O . ARG A 1 301 ? -19.715 4.532 13.462 1.00 89.75 301 ARG A O 1
ATOM 2466 N N . LYS A 1 302 ? -19.563 6.261 14.898 1.00 90.62 302 LYS A N 1
ATOM 2467 C CA . LYS A 1 302 ? -21.000 6.567 14.928 1.00 90.62 302 LYS A CA 1
ATOM 2468 C C . LYS A 1 302 ? -21.519 6.904 13.532 1.00 90.62 302 LYS A C 1
ATOM 2470 O O . LYS A 1 302 ? -22.548 6.386 13.132 1.00 90.62 302 LYS A O 1
ATOM 2475 N N . THR A 1 303 ? -20.791 7.724 12.772 1.00 92.88 303 THR A N 1
ATOM 2476 C CA . THR A 1 303 ? -21.209 8.084 11.406 1.00 92.88 303 THR A CA 1
ATOM 2477 C C . THR A 1 303 ? -21.228 6.886 10.461 1.00 92.88 303 THR A C 1
ATOM 2479 O O . THR A 1 303 ? -22.156 6.761 9.672 1.00 92.88 303 THR A O 1
ATOM 2482 N N . VAL A 1 304 ? -20.241 5.988 10.559 1.00 93.88 304 VAL A N 1
ATOM 2483 C CA . VAL A 1 304 ? -20.201 4.777 9.726 1.00 93.88 304 VAL A CA 1
ATOM 2484 C C . VAL A 1 304 ? -21.310 3.813 10.136 1.00 93.88 304 VAL A C 1
ATOM 2486 O O . VAL A 1 304 ? -21.997 3.290 9.271 1.00 93.88 304 VAL A O 1
ATOM 2489 N N . GLU A 1 305 ? -21.549 3.647 11.437 1.00 94.12 305 GLU A N 1
ATOM 2490 C CA . GLU A 1 305 ? -22.625 2.801 11.962 1.00 94.12 305 GLU A CA 1
ATOM 2491 C C . GLU A 1 305 ? -24.008 3.294 11.528 1.00 94.12 305 GLU A C 1
ATOM 2493 O O . GLU A 1 305 ? -24.849 2.494 11.135 1.00 94.12 305 GLU A O 1
ATOM 2498 N N . THR A 1 306 ? -24.233 4.611 11.542 1.00 94.06 306 THR A N 1
ATOM 2499 C CA . THR A 1 306 ? -25.498 5.212 11.099 1.00 94.06 306 THR A CA 1
ATOM 2500 C C . THR A 1 306 ? -25.729 5.072 9.593 1.00 94.06 306 THR A C 1
ATOM 2502 O O . THR A 1 306 ? -26.861 4.837 9.189 1.00 94.06 306 THR A O 1
ATOM 2505 N N . LEU A 1 307 ? -24.692 5.220 8.761 1.00 94.00 307 LEU A N 1
ATOM 2506 C CA . LEU A 1 307 ? -24.854 5.205 7.300 1.00 94.00 307 LEU A CA 1
ATOM 2507 C C . LEU A 1 307 ? -24.753 3.813 6.671 1.00 94.00 307 LEU A C 1
ATOM 2509 O O . LEU A 1 307 ? -25.416 3.542 5.676 1.00 94.00 307 LEU A O 1
ATOM 2513 N N . PHE A 1 308 ? -23.901 2.948 7.216 1.00 93.94 308 PHE A N 1
ATOM 2514 C CA . PHE A 1 308 ? -23.533 1.667 6.604 1.00 93.94 308 PHE A CA 1
ATOM 2515 C C . PHE A 1 308 ? -23.780 0.467 7.522 1.00 93.94 308 PHE A C 1
ATOM 2517 O O . PHE A 1 308 ? -23.523 -0.668 7.129 1.00 93.94 308 PHE A O 1
ATOM 2524 N N . GLY A 1 309 ? -24.291 0.701 8.732 1.00 93.12 309 GLY A N 1
ATOM 2525 C CA . GLY A 1 309 ? -24.584 -0.342 9.701 1.00 93.12 309 GLY A CA 1
ATOM 2526 C C . GLY A 1 309 ? -23.403 -0.702 10.599 1.00 93.12 309 GLY A C 1
ATOM 2527 O O . GLY A 1 309 ? -22.247 -0.317 10.397 1.00 93.12 309 GLY A O 1
ATOM 2528 N N . ARG A 1 310 ? -23.723 -1.459 11.650 1.00 90.50 310 ARG A N 1
ATOM 2529 C CA . ARG A 1 310 ? -22.781 -1.823 12.711 1.00 90.50 310 ARG A CA 1
ATOM 2530 C C . ARG A 1 310 ? -21.641 -2.713 12.224 1.00 90.50 310 ARG A C 1
ATOM 2532 O O . ARG A 1 310 ? -20.512 -2.512 12.660 1.00 90.50 310 ARG A O 1
ATOM 2539 N N . GLU A 1 311 ? -21.915 -3.640 11.310 1.00 88.81 311 GLU A N 1
ATOM 2540 C CA . GLU A 1 311 ? -20.902 -4.547 10.753 1.00 88.81 311 GLU A CA 1
ATOM 2541 C C . GLU A 1 311 ? -19.776 -3.775 10.055 1.00 88.81 311 GLU A C 1
ATOM 2543 O O . GLU A 1 311 ? -18.597 -4.002 10.329 1.00 88.81 311 GLU A O 1
ATOM 2548 N N . GLU A 1 312 ? -20.125 -2.783 9.233 1.00 88.50 312 GLU A N 1
ATOM 2549 C CA . GLU A 1 312 ? -19.142 -1.943 8.546 1.00 88.50 312 GLU A CA 1
ATOM 2550 C C . GLU A 1 312 ? -18.362 -1.065 9.536 1.00 88.50 312 GLU A C 1
ATOM 2552 O O . GLU A 1 312 ? -17.148 -0.885 9.414 1.00 88.50 312 GLU A O 1
ATOM 2557 N N . ALA A 1 313 ? -19.031 -0.551 10.570 1.00 90.12 313 ALA A N 1
ATOM 2558 C CA . ALA A 1 313 ? -18.374 0.217 11.622 1.00 90.12 313 ALA A CA 1
ATOM 2559 C C . ALA A 1 313 ? -17.382 -0.631 12.433 1.00 90.12 313 ALA A C 1
ATOM 2561 O O . ALA A 1 313 ? -16.301 -0.144 12.775 1.00 90.12 313 ALA A O 1
ATOM 2562 N N . ASP A 1 314 ? -17.728 -1.887 12.721 1.00 87.19 314 ASP A N 1
ATOM 2563 C CA . ASP A 1 314 ? -16.850 -2.850 13.381 1.00 87.19 314 ASP A CA 1
ATOM 2564 C C . ASP A 1 314 ? -15.657 -3.225 12.497 1.00 87.19 314 ASP A C 1
ATOM 2566 O O . ASP A 1 314 ? -14.529 -3.235 12.992 1.00 87.19 314 ASP A O 1
ATOM 2570 N N . ARG A 1 315 ? -15.867 -3.398 11.185 1.00 86.94 315 ARG A N 1
ATOM 2571 C CA . ARG A 1 315 ? -14.801 -3.636 10.197 1.00 86.94 315 ARG A CA 1
ATOM 2572 C C . ARG A 1 315 ? -13.796 -2.482 10.129 1.00 86.94 315 ARG A C 1
ATOM 2574 O O . ARG A 1 315 ? -12.586 -2.702 10.123 1.00 86.94 315 ARG A O 1
ATOM 2581 N N . VAL A 1 316 ? -14.277 -1.237 10.096 1.00 85.69 316 VAL A N 1
ATOM 2582 C CA . VAL A 1 316 ? -13.426 -0.038 9.964 1.00 85.69 316 VAL A CA 1
ATOM 2583 C C . VAL A 1 316 ? -12.722 0.300 11.286 1.00 85.69 316 VAL A C 1
ATOM 2585 O O . VAL A 1 316 ? -11.528 0.624 11.317 1.00 85.69 316 VAL A O 1
ATOM 2588 N N . PHE A 1 317 ? -13.447 0.223 12.405 1.00 84.94 317 PHE A N 1
ATOM 2589 C CA . PHE A 1 317 ? -12.988 0.652 13.728 1.00 84.94 317 PHE A CA 1
ATOM 2590 C C . PHE A 1 317 ? -12.800 -0.534 14.681 1.00 84.94 317 PHE A C 1
ATOM 2592 O O . PHE A 1 317 ? -13.485 -0.650 15.696 1.00 84.94 317 PHE A O 1
ATOM 2599 N N . LEU A 1 318 ? -11.787 -1.355 14.386 1.00 76.44 318 LEU A N 1
ATOM 2600 C CA . LEU A 1 318 ? -11.410 -2.545 15.168 1.00 76.44 318 LEU A CA 1
ATOM 2601 C C . LEU A 1 318 ? -11.024 -2.255 16.627 1.00 76.44 318 LEU A C 1
ATOM 2603 O O . LEU A 1 318 ? -11.137 -3.108 17.505 1.00 76.44 318 LEU A O 1
ATOM 2607 N N . GLN A 1 319 ? -10.506 -1.057 16.899 1.00 64.94 319 GLN A N 1
ATOM 2608 C CA . GLN A 1 319 ? -10.128 -0.674 18.252 1.00 64.94 319 GLN A CA 1
ATOM 2609 C C . GLN A 1 319 ? -11.367 -0.170 18.985 1.00 64.94 319 GLN A C 1
ATOM 2611 O O . GLN A 1 319 ? -11.842 0.937 18.718 1.00 64.94 319 GLN A O 1
ATOM 2616 N N . LYS A 1 320 ? -11.836 -0.935 19.977 1.00 51.12 320 LYS A N 1
ATOM 2617 C CA . LYS A 1 320 ? -12.677 -0.368 21.032 1.00 51.12 320 LYS A CA 1
ATOM 2618 C C . LYS A 1 320 ? -11.856 0.723 21.702 1.00 51.12 320 LYS A C 1
ATOM 2620 O O . LYS A 1 320 ? -10.866 0.442 22.374 1.00 51.12 320 LYS A O 1
ATOM 2625 N N . THR A 1 321 ? -12.232 1.975 21.470 1.00 39.56 321 THR A N 1
ATOM 2626 C CA . THR A 1 321 ? -11.626 3.129 22.128 1.00 39.56 321 THR A CA 1
ATOM 2627 C C . THR A 1 321 ? -12.102 3.126 23.579 1.00 39.56 321 THR A C 1
ATOM 2629 O O . THR A 1 321 ? -12.944 3.920 23.982 1.00 39.56 321 THR A O 1
ATOM 2632 N N . TYR A 1 322 ? -11.599 2.192 24.386 1.00 36.59 322 TYR A N 1
ATOM 2633 C CA . TYR A 1 322 ? -11.564 2.410 25.822 1.00 36.59 322 TYR A CA 1
ATOM 2634 C C . TYR A 1 322 ? -10.678 3.644 25.989 1.00 36.59 322 TYR A C 1
ATOM 2636 O O . TYR A 1 322 ? -9.540 3.652 25.517 1.00 36.59 322 TYR A O 1
ATOM 2644 N N . GLY A 1 323 ? -11.258 4.741 26.487 1.00 35.22 323 GLY A N 1
ATOM 2645 C CA . GLY A 1 323 ? -10.591 6.040 26.571 1.00 35.22 323 GLY A CA 1
ATOM 2646 C C . GLY A 1 323 ? -9.164 5.907 27.104 1.00 35.22 323 GLY A C 1
ATOM 2647 O O . GLY A 1 323 ? -8.909 5.030 27.924 1.00 35.22 323 GLY A O 1
ATOM 2648 N N . ARG A 1 324 ? -8.249 6.747 26.592 1.00 31.95 324 ARG A N 1
ATOM 2649 C CA . ARG A 1 324 ? -6.794 6.694 26.840 1.00 31.95 324 ARG A CA 1
ATOM 2650 C C . ARG A 1 324 ? -6.451 6.031 28.188 1.00 31.95 324 ARG A C 1
ATOM 2652 O O . ARG A 1 324 ? -6.773 6.633 29.220 1.00 31.95 324 ARG A O 1
ATOM 2659 N N . PRO A 1 325 ? -5.778 4.867 28.213 1.00 39.62 325 PRO A N 1
ATOM 2660 C CA . PRO A 1 325 ? -5.163 4.399 29.446 1.00 39.62 325 PRO A CA 1
ATOM 2661 C C . PRO A 1 325 ? -4.212 5.498 29.930 1.00 39.62 325 PRO A C 1
ATOM 2663 O O . PRO A 1 325 ? -3.413 6.055 29.169 1.00 39.62 325 PRO A O 1
ATOM 2666 N N . ARG A 1 326 ? -4.416 5.942 31.173 1.00 41.19 326 ARG A N 1
ATOM 2667 C CA . ARG A 1 326 ? -3.586 6.993 31.768 1.00 41.19 326 ARG A CA 1
ATOM 2668 C C . ARG A 1 326 ? -2.219 6.377 32.070 1.00 41.19 326 ARG A C 1
ATOM 2670 O O . ARG A 1 326 ? -2.153 5.239 32.506 1.00 41.19 326 ARG A O 1
ATOM 2677 N N . ARG A 1 327 ? -1.168 7.167 31.848 1.00 40.19 327 ARG A N 1
ATOM 2678 C CA . ARG A 1 327 ? 0.282 6.869 31.799 1.00 40.19 327 ARG A CA 1
ATOM 2679 C C . ARG A 1 327 ? 0.904 6.043 32.955 1.00 40.19 327 ARG A C 1
ATOM 2681 O O . ARG A 1 327 ? 2.110 5.857 32.932 1.00 40.19 327 ARG A O 1
ATOM 2688 N N . ASN A 1 328 ? 0.128 5.571 33.934 1.00 43.81 328 ASN A N 1
ATOM 2689 C CA . ASN A 1 328 ? 0.603 5.069 35.227 1.00 43.81 328 ASN A CA 1
ATOM 2690 C C . ASN A 1 328 ? -0.029 3.733 35.672 1.00 43.81 328 ASN A C 1
ATOM 2692 O O . ASN A 1 328 ? 0.023 3.444 36.861 1.00 43.81 328 ASN A O 1
ATOM 2696 N N . ASP A 1 329 ? -0.650 2.934 34.800 1.00 44.25 329 ASP A N 1
ATOM 2697 C CA . ASP A 1 329 ? -1.111 1.605 35.233 1.00 44.25 329 ASP A CA 1
ATOM 2698 C C . ASP A 1 329 ? 0.097 0.636 35.246 1.00 44.25 329 ASP A C 1
ATOM 2700 O O . ASP A 1 329 ? 0.697 0.403 34.192 1.00 44.25 329 ASP A O 1
ATOM 2704 N N . PRO A 1 330 ? 0.515 0.106 36.414 1.00 44.56 330 PRO A N 1
ATOM 2705 C CA . PRO A 1 330 ? 1.668 -0.781 36.495 1.00 44.56 330 PRO A CA 1
ATOM 2706 C C . PRO A 1 330 ? 1.380 -2.137 35.845 1.00 44.56 330 PRO A C 1
ATOM 2708 O O . PRO A 1 330 ? 0.275 -2.677 35.921 1.00 44.56 330 PRO A O 1
ATOM 2711 N N . VAL A 1 331 ? 2.407 -2.684 35.197 1.00 48.53 331 VAL A N 1
ATOM 2712 C CA . VAL A 1 331 ? 2.367 -3.961 34.483 1.00 48.53 331 VAL A CA 1
ATOM 2713 C C . VAL A 1 331 ? 3.116 -5.003 35.311 1.00 48.53 331 VAL A C 1
ATOM 2715 O O . VAL A 1 331 ? 4.284 -4.800 35.636 1.00 48.53 331 VAL A O 1
ATOM 2718 N N . TYR A 1 332 ? 2.462 -6.118 35.645 1.00 51.91 332 TYR A N 1
ATOM 2719 C CA . TYR A 1 332 ? 3.027 -7.157 36.513 1.00 51.91 332 TYR A CA 1
ATOM 2720 C C . TYR A 1 332 ? 3.395 -8.416 35.712 1.00 51.91 332 TYR A C 1
ATOM 2722 O O . TYR A 1 332 ? 2.636 -8.870 34.853 1.00 51.91 332 TYR A O 1
ATOM 2730 N N . VAL A 1 333 ? 4.571 -8.986 36.003 1.00 45.03 333 VAL A N 1
ATOM 2731 C CA . VAL A 1 333 ? 5.130 -10.183 35.348 1.00 45.03 333 VAL A CA 1
ATOM 2732 C C . VAL A 1 333 ? 5.222 -11.318 36.370 1.00 45.03 333 VAL A C 1
ATOM 2734 O O . VAL A 1 333 ? 5.664 -11.105 37.495 1.00 45.03 333 VAL A O 1
ATOM 2737 N N . THR A 1 334 ? 4.797 -12.528 35.993 1.00 45.44 334 THR A N 1
ATOM 2738 C CA . THR A 1 334 ? 5.012 -13.742 36.812 1.00 45.44 334 THR A CA 1
ATOM 2739 C C . THR A 1 334 ? 6.389 -14.354 36.556 1.00 45.44 334 THR A C 1
ATOM 2741 O O . THR A 1 334 ? 6.964 -14.138 35.493 1.00 45.44 334 THR A O 1
ATOM 2744 N N . ALA A 1 335 ? 6.885 -15.190 37.477 1.00 39.28 335 ALA A N 1
ATOM 2745 C CA . ALA A 1 335 ? 8.169 -15.899 37.353 1.00 39.28 335 ALA A CA 1
ATOM 2746 C C . ALA A 1 335 ? 8.317 -16.744 36.063 1.00 39.28 335 ALA A C 1
ATOM 2748 O O . ALA A 1 335 ? 9.430 -17.062 35.664 1.00 39.28 335 ALA A O 1
ATOM 2749 N N . TYR A 1 336 ? 7.207 -17.054 35.381 1.00 41.97 336 TYR A N 1
ATOM 2750 C CA . TYR A 1 336 ? 7.156 -17.826 34.133 1.00 41.97 336 TYR A CA 1
ATOM 2751 C C . TYR A 1 336 ? 6.881 -16.970 32.880 1.00 41.97 336 TYR A C 1
ATOM 2753 O O . TYR A 1 336 ? 6.495 -17.497 31.840 1.00 41.97 336 TYR A O 1
ATOM 2761 N N . GLY A 1 337 ? 7.016 -15.641 32.963 1.00 42.06 337 GLY A N 1
ATOM 2762 C CA . GLY A 1 337 ? 6.967 -14.758 31.789 1.00 42.06 337 GLY A CA 1
ATOM 2763 C C . GLY A 1 337 ? 5.577 -14.510 31.184 1.00 42.06 337 GLY A C 1
ATOM 2764 O O . GLY A 1 337 ? 5.480 -14.007 30.067 1.00 42.06 337 GLY A O 1
ATOM 2765 N N . LYS A 1 338 ? 4.485 -14.828 31.895 1.00 41.75 338 LYS A N 1
ATOM 2766 C CA . LYS A 1 338 ? 3.111 -14.558 31.432 1.00 41.75 338 LYS A CA 1
ATOM 2767 C C . LYS A 1 338 ? 2.626 -13.186 31.928 1.00 41.75 338 LYS A C 1
ATOM 2769 O O . LYS A 1 338 ? 2.714 -12.905 33.127 1.00 41.75 338 LYS A O 1
ATOM 2774 N N . PHE A 1 339 ? 2.138 -12.359 30.997 1.00 51.72 339 PHE A N 1
ATOM 2775 C CA . PHE A 1 339 ? 1.695 -10.971 31.211 1.00 51.72 339 PHE A CA 1
ATOM 2776 C C . PHE A 1 339 ? 0.225 -10.881 31.624 1.00 51.72 339 PHE A C 1
ATOM 2778 O O . PHE A 1 339 ? -0.609 -11.559 31.023 1.00 51.72 339 PHE A O 1
ATOM 2785 N N . TYR A 1 340 ? -0.095 -10.001 32.580 1.00 59.38 340 TYR A N 1
ATOM 2786 C CA . TYR A 1 340 ? -1.477 -9.666 32.948 1.00 59.38 340 TYR A CA 1
ATOM 2787 C C . TYR A 1 340 ? -1.610 -8.169 33.255 1.00 59.38 340 TYR A C 1
ATOM 2789 O O . TYR A 1 340 ? -0.713 -7.564 33.844 1.00 59.38 340 TYR A O 1
ATOM 2797 N N . SER A 1 341 ? -2.740 -7.575 32.876 1.00 65.88 341 SER A N 1
ATOM 2798 C CA . SER A 1 341 ? -3.177 -6.273 33.388 1.00 65.88 341 SER A CA 1
ATOM 2799 C C . SER A 1 341 ? -3.447 -6.351 34.898 1.00 65.88 341 SER A C 1
ATOM 2801 O O . SER A 1 341 ? -3.802 -7.412 35.413 1.00 65.88 341 SER A O 1
ATOM 2803 N N . GLU A 1 342 ? -3.338 -5.231 35.622 1.00 70.94 342 GLU A N 1
ATOM 2804 C CA . GLU A 1 342 ? -3.642 -5.195 37.066 1.00 70.94 342 GLU A CA 1
ATOM 2805 C C . GLU A 1 342 ? -5.070 -5.689 37.367 1.00 70.94 342 GLU A C 1
ATOM 2807 O O . GLU A 1 342 ? -5.311 -6.345 38.376 1.00 70.94 342 GLU A O 1
ATOM 2812 N N . ARG A 1 343 ? -6.009 -5.474 36.436 1.00 74.62 343 ARG A N 1
ATOM 2813 C CA . ARG A 1 343 ? -7.356 -6.055 36.500 1.00 74.62 343 ARG A CA 1
ATOM 2814 C C . ARG A 1 343 ? -7.323 -7.582 36.446 1.00 74.62 343 ARG A C 1
ATOM 2816 O O . ARG A 1 343 ? -7.818 -8.226 37.356 1.00 74.62 343 ARG A O 1
ATOM 2823 N N . GLU A 1 344 ? -6.696 -8.176 35.435 1.00 73.50 344 GLU A N 1
ATOM 2824 C CA . GLU A 1 344 ? -6.594 -9.642 35.314 1.00 73.50 344 GLU A CA 1
ATOM 2825 C C . GLU A 1 344 ? -5.874 -10.289 36.506 1.00 73.50 344 GLU A C 1
ATOM 2827 O O . GLU A 1 344 ? -6.198 -11.413 36.893 1.00 73.50 344 GLU A O 1
ATOM 2832 N N . ARG A 1 345 ? -4.909 -9.582 37.107 1.00 78.38 345 ARG A N 1
ATOM 2833 C CA . ARG A 1 345 ? -4.233 -10.023 38.328 1.00 78.38 345 ARG A CA 1
ATOM 2834 C C . ARG A 1 345 ? -5.190 -10.038 39.520 1.00 78.38 345 ARG A C 1
ATOM 2836 O O . ARG A 1 345 ? -5.291 -11.057 40.197 1.00 78.38 345 ARG A O 1
ATOM 2843 N N . LEU A 1 346 ? -5.910 -8.940 39.744 1.00 84.31 346 LEU A N 1
ATOM 2844 C CA . LEU A 1 346 ? -6.899 -8.830 40.817 1.00 84.31 346 LEU A CA 1
ATOM 2845 C C . LEU A 1 346 ? -8.066 -9.802 40.632 1.00 84.31 346 LEU A C 1
ATOM 2847 O O . LEU A 1 346 ? -8.518 -10.392 41.605 1.00 84.31 346 LEU A O 1
ATOM 2851 N N . GLU A 1 347 ? -8.517 -10.023 39.398 1.00 86.44 347 GLU A N 1
ATOM 2852 C CA . GLU A 1 347 ? -9.535 -11.025 39.085 1.00 86.44 347 GLU A CA 1
ATOM 2853 C C . GLU A 1 347 ? -9.066 -12.439 39.428 1.00 86.44 347 GLU A C 1
ATOM 2855 O O . GLU A 1 347 ? -9.825 -13.217 40.000 1.00 86.44 347 GLU A O 1
ATOM 2860 N N . ARG A 1 348 ? -7.807 -12.776 39.130 1.00 81.69 348 ARG A N 1
ATOM 2861 C CA . ARG A 1 348 ? -7.259 -14.075 39.522 1.00 81.69 348 ARG A CA 1
ATOM 2862 C C . ARG A 1 348 ? -7.165 -14.214 41.032 1.00 81.69 348 ARG A C 1
ATOM 2864 O O . ARG A 1 348 ? -7.597 -15.232 41.549 1.00 81.69 348 ARG A O 1
ATOM 2871 N N . MET A 1 349 ? -6.630 -13.208 41.721 1.00 84.44 349 MET A N 1
ATOM 2872 C CA . MET A 1 349 ? -6.538 -13.228 43.183 1.00 84.44 349 MET A CA 1
ATOM 2873 C C . MET A 1 349 ? -7.924 -13.393 43.818 1.00 84.44 349 MET A C 1
ATOM 2875 O O . MET A 1 349 ? -8.088 -14.208 44.719 1.00 84.44 349 MET A O 1
ATOM 2879 N N . PHE A 1 350 ? -8.931 -12.700 43.282 1.00 89.06 350 PHE A N 1
ATOM 2880 C CA . PHE A 1 350 ? -10.327 -12.831 43.691 1.00 89.06 350 PHE A CA 1
ATOM 2881 C C . PHE A 1 350 ? -10.848 -14.267 43.522 1.00 89.06 350 PHE A C 1
ATOM 2883 O O . PHE A 1 350 ? -11.427 -14.827 44.450 1.00 89.06 350 PHE A O 1
ATOM 2890 N N . LEU A 1 351 ? -10.608 -14.888 42.362 1.00 85.44 351 LEU A N 1
ATOM 2891 C CA . LEU A 1 351 ? -11.029 -16.266 42.087 1.00 85.44 351 LEU A CA 1
ATOM 2892 C C . LEU A 1 351 ? -10.263 -17.301 42.920 1.00 85.44 351 LEU A C 1
ATOM 2894 O O . LEU A 1 351 ? -10.870 -18.251 43.403 1.00 85.44 351 LEU A O 1
ATOM 2898 N N . GLU A 1 352 ? -8.957 -17.122 43.119 1.00 82.75 352 GLU A N 1
ATOM 2899 C CA . GLU A 1 352 ? -8.131 -18.006 43.949 1.00 82.75 352 GLU A CA 1
ATOM 2900 C C . GLU A 1 352 ? -8.557 -17.958 45.421 1.00 82.75 352 GLU A C 1
ATOM 2902 O O . GLU A 1 352 ? -8.605 -18.994 46.084 1.00 82.75 352 GLU A O 1
ATOM 2907 N N . GLU A 1 353 ? -8.888 -16.774 45.942 1.00 83.31 353 GLU A N 1
ATOM 2908 C CA . GLU A 1 353 ? -9.367 -16.613 47.317 1.00 83.31 353 GLU A CA 1
ATOM 2909 C C . GLU A 1 353 ? -10.752 -17.251 47.499 1.00 83.31 353 GLU A C 1
ATOM 2911 O O . GLU A 1 353 ? -10.959 -17.999 48.462 1.00 83.31 353 GLU A O 1
ATOM 2916 N N . ILE A 1 354 ? -11.653 -17.066 46.523 1.00 85.31 354 ILE A N 1
ATOM 2917 C CA . ILE A 1 354 ? -12.954 -17.749 46.490 1.00 85.31 354 ILE A CA 1
ATOM 2918 C C . ILE A 1 354 ? -12.777 -19.263 46.400 1.00 85.31 354 ILE A C 1
ATOM 2920 O O . ILE A 1 354 ? -13.465 -19.992 47.105 1.00 85.31 354 ILE A O 1
ATOM 2924 N N . GLN A 1 355 ? -11.850 -19.763 45.587 1.00 79.50 355 GLN A N 1
ATOM 2925 C CA . GLN A 1 355 ? -11.613 -21.200 45.472 1.00 79.50 355 GLN A CA 1
ATOM 2926 C C . GLN A 1 355 ? -11.071 -21.795 46.781 1.00 79.50 355 GLN A C 1
ATOM 2928 O O . GLN A 1 355 ? -11.466 -22.891 47.166 1.00 79.50 355 GLN A O 1
ATOM 2933 N N . LYS A 1 356 ? -10.184 -21.074 47.479 1.00 79.06 356 LYS A N 1
ATOM 2934 C CA . LYS A 1 356 ? -9.558 -21.540 48.728 1.00 79.06 356 LYS A CA 1
ATOM 2935 C C . LYS A 1 356 ? -10.475 -21.438 49.945 1.00 79.06 356 LYS A C 1
ATOM 2937 O O . LYS A 1 356 ? -10.424 -22.298 50.820 1.00 79.06 356 LYS A O 1
ATOM 2942 N N . THR A 1 357 ? -11.272 -20.375 50.042 1.00 78.00 357 THR A N 1
ATOM 2943 C CA . THR A 1 357 ? -12.032 -20.048 51.266 1.00 78.00 357 THR A CA 1
ATOM 2944 C C . THR A 1 357 ? -13.547 -19.996 51.059 1.00 78.00 357 THR A C 1
ATOM 2946 O O . THR A 1 357 ? -14.302 -19.844 52.017 1.00 78.00 357 THR A O 1
ATOM 2949 N N . GLY A 1 358 ? -14.011 -20.112 49.814 1.00 82.00 358 GLY A N 1
ATOM 2950 C CA . GLY A 1 358 ? -15.398 -19.871 49.414 1.00 82.00 358 GLY A CA 1
ATOM 2951 C C . GLY A 1 358 ? -15.769 -18.387 49.336 1.00 82.00 358 GLY A C 1
ATOM 2952 O O . GLY A 1 358 ? -16.926 -18.074 49.058 1.00 82.00 358 GLY A O 1
ATOM 2953 N N . LYS A 1 359 ? -14.843 -17.468 49.650 1.00 86.56 359 LYS A N 1
ATOM 2954 C CA . LYS A 1 359 ? -15.092 -16.030 49.849 1.00 86.56 359 LYS A CA 1
ATOM 2955 C C . LYS A 1 359 ? -13.874 -15.207 49.406 1.00 86.56 359 LYS A C 1
ATOM 2957 O O . LYS A 1 359 ? -12.783 -15.741 49.283 1.00 86.56 359 LYS A O 1
ATOM 2962 N N . CYS A 1 360 ? -14.036 -13.910 49.166 1.00 88.25 360 CYS A N 1
ATOM 2963 C CA . CYS A 1 360 ? -12.901 -13.002 48.953 1.00 88.25 360 CYS A CA 1
ATOM 2964 C C . CYS A 1 360 ? -13.076 -11.731 49.776 1.00 88.25 360 CYS A C 1
ATOM 2966 O O . CYS A 1 360 ? -14.141 -11.111 49.744 1.00 88.25 360 CYS A O 1
ATOM 2968 N N . GLU A 1 361 ? -12.048 -11.327 50.516 1.00 88.75 361 GLU A N 1
ATOM 2969 C CA . GLU A 1 361 ? -12.087 -10.118 51.323 1.00 88.75 361 GLU A CA 1
ATOM 2970 C C . GLU A 1 361 ? -11.687 -8.879 50.512 1.00 88.75 361 GLU A C 1
ATOM 2972 O O . GLU A 1 361 ? -10.574 -8.759 49.996 1.00 88.75 361 GLU A O 1
ATOM 2977 N N . LYS A 1 362 ? -12.576 -7.879 50.472 1.00 89.44 362 LYS A N 1
ATOM 2978 C CA . LYS A 1 362 ? -12.361 -6.642 49.711 1.00 89.44 362 LYS A CA 1
ATOM 2979 C C . LYS A 1 362 ? -11.063 -5.936 50.084 1.00 89.44 362 LYS A C 1
ATOM 2981 O O . LYS A 1 362 ? -10.386 -5.376 49.226 1.00 89.44 362 LYS A O 1
ATOM 2986 N N . ARG A 1 363 ? -10.725 -5.914 51.374 1.00 84.75 363 ARG A N 1
ATOM 2987 C CA . ARG A 1 363 ? -9.540 -5.211 51.869 1.00 84.75 363 ARG A CA 1
ATOM 2988 C C . ARG A 1 363 ? -8.246 -5.946 51.514 1.00 84.75 363 ARG A C 1
ATOM 2990 O O . ARG A 1 363 ? -7.320 -5.268 51.091 1.00 84.75 363 ARG A O 1
ATOM 2997 N N . SER A 1 364 ? -8.217 -7.277 51.588 1.00 85.06 364 SER A N 1
ATOM 2998 C CA . SER A 1 364 ? -7.091 -8.098 51.110 1.00 85.06 364 SER A CA 1
ATOM 2999 C C . SER A 1 364 ? -6.761 -7.781 49.646 1.00 85.06 364 SER A C 1
ATOM 3001 O O . SER A 1 364 ? -5.637 -7.412 49.297 1.00 85.06 364 SER A O 1
ATOM 3003 N N . LEU A 1 365 ? -7.791 -7.773 48.794 1.00 87.38 365 LEU A N 1
ATOM 3004 C CA . LEU A 1 365 ? -7.636 -7.438 47.382 1.00 87.38 365 LEU A CA 1
ATOM 3005 C C . LEU A 1 365 ? -7.193 -5.975 47.176 1.00 87.38 365 LEU A C 1
ATOM 3007 O O . LEU A 1 365 ? -6.343 -5.704 46.327 1.00 87.38 365 LEU A O 1
ATOM 3011 N N . LYS A 1 366 ? -7.716 -5.038 47.981 1.00 86.19 366 LYS A N 1
ATOM 3012 C CA . LYS A 1 366 ? -7.345 -3.613 47.951 1.00 86.19 366 LYS A CA 1
ATOM 3013 C C . LYS A 1 366 ? -5.890 -3.371 48.345 1.00 86.19 366 LYS A C 1
ATOM 3015 O O . LYS A 1 366 ? -5.224 -2.569 47.704 1.00 86.19 366 LYS A O 1
ATOM 3020 N N . GLU A 1 367 ? -5.409 -4.037 49.389 1.00 85.12 367 GLU A N 1
ATOM 3021 C CA . GLU A 1 367 ? -4.030 -3.911 49.880 1.00 85.12 367 GLU A CA 1
ATOM 3022 C C . GLU A 1 367 ? -3.024 -4.518 48.897 1.00 85.12 367 GLU A C 1
ATOM 3024 O O . GLU A 1 367 ? -1.870 -4.098 48.857 1.00 85.12 367 GLU A O 1
ATOM 3029 N N . SER A 1 368 ? -3.469 -5.445 48.043 1.00 78.75 368 SER A N 1
ATOM 3030 C CA . SER A 1 368 ? -2.622 -6.000 46.992 1.00 78.75 368 SER A CA 1
ATOM 3031 C C . SER A 1 368 ? -2.404 -5.046 45.809 1.00 78.75 368 SER A C 1
ATOM 3033 O O . SER A 1 368 ? -1.430 -5.209 45.078 1.00 78.75 368 SER A O 1
ATOM 3035 N N . THR A 1 369 ? -3.266 -4.047 45.593 1.00 78.50 369 THR A N 1
ATOM 3036 C CA . THR A 1 369 ? -3.211 -3.191 44.398 1.00 78.50 369 THR A CA 1
ATOM 3037 C C . THR A 1 369 ? -2.656 -1.797 44.665 1.00 78.50 369 THR A C 1
ATOM 3039 O O . THR A 1 369 ? -2.776 -1.240 45.751 1.00 78.50 369 THR A O 1
ATOM 3042 N N . THR A 1 370 ? -2.094 -1.192 43.620 1.00 74.75 370 THR A N 1
ATOM 3043 C CA . THR A 1 370 ? -1.717 0.231 43.593 1.00 74.75 370 THR A CA 1
ATOM 3044 C C . THR A 1 370 ? -2.811 1.123 42.991 1.00 74.75 370 THR A C 1
ATOM 3046 O O . THR A 1 370 ? -2.624 2.334 42.845 1.00 74.75 370 THR A O 1
ATOM 3049 N N . LEU A 1 371 ? -3.970 0.553 42.631 1.00 73.31 371 LEU A N 1
ATOM 3050 C CA . LEU A 1 371 ? -5.082 1.309 42.064 1.00 73.31 371 LEU A CA 1
ATOM 3051 C C . LEU A 1 371 ? -5.610 2.368 43.053 1.00 73.31 371 LEU A C 1
ATOM 3053 O O . LEU A 1 371 ? -5.823 2.072 44.231 1.00 73.31 371 LEU A O 1
ATOM 3057 N N . PRO A 1 372 ? -5.940 3.586 42.577 1.00 75.56 372 PRO A N 1
ATOM 3058 C CA . PRO A 1 372 ? -6.658 4.569 43.382 1.00 75.56 372 PRO A CA 1
ATOM 3059 C C . PRO A 1 372 ? -7.961 3.990 43.948 1.00 75.56 372 PRO A C 1
ATOM 3061 O O . PRO A 1 372 ? -8.700 3.318 43.224 1.00 75.56 372 PRO A O 1
ATOM 3064 N N . ALA A 1 373 ? -8.289 4.312 45.205 1.00 74.75 373 ALA A N 1
ATOM 3065 C CA . ALA A 1 373 ? -9.417 3.718 45.934 1.00 74.75 373 ALA A CA 1
ATOM 3066 C C . ALA A 1 373 ? -10.743 3.728 45.146 1.00 74.75 373 ALA A C 1
ATOM 3068 O O . ALA A 1 373 ? -11.391 2.692 45.035 1.00 74.75 373 ALA A O 1
ATOM 3069 N N . TYR A 1 374 ? -11.091 4.850 44.505 1.00 73.75 374 TYR A N 1
ATOM 3070 C CA . TYR A 1 374 ? -12.323 4.966 43.711 1.00 73.75 374 TYR A CA 1
ATOM 3071 C C . TYR A 1 374 ? -12.370 4.004 42.507 1.00 73.75 374 TYR A C 1
ATOM 3073 O O . TYR A 1 374 ? -13.440 3.525 42.133 1.00 73.75 374 TYR A O 1
ATOM 3081 N N . ARG A 1 375 ? -11.218 3.709 41.885 1.00 71.69 375 ARG A N 1
ATOM 3082 C CA . ARG A 1 375 ? -11.125 2.757 40.766 1.00 71.69 375 ARG A CA 1
ATOM 3083 C C . ARG A 1 375 ? -11.215 1.329 41.257 1.00 71.69 375 ARG A C 1
ATOM 3085 O O . ARG A 1 375 ? -11.892 0.526 40.622 1.00 71.69 375 ARG A O 1
ATOM 3092 N N . PHE A 1 376 ? -10.544 1.033 42.367 1.00 86.19 376 PHE A N 1
ATOM 3093 C CA . PHE A 1 376 ? -10.655 -0.265 43.012 1.00 86.19 376 PHE A CA 1
ATOM 3094 C C . PHE A 1 376 ? -12.110 -0.550 43.398 1.00 86.19 376 PHE A C 1
ATOM 3096 O O . PHE A 1 376 ? -12.614 -1.616 43.082 1.00 86.19 376 PHE A O 1
ATOM 3103 N N . ASP A 1 377 ? -12.825 0.415 43.981 1.00 84.94 377 ASP A N 1
ATOM 3104 C CA . ASP A 1 377 ? -14.231 0.237 44.357 1.00 84.94 377 ASP A CA 1
ATOM 3105 C C . ASP A 1 377 ? -15.147 -0.004 43.148 1.00 84.94 377 ASP A C 1
ATOM 3107 O O . ASP A 1 377 ? -16.047 -0.845 43.211 1.00 84.94 377 ASP A O 1
ATOM 3111 N N . ALA A 1 378 ? -14.913 0.694 42.032 1.00 81.44 378 ALA A N 1
ATOM 3112 C CA . ALA A 1 378 ? -15.632 0.443 40.784 1.00 81.44 378 ALA A CA 1
ATOM 3113 C C . ALA A 1 378 ? -15.334 -0.959 40.229 1.00 81.44 378 ALA A C 1
ATOM 3115 O O . ALA A 1 378 ? -16.247 -1.665 39.803 1.00 81.44 378 ALA A O 1
ATOM 3116 N N . TYR A 1 379 ? -14.067 -1.372 40.269 1.00 85.56 379 TYR A N 1
ATOM 3117 C CA . TYR A 1 379 ? -13.639 -2.674 39.774 1.00 85.56 379 TYR A CA 1
ATOM 3118 C C . TYR A 1 379 ? -14.102 -3.832 40.668 1.00 85.56 379 TYR A C 1
ATOM 3120 O O . TYR A 1 379 ? -14.525 -4.867 40.171 1.00 85.56 379 TYR A O 1
ATOM 3128 N N . TRP A 1 380 ? -14.128 -3.634 41.982 1.00 90.00 380 TRP A N 1
ATOM 3129 C CA . TRP A 1 380 ? -14.705 -4.569 42.941 1.00 90.00 380 TRP A CA 1
ATOM 3130 C C . TRP A 1 380 ? -16.175 -4.861 42.624 1.00 90.00 380 TRP A C 1
ATOM 3132 O O . TRP A 1 380 ? -16.570 -6.020 42.522 1.00 90.00 380 TRP A O 1
ATOM 3142 N N . LYS A 1 381 ? -16.980 -3.819 42.372 1.00 89.50 381 LYS A N 1
ATOM 3143 C CA . LYS A 1 381 ? -18.380 -3.988 41.945 1.00 89.50 381 LYS A CA 1
ATOM 3144 C C . LYS A 1 381 ? -18.491 -4.745 40.618 1.00 89.50 381 LYS A C 1
ATOM 3146 O O . LYS A 1 381 ? -19.413 -5.540 40.446 1.00 89.50 381 LYS A O 1
ATOM 3151 N N . GLU A 1 382 ? -17.562 -4.507 39.690 1.00 87.19 382 GLU A N 1
ATOM 3152 C CA . GLU A 1 382 ? -17.472 -5.237 38.420 1.00 87.19 382 GLU A CA 1
ATOM 3153 C C . GLU A 1 382 ? -17.197 -6.731 38.657 1.00 87.19 382 GLU A C 1
ATOM 3155 O O . GLU A 1 382 ? -17.918 -7.557 38.106 1.00 87.19 382 GLU A O 1
ATOM 3160 N N . LEU A 1 383 ? -16.232 -7.079 39.518 1.00 87.56 383 LEU A N 1
ATOM 3161 C CA . LEU A 1 383 ? -15.885 -8.463 39.874 1.00 87.56 383 LEU A CA 1
ATOM 3162 C C . LEU A 1 383 ? -17.042 -9.198 40.550 1.00 87.56 383 LEU A C 1
ATOM 3164 O O . LEU A 1 383 ? -17.413 -10.285 40.110 1.00 87.56 383 LEU A O 1
ATOM 3168 N N . VAL A 1 384 ? -17.646 -8.581 41.570 1.00 89.19 384 VAL A N 1
ATOM 3169 C CA . VAL A 1 384 ? -18.791 -9.142 42.300 1.00 89.19 384 VAL A CA 1
ATOM 3170 C C . VAL A 1 384 ? -19.945 -9.428 41.338 1.00 89.19 384 VAL A C 1
ATOM 3172 O O . VAL A 1 384 ? -20.515 -10.516 41.361 1.00 89.19 384 VAL A O 1
ATOM 3175 N N . LYS A 1 385 ? -20.243 -8.499 40.421 1.00 86.81 385 LYS A N 1
ATOM 3176 C CA . LYS A 1 385 ? -21.282 -8.690 39.401 1.00 86.81 385 LYS A CA 1
ATOM 3177 C C . LYS A 1 385 ? -20.907 -9.764 38.375 1.00 86.81 385 LYS A C 1
ATOM 3179 O O . LYS A 1 385 ? -21.739 -10.606 38.046 1.00 86.81 385 LYS A O 1
ATOM 3184 N N . LYS A 1 386 ? -19.680 -9.722 37.846 1.00 85.69 386 LYS A N 1
ATOM 3185 C CA . LYS A 1 386 ? -19.185 -10.626 36.794 1.00 85.69 386 LYS A CA 1
ATOM 3186 C C . LYS A 1 386 ? -19.206 -12.082 37.253 1.00 85.69 386 LYS A C 1
ATOM 3188 O O . LYS A 1 386 ? -19.655 -12.941 36.503 1.00 85.69 386 LYS A O 1
ATOM 3193 N N . HIS A 1 387 ? -18.782 -12.329 38.489 1.00 84.19 387 HIS A N 1
ATOM 3194 C CA . HIS A 1 387 ? -18.674 -13.665 39.082 1.00 84.19 387 HIS A CA 1
ATOM 3195 C C . HIS A 1 387 ? -19.872 -14.047 39.951 1.00 84.19 387 HIS A C 1
ATOM 3197 O O . HIS A 1 387 ? -19.768 -14.956 40.768 1.00 84.19 387 HIS A O 1
ATOM 3203 N N . ARG A 1 388 ? -21.011 -13.355 39.787 1.00 85.06 388 ARG A N 1
ATOM 3204 C CA . ARG A 1 388 ? -22.276 -13.648 40.485 1.00 85.06 388 ARG A CA 1
ATOM 3205 C C . ARG A 1 388 ? -22.095 -13.824 41.998 1.00 85.06 388 ARG A C 1
ATOM 3207 O O . ARG A 1 388 ? -22.575 -14.782 42.588 1.00 85.06 388 ARG A O 1
ATOM 3214 N N . CYS A 1 389 ? -21.369 -12.908 42.621 1.00 87.81 389 CYS A N 1
ATOM 3215 C CA . CYS A 1 389 ? -21.189 -12.868 44.065 1.00 87.81 389 CYS A CA 1
ATOM 3216 C C . CYS A 1 389 ? -22.132 -11.837 44.702 1.00 87.81 389 CYS A C 1
ATOM 3218 O O . CYS A 1 389 ? -22.586 -10.893 44.053 1.00 87.81 389 CYS A O 1
ATOM 3220 N N . LYS A 1 390 ? -22.380 -11.989 46.001 1.00 88.31 390 LYS A N 1
ATOM 3221 C CA . LYS A 1 390 ? -23.031 -11.012 46.876 1.00 88.31 390 LYS A CA 1
ATOM 3222 C C . LYS A 1 390 ? -22.000 -10.414 47.825 1.00 88.31 390 LYS A C 1
ATOM 3224 O O . LYS A 1 390 ? -21.152 -11.125 48.360 1.00 88.31 390 LYS A O 1
ATOM 3229 N N . GLU A 1 391 ? -22.073 -9.101 48.018 1.00 88.94 391 GLU A N 1
ATOM 3230 C CA . GLU A 1 391 ? -21.231 -8.387 48.978 1.00 88.94 391 GLU A CA 1
ATOM 3231 C C . GLU A 1 391 ? -21.895 -8.437 50.363 1.00 88.94 391 GLU A C 1
ATOM 3233 O O . GLU A 1 391 ? -23.021 -7.968 50.529 1.00 88.94 391 GLU A O 1
ATOM 3238 N N . THR A 1 392 ? -21.227 -9.045 51.345 1.00 87.56 392 THR A N 1
ATOM 3239 C CA . THR A 1 392 ? -21.747 -9.238 52.711 1.00 87.56 392 THR A CA 1
ATOM 3240 C C . THR A 1 392 ? -20.660 -8.980 53.760 1.00 87.56 392 THR A C 1
ATOM 3242 O O . THR A 1 392 ? -19.529 -8.622 53.428 1.00 87.56 392 THR A O 1
ATOM 3245 N N . TYR A 1 393 ? -20.996 -9.160 55.040 1.00 86.06 393 TYR A N 1
ATOM 3246 C CA . TYR A 1 393 ? -20.030 -9.180 56.144 1.00 86.06 393 TYR A CA 1
ATOM 3247 C C . TYR A 1 393 ? -19.725 -10.625 56.594 1.00 86.06 393 TYR A C 1
ATOM 3249 O O . TYR A 1 393 ? -20.594 -11.490 56.436 1.00 86.06 393 TYR A O 1
ATOM 3257 N N . PRO A 1 394 ? -18.522 -10.903 57.141 1.00 81.00 394 PRO A N 1
ATOM 3258 C CA . PRO A 1 394 ? -18.143 -12.205 57.681 1.00 81.00 394 PRO A CA 1
ATOM 3259 C C . PRO A 1 394 ? -19.067 -12.684 58.800 1.00 81.00 394 PRO A C 1
ATOM 3261 O O . PRO A 1 394 ? -19.454 -11.912 59.679 1.00 81.00 394 PRO A O 1
ATOM 3264 N N . THR A 1 395 ? -19.369 -13.980 58.796 1.00 80.38 395 THR A N 1
ATOM 3265 C CA . THR A 1 395 ? -20.091 -14.658 59.882 1.00 80.38 395 THR A CA 1
ATOM 3266 C C . THR A 1 395 ? -19.146 -15.017 61.032 1.00 80.38 395 THR A C 1
ATOM 3268 O O . THR A 1 395 ? -17.925 -15.024 60.868 1.00 80.38 395 THR A O 1
ATOM 3271 N N . ASP A 1 396 ? -19.684 -15.393 62.195 1.00 74.94 396 ASP A N 1
ATOM 3272 C CA . ASP A 1 396 ? -18.859 -15.818 63.338 1.00 74.94 396 ASP A CA 1
ATOM 3273 C C . ASP A 1 396 ? -18.010 -17.068 63.035 1.00 74.94 396 ASP A C 1
ATOM 3275 O O . ASP A 1 396 ? -16.911 -17.225 63.573 1.00 74.94 396 ASP A O 1
ATOM 3279 N N . LEU A 1 397 ? -18.480 -17.926 62.121 1.00 74.75 397 LEU A N 1
ATOM 3280 C CA . LEU A 1 397 ? -17.722 -19.064 61.601 1.00 74.75 397 LEU A CA 1
ATOM 3281 C C . LEU A 1 397 ? -16.518 -18.599 60.763 1.00 74.75 397 LEU A C 1
ATOM 3283 O O . LEU A 1 397 ? -15.428 -19.153 60.891 1.00 74.75 397 LEU A O 1
ATOM 3287 N N . ASP A 1 398 ? -16.695 -17.555 59.950 1.00 72.75 398 ASP A N 1
ATOM 3288 C CA . ASP A 1 398 ? -15.638 -16.992 59.098 1.00 72.75 398 ASP A CA 1
ATOM 3289 C C . ASP A 1 398 ? -14.535 -16.336 59.923 1.00 72.75 398 ASP A C 1
ATOM 3291 O O . ASP A 1 398 ? -13.351 -16.493 59.623 1.00 72.75 398 ASP A O 1
ATOM 3295 N N . MET A 1 399 ? -14.920 -15.654 61.005 1.00 75.12 399 MET A N 1
ATOM 3296 C CA . MET A 1 399 ? -13.965 -15.070 61.946 1.00 75.12 399 MET A CA 1
ATOM 3297 C C . MET A 1 399 ? -13.096 -16.150 62.601 1.00 75.12 399 MET A C 1
ATOM 3299 O O . MET A 1 399 ? -11.882 -15.990 62.687 1.00 75.12 399 MET A O 1
ATOM 3303 N N . LYS A 1 400 ? -13.701 -17.269 63.026 1.00 75.06 400 LYS A N 1
ATOM 3304 C CA . LYS A 1 400 ? -12.983 -18.378 63.677 1.00 75.06 400 LYS A CA 1
ATOM 3305 C C . LYS A 1 400 ? -12.115 -19.183 62.712 1.00 75.06 400 LYS A C 1
ATOM 3307 O O . LYS A 1 400 ? -11.029 -19.603 63.091 1.00 75.06 400 LYS A O 1
ATOM 3312 N N . ARG A 1 401 ? -12.593 -19.426 61.487 1.00 71.94 401 ARG A N 1
ATOM 3313 C CA . ARG A 1 401 ? -11.942 -20.339 60.534 1.00 71.94 401 ARG A CA 1
ATOM 3314 C C . ARG A 1 401 ? -10.875 -19.666 59.674 1.00 71.94 401 ARG A C 1
ATOM 3316 O O . ARG A 1 401 ? -9.903 -20.318 59.312 1.00 71.94 401 ARG A O 1
ATOM 3323 N N . TYR A 1 402 ? -11.052 -18.385 59.357 1.00 71.38 402 TYR A N 1
ATOM 3324 C CA . TYR A 1 402 ? -10.191 -17.661 58.416 1.00 71.38 402 TYR A CA 1
ATOM 3325 C C . TYR A 1 402 ? -9.597 -16.372 59.002 1.00 71.38 402 TYR A C 1
ATOM 3327 O O . TYR A 1 402 ? -8.968 -15.608 58.278 1.00 71.38 402 TYR A O 1
ATOM 3335 N N . GLY A 1 403 ? -9.798 -16.103 60.300 1.00 71.38 403 GLY A N 1
ATOM 3336 C CA . GLY A 1 403 ? -9.246 -14.919 60.971 1.00 71.38 403 GLY A CA 1
ATOM 3337 C C . GLY A 1 403 ? -9.833 -13.590 60.480 1.00 71.38 403 GLY A C 1
ATOM 3338 O O . GLY A 1 403 ? -9.216 -12.538 60.649 1.00 71.38 403 GLY A O 1
ATOM 3339 N N . MET A 1 404 ? -11.010 -13.620 59.846 1.00 76.88 404 MET A N 1
ATOM 3340 C CA . MET A 1 404 ? -11.634 -12.432 59.262 1.00 76.88 404 MET A CA 1
ATOM 3341 C C . MET A 1 404 ? -12.223 -11.506 60.335 1.00 76.88 404 MET A C 1
ATOM 3343 O O . MET A 1 404 ? -12.685 -11.942 61.387 1.00 76.88 404 MET A O 1
ATOM 3347 N N . SER A 1 405 ? -12.258 -10.200 60.057 1.00 73.75 405 SER A N 1
ATOM 3348 C CA . SER A 1 405 ? -12.834 -9.202 60.968 1.00 73.75 405 SER A CA 1
ATOM 3349 C C . SER A 1 405 ? -14.285 -8.863 60.603 1.00 73.75 405 SER A C 1
ATOM 3351 O O . SER A 1 405 ? -14.587 -8.559 59.450 1.00 73.75 405 SER A O 1
ATOM 3353 N N . ARG A 1 406 ? -15.171 -8.824 61.611 1.00 72.06 406 ARG A N 1
ATOM 3354 C CA . ARG A 1 406 ? -16.636 -8.625 61.495 1.00 72.06 406 ARG A CA 1
ATOM 3355 C C . ARG A 1 406 ? -17.085 -7.412 60.666 1.00 72.06 406 ARG A C 1
ATOM 3357 O O . ARG A 1 406 ? -18.202 -7.393 60.170 1.00 72.06 406 ARG A O 1
ATOM 3364 N N . ARG A 1 407 ? -16.241 -6.380 60.539 1.00 75.25 407 ARG A N 1
ATOM 3365 C CA . ARG A 1 407 ? -16.552 -5.121 59.826 1.00 75.25 407 ARG A CA 1
ATOM 3366 C C . ARG A 1 407 ? -15.986 -5.055 58.404 1.00 75.25 407 ARG A C 1
ATOM 3368 O O . ARG A 1 407 ? -16.047 -3.997 57.779 1.00 75.25 407 ARG A O 1
ATOM 3375 N N . ARG A 1 408 ? -15.388 -6.133 57.894 1.00 80.25 408 ARG A N 1
ATOM 3376 C CA . ARG A 1 408 ? -14.795 -6.150 56.550 1.00 80.25 408 ARG A CA 1
ATOM 3377 C C . ARG A 1 408 ? -15.810 -6.628 55.520 1.00 80.25 408 ARG A C 1
ATOM 3379 O O . ARG A 1 408 ? -16.572 -7.538 55.795 1.00 80.25 408 ARG A O 1
ATOM 3386 N N . LEU A 1 409 ? -15.833 -5.998 54.349 1.00 86.88 409 LEU A N 1
ATOM 3387 C CA . LEU A 1 409 ? -16.694 -6.417 53.242 1.00 86.88 409 LEU A CA 1
ATOM 3388 C C . LEU A 1 409 ? -16.066 -7.621 52.544 1.00 86.88 409 LEU A C 1
ATOM 3390 O O . LEU A 1 409 ? -14.880 -7.592 52.206 1.00 86.88 409 LEU A O 1
ATOM 3394 N N . ILE A 1 410 ? -16.869 -8.655 52.325 1.00 89.44 410 ILE A N 1
ATOM 3395 C CA . ILE A 1 410 ? -16.487 -9.877 51.623 1.00 89.44 410 ILE A CA 1
ATOM 3396 C C . ILE A 1 410 ? -17.410 -10.110 50.429 1.00 89.44 410 ILE A C 1
ATOM 3398 O O . ILE A 1 410 ? -18.584 -9.748 50.459 1.00 89.44 410 ILE A O 1
ATOM 3402 N N . ALA A 1 411 ? -16.882 -10.726 49.379 1.00 89.81 411 ALA A N 1
ATOM 3403 C CA . ALA A 1 411 ? -17.661 -11.288 48.290 1.00 89.81 411 ALA A CA 1
ATOM 3404 C C . ALA A 1 411 ? -17.887 -12.779 48.551 1.00 89.81 411 ALA A C 1
ATOM 3406 O O . ALA A 1 411 ? -16.933 -13.515 48.807 1.00 89.81 411 ALA A O 1
ATOM 3407 N N . VAL A 1 412 ? -19.141 -13.216 48.468 1.00 86.75 412 VAL A N 1
ATOM 3408 C CA . VAL A 1 412 ? -19.545 -14.620 48.608 1.00 86.75 412 VAL A CA 1
ATOM 3409 C C . VAL A 1 412 ? -20.298 -15.028 47.341 1.00 86.75 412 VAL A C 1
ATOM 3411 O O . VAL A 1 412 ? -21.200 -14.287 46.949 1.00 86.75 412 VAL A O 1
ATOM 3414 N N . PRO A 1 413 ? -19.974 -16.155 46.685 1.00 85.50 413 PRO A N 1
ATOM 3415 C CA . PRO A 1 413 ? -20.739 -16.648 45.543 1.00 85.50 413 PRO A CA 1
ATOM 3416 C C . PRO A 1 413 ? -22.231 -16.749 45.870 1.00 85.50 413 PRO A C 1
ATOM 3418 O O . PRO A 1 413 ? -22.616 -17.239 46.933 1.00 85.50 413 PRO A O 1
ATOM 3421 N N . ASP A 1 414 ? -23.079 -16.260 44.971 1.00 77.25 414 ASP A N 1
ATOM 3422 C CA . ASP A 1 414 ? -24.520 -16.428 45.089 1.00 77.25 414 ASP A CA 1
ATOM 3423 C C . ASP A 1 414 ? -24.847 -17.876 44.703 1.00 77.25 414 ASP A C 1
ATOM 3425 O O . ASP A 1 414 ? -24.804 -18.232 43.529 1.00 77.25 414 ASP A O 1
ATOM 3429 N N . TYR A 1 415 ? -25.118 -18.738 45.689 1.00 59.34 415 TYR A N 1
ATOM 3430 C CA . TYR A 1 415 ? -25.304 -20.191 45.513 1.00 59.34 415 TYR A CA 1
ATOM 3431 C C . TYR A 1 415 ? -26.547 -20.593 44.688 1.00 59.34 415 TYR A C 1
ATOM 3433 O O . TYR A 1 415 ? -26.936 -21.759 44.668 1.00 59.34 415 TYR A O 1
ATOM 3441 N N . CYS A 1 416 ? -27.162 -19.666 43.956 1.00 43.38 416 CYS A N 1
ATOM 3442 C CA . CYS A 1 416 ? -28.140 -20.006 42.934 1.00 43.38 416 CYS A CA 1
ATOM 3443 C C . CYS A 1 416 ? -27.410 -20.367 41.627 1.00 43.38 416 CYS A C 1
ATOM 3445 O O . CYS A 1 416 ? -27.124 -19.510 40.792 1.00 43.38 416 CYS A O 1
ATOM 3447 N N . ILE A 1 417 ? -27.210 -21.681 41.460 1.00 42.03 417 ILE A N 1
ATOM 3448 C CA . ILE A 1 417 ? -26.777 -22.416 40.258 1.00 42.03 417 ILE A CA 1
ATOM 3449 C C . ILE A 1 417 ? -25.251 -22.510 40.075 1.00 42.03 417 ILE A C 1
ATOM 3451 O O . ILE A 1 417 ? -24.628 -21.695 39.395 1.00 42.03 417 ILE A O 1
ATOM 3455 N N . ILE A 1 418 ? -24.672 -23.600 40.591 1.00 40.53 418 ILE A N 1
ATOM 3456 C CA . ILE A 1 418 ? -23.465 -24.218 40.025 1.00 40.53 418 ILE A CA 1
ATOM 3457 C C . ILE A 1 418 ? -23.794 -25.683 39.724 1.00 40.53 418 ILE A C 1
ATOM 3459 O O . ILE A 1 418 ? -23.497 -26.566 40.516 1.00 40.53 418 ILE A O 1
ATOM 3463 N N . ASP A 1 419 ? -24.376 -25.922 38.554 1.00 39.41 419 ASP A N 1
ATOM 3464 C CA . ASP A 1 419 ? -24.026 -27.095 37.756 1.00 39.41 419 ASP A CA 1
ATOM 3465 C C . ASP A 1 419 ? -23.133 -26.569 36.626 1.00 39.41 419 ASP A C 1
ATOM 3467 O O . ASP A 1 419 ? -23.599 -25.844 35.747 1.00 39.41 419 ASP A O 1
ATOM 3471 N N . GLY A 1 420 ? -21.825 -26.846 36.687 1.00 42.59 420 GLY A N 1
ATOM 3472 C CA . GLY A 1 420 ? -20.939 -26.652 35.528 1.00 42.59 420 GLY A CA 1
ATOM 3473 C C . GLY A 1 420 ? -19.538 -26.070 35.753 1.00 42.59 420 GLY A C 1
ATOM 3474 O O . GLY A 1 420 ? -18.767 -26.048 34.801 1.00 42.59 420 GLY A O 1
ATOM 3475 N N . LEU A 1 421 ? -19.149 -25.630 36.958 1.00 36.97 421 LEU A N 1
ATOM 3476 C CA . LEU A 1 421 ? -17.811 -25.037 37.196 1.00 36.97 421 LEU A CA 1
ATOM 3477 C C . LEU A 1 421 ? -16.929 -25.799 38.202 1.00 36.97 421 LEU A C 1
ATOM 3479 O O . LEU A 1 421 ? -16.005 -25.229 38.774 1.00 36.97 421 LEU A O 1
ATOM 3483 N N . LEU A 1 422 ? -17.159 -27.105 38.376 1.00 38.31 422 LEU A N 1
ATOM 3484 C CA . LEU A 1 422 ? -16.334 -27.973 39.234 1.00 38.31 422 LEU A CA 1
ATOM 3485 C C . LEU A 1 422 ? -15.395 -28.934 38.480 1.00 38.31 422 LEU A C 1
ATOM 3487 O O . LEU A 1 422 ? -14.779 -29.799 39.097 1.00 38.31 422 LEU A O 1
ATOM 3491 N N . THR A 1 423 ? -15.210 -28.784 37.165 1.00 37.47 423 THR A N 1
ATOM 3492 C CA . THR A 1 423 ? -14.585 -29.846 36.347 1.00 37.47 423 THR A CA 1
ATOM 3493 C C . THR A 1 423 ? -13.257 -29.493 35.678 1.00 37.47 423 THR A C 1
ATOM 3495 O O . THR A 1 423 ? -12.967 -30.005 34.602 1.00 37.47 423 THR A O 1
ATOM 3498 N N . ILE A 1 424 ? -12.406 -28.659 36.292 1.00 35.72 424 ILE A N 1
ATOM 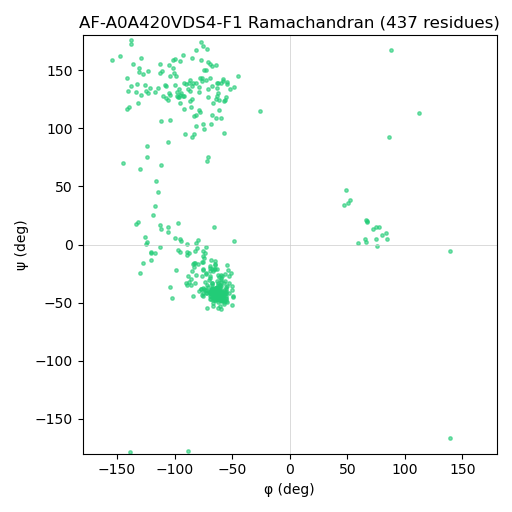3499 C CA . ILE A 1 424 ? -11.029 -28.458 35.777 1.00 35.72 424 ILE A CA 1
ATOM 3500 C C . ILE A 1 424 ? -9.936 -28.612 36.857 1.00 35.72 424 ILE A C 1
ATOM 3502 O O . ILE A 1 424 ? -8.830 -29.031 36.531 1.00 35.72 424 ILE A O 1
ATOM 3506 N N . GLY A 1 425 ? -10.236 -28.409 38.147 1.00 32.34 425 GLY A N 1
ATOM 3507 C CA . GLY A 1 425 ? -9.259 -28.622 39.234 1.00 32.34 425 GLY A CA 1
ATOM 3508 C C . GLY A 1 425 ? -9.056 -30.092 39.631 1.00 32.34 425 GLY A C 1
ATOM 3509 O O . GLY A 1 425 ? -7.926 -30.539 39.805 1.00 32.34 425 GLY A O 1
ATOM 3510 N N . ASN A 1 426 ? -10.136 -30.879 39.681 1.00 35.59 426 ASN A N 1
ATOM 3511 C CA . ASN A 1 426 ? -10.099 -32.237 40.245 1.00 35.59 426 ASN A CA 1
ATOM 3512 C C . ASN A 1 426 ? -9.424 -33.292 39.345 1.00 35.59 426 ASN A C 1
ATOM 3514 O O . ASN A 1 426 ? -9.065 -34.362 39.827 1.00 35.59 426 ASN A O 1
ATOM 3518 N N . ASN A 1 427 ? -9.213 -33.008 38.054 1.00 35.62 427 ASN A N 1
ATOM 3519 C CA . ASN A 1 427 ? -8.559 -33.949 37.132 1.00 35.62 427 ASN A CA 1
ATOM 3520 C C . ASN A 1 427 ? -7.022 -33.889 37.168 1.00 35.62 427 ASN A C 1
ATOM 3522 O O . ASN A 1 427 ? -6.374 -34.823 36.697 1.00 35.62 427 ASN A O 1
ATOM 3526 N N . LEU A 1 428 ? -6.430 -32.821 37.717 1.00 39.72 428 LEU A N 1
ATOM 3527 C CA . LEU A 1 428 ? -4.973 -32.697 37.843 1.00 39.72 428 LEU A CA 1
ATOM 3528 C C . LEU A 1 428 ? -4.453 -33.271 39.167 1.00 39.72 428 LEU A C 1
ATOM 3530 O O . LEU A 1 428 ? -3.380 -33.866 39.170 1.00 39.72 428 LEU A O 1
ATOM 3534 N N . GLU A 1 429 ? -5.224 -33.178 40.254 1.00 41.56 429 GLU A N 1
ATOM 3535 C CA . GLU A 1 429 ? -4.875 -33.822 41.531 1.00 41.56 429 GLU A CA 1
ATOM 3536 C C . GLU A 1 429 ? -5.097 -35.340 41.500 1.00 41.56 429 GLU A C 1
ATOM 3538 O O . GLU A 1 429 ? -4.229 -36.079 41.957 1.00 41.56 429 GLU A O 1
ATOM 3543 N N . ARG A 1 430 ? -6.165 -35.841 40.854 1.00 42.06 430 ARG A N 1
ATOM 3544 C CA . ARG A 1 430 ? -6.356 -37.296 40.677 1.00 42.06 430 ARG A CA 1
ATOM 3545 C C . ARG A 1 430 ? -5.232 -37.952 39.873 1.00 42.06 430 ARG A C 1
ATOM 3547 O O . ARG A 1 430 ? -4.682 -38.952 40.312 1.00 42.06 430 ARG A O 1
ATOM 3554 N N . LYS A 1 431 ? -4.811 -37.342 38.758 1.00 45.19 431 LYS A N 1
ATOM 3555 C CA . LYS A 1 431 ? -3.701 -37.863 37.936 1.00 45.19 431 LYS A CA 1
ATOM 3556 C C . LYS A 1 431 ? -2.326 -37.762 38.601 1.00 45.19 431 LYS A C 1
ATOM 3558 O O . LYS A 1 431 ? -1.391 -38.416 38.142 1.00 45.19 431 LYS A O 1
ATOM 3563 N N . ARG A 1 432 ? -2.180 -36.918 39.626 1.00 45.28 432 ARG A N 1
ATOM 3564 C CA . ARG A 1 432 ? -0.946 -36.811 40.408 1.00 45.28 432 ARG A CA 1
ATOM 3565 C C . ARG A 1 432 ? -0.900 -37.877 41.501 1.00 45.28 432 ARG A C 1
ATOM 3567 O O . ARG A 1 432 ? 0.106 -38.568 41.596 1.00 45.28 432 ARG A O 1
ATOM 3574 N N . ASN A 1 433 ? -2.007 -38.088 42.210 1.00 45.88 433 ASN A N 1
ATOM 3575 C CA . ASN A 1 433 ? -2.097 -39.123 43.241 1.00 45.88 433 ASN A CA 1
ATOM 3576 C C . ASN A 1 433 ? -2.024 -40.541 42.641 1.00 45.88 433 ASN A C 1
ATOM 3578 O O . ASN A 1 433 ? -1.318 -41.384 43.174 1.00 45.88 433 ASN A O 1
ATOM 3582 N N . GLU A 1 434 ? -2.615 -40.781 41.464 1.00 48.72 434 GLU A N 1
ATOM 3583 C CA . GLU A 1 434 ? -2.515 -42.081 40.767 1.00 48.72 434 GLU A CA 1
ATOM 3584 C C . GLU A 1 434 ? -1.086 -42.409 40.275 1.00 48.72 434 GLU A C 1
ATOM 3586 O O . GLU A 1 434 ? -0.749 -43.576 40.073 1.00 48.72 434 GLU A O 1
ATOM 3591 N N . ARG A 1 435 ? -0.223 -41.396 40.087 1.00 48.62 435 ARG A N 1
ATOM 3592 C CA . ARG A 1 435 ? 1.195 -41.580 39.715 1.00 48.62 435 ARG A CA 1
ATOM 3593 C C . ARG A 1 435 ? 2.123 -41.734 40.917 1.00 48.62 435 ARG A C 1
ATOM 3595 O O . ARG A 1 435 ? 3.164 -42.358 40.765 1.00 48.62 435 ARG A O 1
ATOM 3602 N N . GLU A 1 436 ? 1.760 -41.170 42.064 1.00 50.50 436 GLU A N 1
ATOM 3603 C CA . GLU A 1 436 ? 2.506 -41.322 43.320 1.00 50.50 436 GLU A CA 1
ATOM 3604 C C . GLU A 1 436 ? 2.144 -42.635 44.050 1.00 50.50 436 GLU A C 1
ATOM 3606 O O . GLU A 1 436 ? 2.946 -43.118 44.834 1.00 50.50 436 GLU A O 1
ATOM 3611 N N . GLU A 1 437 ? 0.999 -43.264 43.747 1.00 48.53 437 GLU A N 1
ATOM 3612 C CA . GLU A 1 437 ? 0.633 -44.605 44.254 1.00 48.53 437 GLU A CA 1
ATOM 3613 C C . GLU A 1 437 ? 1.104 -45.774 43.358 1.00 48.53 437 GLU A C 1
ATOM 3615 O O . GLU A 1 437 ? 1.006 -46.933 43.758 1.00 48.53 437 GLU A O 1
ATOM 3620 N N . SER A 1 438 ? 1.622 -45.491 42.154 1.00 50.88 438 SER A N 1
ATOM 3621 C CA . SER A 1 438 ? 2.103 -46.504 41.189 1.00 50.88 438 SER A CA 1
ATOM 3622 C C . SER A 1 438 ? 3.629 -46.495 40.974 1.00 50.88 438 SER A C 1
ATOM 3624 O O . SER A 1 438 ? 4.108 -47.098 40.010 1.00 50.88 438 SER A O 1
ATOM 3626 N N . ALA A 1 439 ? 4.387 -45.804 41.828 1.00 44.25 439 ALA A N 1
ATOM 3627 C CA . ALA A 1 439 ? 5.853 -45.766 41.858 1.00 44.25 439 ALA A CA 1
ATOM 3628 C C . ALA A 1 439 ? 6.327 -46.046 43.286 1.00 44.25 439 ALA A C 1
ATOM 3630 O O . ALA A 1 439 ? 7.371 -46.722 43.427 1.00 44.25 439 ALA A O 1
#

Solvent-accessible surface area (backbone atoms only — not comparable to full-atom values): 24976 Å² total; per-residue (Å²): 138,83,75,86,62,46,76,43,69,77,41,74,67,54,43,50,52,32,13,66,58,34,64,97,47,37,77,71,40,44,41,64,68,52,43,52,52,54,46,53,54,29,43,65,60,16,72,80,69,80,38,46,64,62,33,52,32,42,45,62,56,57,77,26,32,49,94,54,93,37,76,72,41,80,43,75,30,84,49,42,88,85,22,42,18,34,32,45,71,47,100,88,50,34,32,34,42,35,36,34,40,78,100,50,82,37,30,40,60,35,43,56,63,53,48,50,17,22,67,66,68,38,54,61,72,54,42,54,48,44,37,39,76,73,67,64,42,75,84,79,40,75,65,56,54,52,51,53,53,37,47,46,52,36,44,49,51,56,50,44,46,73,76,40,37,80,81,43,50,40,38,35,74,71,39,60,94,46,52,68,60,54,49,54,49,45,54,52,46,63,77,48,55,39,88,87,32,34,33,97,86,67,35,37,42,34,78,63,54,62,76,55,50,30,69,76,45,69,92,42,54,61,68,55,48,54,28,51,52,51,42,34,30,70,36,56,61,30,43,60,52,56,74,88,60,42,40,65,72,60,42,53,51,49,53,48,53,34,59,78,64,76,45,88,72,76,83,53,35,32,32,65,62,61,40,86,88,34,51,72,62,21,35,54,48,32,40,54,32,53,77,70,71,49,50,52,87,65,68,43,57,67,57,37,27,73,75,65,33,60,69,53,19,47,52,60,49,71,68,80,78,70,72,80,82,65,99,75,76,69,80,54,74,48,101,82,75,55,80,42,53,60,62,58,49,51,52,48,53,45,51,52,35,26,72,75,69,59,31,32,50,53,62,65,59,52,73,73,48,88,64,57,68,74,57,44,55,55,47,50,56,48,49,33,59,73,65,47,32,44,83,43,60,53,49,78,65,41,31,72,75,69,70,48,56,69,89,43,52,27,38,32,63,49,85,80,77,81,86,83,83,76,83,72,69,61,66,57,55,51,61,47,52,61,53,67,76,72,110

Radius of gyration: 30.38 Å; Cα contacts (8 Å, |Δi|>4): 549; chains: 1; bounding box: 56×73×95 Å